Protein AF-A0A814Y6C8-F1 (afdb_monomer_lite)

Organism: NCBI:txid392033

Secondary structure (DSSP, 8-state):
---EEEEEEE-SSSEEEEEEE--TTSHHHHHHHHHHHHHTT--GGGGG-HHHHHHHHHHTTBPPTT---SSB--TT-TTT---S-----BHHHHHHHHHHTTTPPPSS---SHHHHHHHHHHHHHHTT--EEEEEEEEEESS--S-SEEEEEEETTS-B-TTT----EEEEEEEEEEEEE-TTSGGG-EEEEEEE-S--S-BTTBS-EEEEEHHHHHHT-TTSTTTHHHHHHHHS-EEEEEEE-TTS-EEEEEEETT-TT-EEEEE-SS-SSSEEE-HHHH-------SS-TTTTTTS---EEEEEEE-S--BTTSPEEEEEEEEE-SSS-EEEEEEEEEEEEETTS--EEEEEEPPPEEEEE-TT-EEEEEEEE-GGGTGGG--GGGEEEEEEEEEEETTTTEEEEEEEEE-PBPP--EEEE-S-SEEETTSPEEEEEEEE--SSS-B-SEEEEEEETTEEEEEEE-S-B-TT-EEEEEEEE---S-EEEEEEEEEE-SS-S-EEEEEEEEEEPPP----------------------------------------------------PPPPP--------------------PPPP---------------------------------------------------------------------

InterPro domains:
  IPR002931 Transglutaminase-like [PF01841] (103-195)
  IPR002931 Transglutaminase-like [SM00460] (105-198)
  IPR013783 Immunoglobulin-like fold [G3DSA:2.60.40.10] (301-416)
  IPR013783 Immunoglobulin-like fold [G3DSA:2.60.40.10] (423-512)
  IPR036238 Transglutaminase, C-terminal domain superfamily [SSF49309] (300-414)
  IPR036238 Transglutaminase, C-terminal domain superfamily [SSF49309] (429-506)
  IPR036985 Transglutaminase-like superfamily [G3DSA:3.90.260.10] (1-299)
  IPR038765 Papain-like cysteine peptidase superfamily [SSF54001] (1-286)
  IPR050779 Protein-glutamine gamma-glutamyltransferases [PTHR11590] (1-511)

Sequence (667 aa):
MNEHGQIYLGTPNKPLSIPWYFGQFEQSTLLTALALLDQAQLPTQNRIDPSIIIRIISSKICSNPGTNNGIFPSSHDKKIYSSENHGYTSSTSIFKQYILSNCQSLQGGCGNNWQHAAILCSLSRSLGIPCRIVTIYNTACQTDGTQNNDIHWDTKQRPLQKLNSDIICSSHVWNECWMRRHDLPNDEQDWQIVDSTPVQMCDGIRRTGPCSISSLRNGELSFRWDSLFIHSTINGNKLHWIVYPDGYMELLDVQENIIGTKIITRSLNNEFEPEDITKTYKNLKKLSDRNDNLAERTKNDVDIELKISDDIEFGDNIILELNANNKSNEIRTITTALTIFIISSNNQKLIFSHEQPIHILNLEAGKNDNIQLKITPQQYIYYGKQDNIIVKYYIHSLIKETDQTFTRDDNIVFNKNDIIKPILDEDVIETGKPILLGIQIANTLSRQINNGRIYIDGLGINQIVPVNRSFAPKESTILHIKLYPTRIGVSRLYITFISDDVYSSTQIIPLEILHEPIKEQNEPLLKTNTETLSKTDEKVDKQTKENEPISSSNISDQEDKTLKNEEQQPPLKILSTKISDEYPDDRTSNISPTKFDLSSADDDDDVDDIEELNLKKNQDESSPNQNTDSSLPQDLTLSLDKDKISVDSLDGSHDRRHETDNKQQLK

Structure (mmCIF, N/CA/C/O backbone):
data_AF-A0A814Y6C8-F1
#
_entry.id   AF-A0A814Y6C8-F1
#
loop_
_atom_site.group_PDB
_atom_site.id
_atom_site.type_symbol
_atom_site.label_atom_id
_atom_site.label_alt_id
_atom_site.label_comp_id
_atom_site.label_asym_id
_atom_site.label_entity_id
_atom_site.label_seq_id
_atom_site.pdbx_PDB_ins_code
_atom_site.Cartn_x
_atom_site.Cartn_y
_atom_site.Cartn_z
_atom_site.occupancy
_atom_site.B_iso_or_equiv
_atom_site.auth_seq_id
_atom_site.auth_comp_id
_atom_site.auth_asym_id
_atom_site.auth_atom_id
_atom_site.pdbx_PDB_model_num
ATOM 1 N N . MET A 1 1 ? -16.732 -10.004 13.101 1.00 85.00 1 MET A N 1
ATOM 2 C CA . MET A 1 1 ? -16.473 -10.026 14.558 1.00 85.00 1 MET A CA 1
ATOM 3 C C . MET A 1 1 ? -15.054 -9.608 14.938 1.00 85.00 1 MET A C 1
ATOM 5 O O . MET A 1 1 ? -14.924 -8.915 15.930 1.00 85.00 1 MET A O 1
ATOM 9 N N . ASN A 1 2 ? -13.999 -9.963 14.192 1.00 88.19 2 ASN A N 1
ATOM 10 C CA . ASN A 1 2 ? -12.632 -9.520 14.511 1.00 88.19 2 ASN A CA 1
ATOM 11 C C . ASN A 1 2 ? -12.470 -7.982 14.404 1.00 88.19 2 ASN A C 1
ATOM 13 O O . ASN A 1 2 ? -12.813 -7.407 13.372 1.00 88.19 2 ASN A O 1
ATOM 17 N N . GLU A 1 3 ? -11.978 -7.319 15.453 1.00 89.00 3 GLU A N 1
ATOM 18 C CA . GLU A 1 3 ? -11.700 -5.864 15.507 1.00 89.00 3 GLU A CA 1
ATOM 19 C C . GLU A 1 3 ? -10.257 -5.504 15.134 1.00 89.00 3 GLU A C 1
ATOM 21 O O . GLU A 1 3 ? -9.915 -4.328 15.002 1.00 89.00 3 GLU A O 1
ATOM 26 N N . HIS A 1 4 ? -9.421 -6.520 14.937 1.00 85.81 4 HIS A N 1
ATOM 27 C CA . HIS A 1 4 ? -8.011 -6.383 14.622 1.00 85.81 4 HIS A CA 1
ATOM 28 C C . HIS A 1 4 ? -7.783 -6.524 13.119 1.00 85.81 4 HIS A C 1
ATOM 30 O O . HIS A 1 4 ? -8.139 -7.534 12.501 1.00 85.81 4 HIS A O 1
ATOM 36 N N . GLY A 1 5 ? -7.183 -5.493 12.532 1.00 86.25 5 GLY A N 1
ATOM 37 C CA . GLY A 1 5 ? -6.776 -5.443 11.138 1.00 86.25 5 GLY A CA 1
ATOM 38 C C . GLY A 1 5 ? -5.267 -5.547 10.972 1.00 86.25 5 GLY A C 1
ATOM 39 O O . GLY A 1 5 ? -4.497 -5.049 11.793 1.00 86.25 5 GLY A O 1
ATOM 40 N N . GLN A 1 6 ? -4.867 -6.169 9.869 1.00 89.62 6 GLN A N 1
ATOM 41 C CA . GLN A 1 6 ? -3.553 -6.006 9.262 1.00 89.62 6 GLN A CA 1
ATOM 42 C C . GLN A 1 6 ? -3.795 -5.544 7.831 1.00 89.62 6 GLN A C 1
ATOM 44 O O . GLN A 1 6 ? -4.605 -6.141 7.117 1.00 89.62 6 GLN A O 1
ATOM 49 N N . ILE A 1 7 ? -3.143 -4.456 7.455 1.00 91.19 7 ILE A N 1
ATOM 50 C CA . ILE A 1 7 ? -3.235 -3.844 6.136 1.00 91.19 7 ILE A CA 1
ATOM 51 C C . ILE A 1 7 ? -1.848 -3.915 5.526 1.00 91.19 7 ILE A C 1
ATOM 53 O O . ILE A 1 7 ? -0.879 -3.550 6.184 1.00 91.19 7 ILE A O 1
ATOM 57 N N . TYR A 1 8 ? -1.729 -4.389 4.295 1.00 90.75 8 TYR A N 1
ATOM 58 C CA . TYR A 1 8 ? -0.426 -4.543 3.663 1.00 90.75 8 TYR A CA 1
ATOM 59 C C . TYR A 1 8 ? -0.160 -3.372 2.716 1.00 90.75 8 TYR A C 1
ATOM 61 O O . TYR A 1 8 ? -1.064 -2.925 2.019 1.00 90.75 8 TYR A O 1
ATOM 69 N N . LEU A 1 9 ? 1.075 -2.882 2.693 1.00 85.62 9 LEU A N 1
ATOM 70 C CA . LEU A 1 9 ? 1.608 -1.923 1.720 1.00 85.62 9 LEU A CA 1
ATOM 71 C C . LEU A 1 9 ? 2.933 -2.471 1.160 1.00 85.62 9 LEU A C 1
ATOM 73 O O . LEU A 1 9 ? 3.248 -3.649 1.345 1.00 85.62 9 LEU A O 1
ATOM 77 N N . GLY A 1 10 ? 3.729 -1.634 0.497 1.00 82.69 10 GLY A N 1
ATOM 78 C CA . GLY A 1 10 ? 5.065 -1.985 0.013 1.00 82.69 10 GLY A CA 1
ATOM 79 C C . GLY A 1 10 ? 5.052 -2.487 -1.430 1.00 82.69 10 GLY A C 1
ATOM 80 O O . GLY A 1 10 ? 4.363 -1.913 -2.271 1.00 82.69 10 GLY A O 1
ATOM 81 N N . THR A 1 11 ? 5.813 -3.545 -1.708 1.00 82.81 11 THR A N 1
ATOM 82 C CA . THR A 1 11 ? 5.925 -4.181 -3.036 1.00 82.81 11 THR A CA 1
ATOM 83 C C . THR A 1 11 ? 5.416 -5.627 -2.980 1.00 82.81 11 THR A C 1
ATOM 85 O O . THR A 1 11 ? 5.300 -6.191 -1.885 1.00 82.81 11 THR A O 1
ATOM 88 N N . PRO A 1 12 ? 5.138 -6.286 -4.123 1.00 85.50 12 PRO A N 1
ATOM 89 C CA . PRO A 1 12 ? 4.643 -7.666 -4.110 1.00 85.50 12 PRO A CA 1
ATOM 90 C C . PRO A 1 12 ? 5.636 -8.664 -3.483 1.00 85.50 12 PRO A C 1
ATOM 92 O O . PRO A 1 12 ? 5.211 -9.666 -2.889 1.00 85.50 12 PRO A O 1
ATOM 95 N N . ASN A 1 13 ? 6.938 -8.375 -3.578 1.00 84.00 13 ASN A N 1
ATOM 96 C CA . ASN A 1 13 ? 8.017 -9.188 -3.007 1.00 84.00 13 ASN A CA 1
ATOM 97 C C . ASN A 1 13 ? 8.235 -8.902 -1.516 1.00 84.00 13 ASN A C 1
ATOM 99 O O . ASN A 1 13 ? 8.607 -9.803 -0.768 1.00 84.00 13 ASN A O 1
ATOM 103 N N . LYS A 1 14 ? 7.943 -7.674 -1.071 1.00 82.88 14 LYS A N 1
ATOM 104 C CA . LYS A 1 14 ? 8.146 -7.216 0.306 1.00 82.88 14 LYS A CA 1
ATOM 105 C C . LYS A 1 14 ? 6.877 -6.544 0.850 1.00 82.88 14 LYS A C 1
ATOM 107 O O . LYS A 1 14 ? 6.821 -5.313 0.963 1.00 82.88 14 LYS A O 1
ATOM 112 N N . PRO A 1 15 ? 5.838 -7.336 1.176 1.00 86.81 15 PRO A N 1
ATOM 113 C CA . PRO A 1 15 ? 4.615 -6.810 1.760 1.00 86.81 15 PRO A CA 1
ATOM 114 C C . PRO A 1 15 ? 4.883 -6.306 3.183 1.00 86.81 15 PRO A C 1
ATOM 116 O O . PRO A 1 15 ? 5.251 -7.069 4.075 1.00 86.81 15 PRO A O 1
ATOM 119 N N . LEU A 1 16 ? 4.673 -5.011 3.415 1.00 85.50 16 LEU A N 1
ATOM 120 C CA . LEU A 1 16 ? 4.817 -4.392 4.731 1.00 85.50 16 LEU A CA 1
ATOM 121 C C . LEU A 1 16 ? 3.468 -4.354 5.444 1.00 85.50 16 LEU A C 1
ATOM 123 O O . LEU A 1 16 ? 2.539 -3.707 4.968 1.00 85.50 16 LEU A O 1
ATOM 127 N N . SER A 1 17 ? 3.370 -4.983 6.612 1.00 86.69 17 SER A N 1
ATOM 128 C CA . SER A 1 17 ? 2.152 -4.938 7.426 1.00 86.69 17 SER A CA 1
ATOM 129 C C . SER A 1 17 ? 2.030 -3.612 8.187 1.00 86.69 17 SER A C 1
ATOM 131 O O . SER A 1 17 ? 3.008 -3.058 8.705 1.00 86.69 17 SER A O 1
ATOM 133 N N . ILE A 1 18 ? 0.813 -3.083 8.236 1.00 86.00 18 ILE A N 1
ATOM 134 C CA . ILE A 1 18 ? 0.363 -1.983 9.080 1.00 86.00 18 ILE A CA 1
ATOM 135 C C . ILE A 1 18 ? -0.772 -2.529 9.939 1.00 86.00 18 ILE A C 1
ATOM 137 O O . ILE A 1 18 ? -1.846 -2.854 9.420 1.00 86.00 18 ILE A O 1
ATOM 141 N N . PRO A 1 19 ? -0.563 -2.644 11.252 1.00 87.94 19 PRO A N 1
ATOM 142 C CA . PRO A 1 19 ? -1.642 -3.010 12.144 1.00 87.94 19 PRO A CA 1
ATOM 143 C C . PRO A 1 19 ? -2.650 -1.867 12.279 1.00 87.94 19 PRO A C 1
ATOM 145 O O . PRO A 1 19 ? -2.276 -0.697 12.321 1.00 87.94 19 PRO A O 1
ATOM 148 N N . TRP A 1 20 ? -3.932 -2.216 12.373 1.00 89.81 20 TRP A N 1
ATOM 149 C CA . TRP A 1 20 ? -5.008 -1.243 12.539 1.00 89.81 20 TRP A CA 1
ATOM 150 C C . TRP A 1 20 ? -6.082 -1.741 13.503 1.00 89.81 20 TRP A C 1
ATOM 152 O O . TRP A 1 20 ? -6.488 -2.906 13.438 1.00 89.81 20 TRP A O 1
ATOM 162 N N . TYR A 1 21 ? -6.570 -0.860 14.376 1.00 90.62 21 TYR A N 1
ATOM 163 C CA . TYR A 1 21 ? -7.732 -1.136 15.222 1.00 90.62 21 TYR A CA 1
ATOM 164 C C . TYR A 1 21 ? -9.012 -0.618 14.553 1.00 90.62 21 TYR A C 1
ATOM 166 O O . TYR A 1 21 ? -9.210 0.594 14.416 1.00 90.62 21 TYR A O 1
ATOM 174 N N . PHE A 1 22 ? -9.887 -1.535 14.123 1.00 92.38 22 PHE A N 1
ATOM 175 C CA . PHE A 1 22 ? -11.171 -1.179 13.507 1.00 92.38 22 PHE A CA 1
ATOM 176 C C . PHE A 1 22 ? -12.187 -0.692 14.544 1.00 92.38 22 PHE A C 1
ATOM 178 O O . PHE A 1 22 ? -12.895 0.285 14.310 1.00 92.38 22 PHE A O 1
ATOM 185 N N . GLY A 1 23 ? -12.253 -1.379 15.691 1.00 90.31 23 GLY A N 1
ATOM 186 C CA . GLY A 1 23 ? -13.152 -1.049 16.799 1.00 90.31 23 GLY A CA 1
ATOM 187 C C . GLY A 1 23 ? -14.618 -0.912 16.386 1.00 90.31 23 GLY A C 1
ATOM 188 O O . GLY A 1 23 ? -15.291 0.046 16.771 1.00 90.31 23 GLY A O 1
ATOM 189 N N . GLN A 1 24 ? -15.134 -1.843 15.574 1.00 93.19 24 GLN A N 1
ATOM 190 C CA . GLN A 1 24 ? -16.528 -1.788 15.121 1.00 93.19 24 GLN A CA 1
ATOM 191 C C . GLN A 1 24 ? -17.568 -1.910 16.249 1.00 93.19 24 GLN A C 1
ATOM 193 O O . GLN A 1 24 ? -18.722 -1.555 16.022 1.00 93.19 24 GLN A O 1
ATOM 198 N N . PHE A 1 25 ? -17.184 -2.394 17.440 1.00 90.75 25 PHE A N 1
ATOM 199 C CA . PHE A 1 25 ? -18.069 -2.453 18.612 1.00 90.75 25 PHE A CA 1
ATOM 200 C C . PHE A 1 25 ? -17.941 -1.236 19.532 1.00 90.75 25 PHE A C 1
ATOM 202 O O . PHE A 1 25 ? -18.700 -1.118 20.492 1.00 90.75 25 PHE A O 1
ATOM 209 N N . GLU A 1 26 ? -17.020 -0.313 19.248 1.00 88.12 26 GLU A N 1
ATOM 210 C CA . GLU A 1 26 ? -17.001 0.973 19.935 1.00 88.12 26 GLU A CA 1
ATOM 211 C C . GLU A 1 26 ? -18.249 1.775 19.552 1.00 88.12 26 GLU A C 1
ATOM 213 O O . GLU A 1 26 ? -18.610 1.880 18.374 1.00 88.12 26 GLU A O 1
ATOM 218 N N . GLN A 1 27 ? -18.880 2.401 20.547 1.00 90.12 27 GLN A N 1
ATOM 219 C CA . GLN A 1 27 ? -20.115 3.166 20.364 1.00 90.12 27 GLN A CA 1
ATOM 220 C C . GLN A 1 27 ? -19.984 4.232 19.262 1.00 90.12 27 GLN A C 1
ATOM 222 O O . GLN A 1 27 ? -20.904 4.429 18.469 1.00 90.12 27 GLN A O 1
ATOM 227 N N . SER A 1 28 ? -18.820 4.884 19.167 1.00 92.44 28 SER A N 1
ATOM 228 C CA . SER A 1 28 ? -18.540 5.900 18.148 1.00 92.44 28 SER A CA 1
ATOM 229 C C . SER A 1 28 ? -18.661 5.371 16.717 1.00 92.44 28 SER A C 1
ATOM 231 O O . SER A 1 28 ? -19.055 6.115 15.822 1.00 92.44 28 SER A O 1
ATOM 233 N N . THR A 1 29 ? -18.339 4.099 16.480 1.00 95.00 29 THR A N 1
ATOM 234 C CA . THR A 1 29 ? -18.298 3.531 15.128 1.00 95.00 29 THR A CA 1
ATOM 235 C C . THR A 1 29 ? -19.701 3.322 14.568 1.00 95.00 29 THR A C 1
ATOM 237 O O . THR A 1 29 ? -19.991 3.761 13.454 1.00 95.00 29 THR A O 1
ATOM 240 N N . LEU A 1 30 ? -20.599 2.705 15.344 1.00 95.38 30 LEU A N 1
ATOM 241 C CA . LEU A 1 30 ? -21.991 2.515 14.926 1.00 95.38 30 LEU A CA 1
ATOM 242 C C . LEU A 1 30 ? -22.731 3.854 14.812 1.00 95.38 30 LEU A C 1
ATOM 244 O O . LEU A 1 30 ? -23.423 4.081 13.822 1.00 95.38 30 LEU A O 1
ATOM 248 N N . LEU A 1 31 ? -22.545 4.762 15.778 1.00 95.50 31 LEU A N 1
ATOM 249 C CA . LEU A 1 31 ? -23.161 6.092 15.724 1.00 95.50 31 LEU A CA 1
ATOM 250 C C . LEU A 1 31 ? -22.723 6.875 14.483 1.00 95.50 31 LEU A C 1
ATOM 252 O O . LEU A 1 31 ? -23.560 7.502 13.838 1.00 95.50 31 LEU A O 1
ATOM 256 N N . THR A 1 32 ? -21.444 6.792 14.107 1.00 96.44 32 THR A N 1
ATOM 257 C CA . THR A 1 32 ? -20.954 7.425 12.875 1.00 96.44 32 THR A CA 1
ATOM 258 C C . THR A 1 32 ? -21.607 6.811 11.640 1.00 96.44 32 THR A C 1
ATOM 260 O O . THR A 1 32 ? -22.082 7.548 10.782 1.00 96.44 32 THR A O 1
ATOM 263 N N . ALA A 1 33 ? -21.690 5.479 11.551 1.00 95.31 33 ALA A N 1
ATOM 264 C CA . ALA A 1 33 ? -22.326 4.812 10.413 1.00 95.31 33 ALA A CA 1
ATOM 265 C C . ALA A 1 33 ? -23.788 5.257 10.225 1.00 95.31 33 ALA A C 1
ATOM 267 O O . ALA A 1 33 ? -24.194 5.591 9.112 1.00 95.31 33 ALA A O 1
ATOM 268 N N . LEU A 1 34 ? -24.559 5.327 11.316 1.00 93.00 34 LEU A N 1
ATOM 269 C CA . LEU A 1 34 ? -25.947 5.796 11.289 1.00 93.00 34 LEU A CA 1
ATOM 270 C C . LEU A 1 34 ? -26.045 7.279 10.903 1.00 93.00 34 LEU A C 1
ATOM 272 O O . LEU A 1 34 ? -26.845 7.624 10.035 1.00 93.00 34 LEU A O 1
ATOM 276 N N . ALA A 1 35 ? -25.187 8.135 11.465 1.00 92.88 35 ALA A N 1
ATOM 277 C CA . ALA A 1 35 ? -25.156 9.559 11.136 1.00 92.88 35 ALA A CA 1
ATOM 278 C C . ALA A 1 35 ? -24.881 9.806 9.642 1.00 92.88 35 ALA A C 1
ATOM 280 O O . ALA A 1 35 ? -25.554 10.629 9.023 1.00 92.88 35 ALA A O 1
ATOM 281 N N . LEU A 1 36 ? -23.947 9.065 9.034 1.00 92.81 36 LEU A N 1
ATOM 282 C CA . LEU A 1 36 ? -23.649 9.185 7.601 1.00 92.81 36 LEU A CA 1
ATOM 283 C C . LEU A 1 36 ? -24.828 8.744 6.718 1.00 92.81 36 LEU A C 1
ATOM 285 O O . LEU A 1 36 ? -25.090 9.371 5.688 1.00 92.81 36 LEU A O 1
ATOM 289 N N . LEU A 1 37 ? -25.553 7.693 7.116 1.00 91.44 37 LEU A N 1
ATOM 290 C CA . LEU A 1 37 ? -26.756 7.233 6.410 1.00 91.44 37 LEU A CA 1
ATOM 291 C C . LEU A 1 37 ? -27.909 8.238 6.522 1.00 91.44 37 LEU A C 1
ATOM 293 O O . LEU A 1 37 ? -28.615 8.475 5.539 1.00 91.44 37 LEU A O 1
ATOM 297 N N . ASP A 1 38 ? -28.077 8.864 7.686 1.00 89.81 38 ASP A N 1
ATOM 298 C CA . ASP A 1 38 ? -29.089 9.901 7.897 1.00 89.81 38 ASP A CA 1
ATOM 299 C C . ASP A 1 38 ? -28.749 11.185 7.123 1.00 89.81 38 ASP A C 1
ATOM 301 O O . ASP A 1 38 ? -29.619 11.761 6.470 1.00 89.81 38 ASP A O 1
ATOM 305 N N . GLN A 1 39 ? -27.472 11.581 7.077 1.00 88.81 39 GLN A N 1
ATOM 306 C CA . GLN A 1 39 ? -26.991 12.686 6.236 1.00 88.81 39 GLN A CA 1
ATOM 307 C C . GLN A 1 39 ? -27.157 12.423 4.735 1.00 88.81 39 GLN A C 1
ATOM 309 O O . GLN A 1 39 ? -27.280 13.365 3.952 1.00 88.81 39 GLN A O 1
ATOM 314 N N . ALA A 1 40 ? -27.121 11.159 4.309 1.00 86.94 40 ALA A N 1
ATOM 315 C CA . ALA A 1 40 ? -27.401 10.778 2.928 1.00 86.94 40 ALA A CA 1
ATOM 316 C C . ALA A 1 40 ? -28.902 10.815 2.587 1.00 86.94 40 ALA A C 1
ATOM 318 O O . ALA A 1 40 ? -29.249 10.622 1.426 1.00 86.94 40 ALA A O 1
ATOM 319 N N . GLN A 1 41 ? -29.778 11.049 3.576 1.00 86.56 41 GLN A N 1
ATOM 320 C CA . GLN A 1 41 ? -31.238 11.063 3.432 1.00 86.56 41 GLN A CA 1
ATOM 321 C C . GLN A 1 41 ? -31.783 9.797 2.752 1.00 86.56 41 GLN A C 1
ATOM 323 O O . GLN A 1 41 ? -32.780 9.838 2.035 1.00 86.56 41 GLN A O 1
ATOM 328 N N . LEU A 1 42 ? -31.127 8.650 2.973 1.00 81.00 42 LEU A N 1
ATOM 329 C CA . LEU A 1 42 ? -31.510 7.395 2.336 1.00 81.00 42 LEU A CA 1
ATOM 330 C C . LEU A 1 42 ? -32.887 6.945 2.857 1.00 81.00 42 LEU A C 1
ATOM 332 O O . LEU A 1 42 ? -33.002 6.685 4.067 1.00 81.00 42 LEU A O 1
ATOM 336 N N . PRO A 1 43 ? -33.908 6.800 1.984 1.00 82.38 43 PRO A N 1
ATOM 337 C CA . PRO A 1 43 ? -35.223 6.327 2.394 1.00 82.38 43 PRO A CA 1
ATOM 338 C C . PRO A 1 43 ? -35.127 4.964 3.076 1.00 82.38 43 PRO A C 1
ATOM 340 O O . PRO A 1 43 ? -34.369 4.100 2.635 1.00 82.38 43 PRO A O 1
ATOM 343 N N . THR A 1 44 ? -35.926 4.740 4.120 1.00 81.31 44 THR A N 1
ATOM 344 C CA . THR A 1 44 ? -35.879 3.510 4.930 1.00 81.31 44 THR A CA 1
ATOM 345 C C . THR A 1 44 ? -36.007 2.239 4.088 1.00 81.31 44 THR A C 1
ATOM 347 O O . THR A 1 44 ? -35.320 1.261 4.355 1.00 81.31 44 THR A O 1
ATOM 350 N N . GLN A 1 45 ? -36.816 2.269 3.026 1.00 82.88 45 GLN A N 1
ATOM 351 C CA . GLN A 1 45 ? -36.983 1.150 2.092 1.00 82.88 45 GLN A CA 1
ATOM 352 C C . GLN A 1 45 ? -35.687 0.751 1.367 1.00 82.88 45 GLN A C 1
ATOM 354 O O . GLN A 1 45 ? -35.478 -0.427 1.107 1.00 82.88 45 GLN A O 1
ATOM 359 N N . ASN A 1 46 ? -34.782 1.700 1.111 1.00 83.06 46 ASN A N 1
ATOM 360 C CA . ASN A 1 46 ? -33.498 1.432 0.460 1.00 83.06 46 ASN A CA 1
ATOM 361 C C . ASN A 1 46 ? -32.422 0.991 1.463 1.00 83.06 46 ASN A C 1
ATOM 363 O O . ASN A 1 46 ? -31.356 0.538 1.058 1.00 83.06 46 ASN A O 1
ATOM 367 N N . ARG A 1 47 ? -32.694 1.080 2.775 1.00 87.44 47 ARG A N 1
ATOM 368 C CA . ARG A 1 47 ? -31.801 0.583 3.836 1.00 87.44 47 ARG A CA 1
ATOM 369 C C . ARG A 1 47 ? -31.850 -0.947 3.985 1.00 87.44 47 ARG A C 1
ATOM 371 O O . ARG A 1 47 ? -31.167 -1.487 4.846 1.00 87.44 47 ARG A O 1
ATOM 378 N N . ILE A 1 48 ? -32.650 -1.650 3.179 1.00 90.00 48 ILE A N 1
ATOM 379 C CA . ILE A 1 48 ? -32.654 -3.121 3.132 1.00 90.00 48 ILE A CA 1
ATOM 380 C C . ILE A 1 48 ? -31.567 -3.682 2.203 1.00 90.00 48 ILE A C 1
ATOM 382 O O . ILE A 1 48 ? -31.198 -4.847 2.333 1.00 90.00 48 ILE A O 1
ATOM 386 N N . ASP A 1 49 ? -31.053 -2.867 1.277 1.00 91.50 49 ASP A N 1
ATOM 387 C CA . ASP A 1 49 ? -30.100 -3.307 0.263 1.00 91.50 49 ASP A CA 1
ATOM 388 C C . ASP A 1 49 ? -28.652 -2.977 0.684 1.00 91.50 49 ASP A C 1
ATOM 390 O O . ASP A 1 49 ? -28.262 -1.799 0.706 1.00 91.50 49 ASP A O 1
ATOM 394 N N . PRO A 1 50 ? -27.819 -3.989 1.005 1.00 94.00 50 PRO A N 1
ATOM 395 C CA . PRO A 1 50 ? -26.431 -3.766 1.400 1.00 94.00 50 PRO A CA 1
ATOM 396 C C . PRO A 1 50 ? -25.590 -3.133 0.284 1.00 94.00 50 PRO A C 1
ATOM 398 O O . PRO A 1 50 ? -24.623 -2.433 0.594 1.00 94.00 50 PRO A O 1
ATOM 401 N N . SER A 1 51 ? -25.953 -3.326 -0.991 1.00 93.00 51 SER A N 1
ATOM 402 C CA . SER A 1 51 ? -25.230 -2.750 -2.130 1.00 93.00 51 SER A CA 1
ATOM 403 C C . SER A 1 51 ? -25.396 -1.230 -2.196 1.00 93.00 51 SER A C 1
ATOM 405 O O . SER A 1 51 ? -24.428 -0.497 -2.416 1.00 93.00 51 SER A O 1
ATOM 407 N N . ILE A 1 52 ? -26.600 -0.738 -1.893 1.00 92.00 52 ILE A N 1
ATOM 408 C CA . ILE A 1 52 ? -26.901 0.694 -1.816 1.00 92.00 52 ILE A CA 1
ATOM 409 C C . ILE A 1 52 ? -26.247 1.302 -0.573 1.00 92.00 52 ILE A C 1
ATOM 411 O O . ILE A 1 52 ? -25.598 2.347 -0.672 1.00 92.00 52 ILE A O 1
ATOM 415 N N . ILE A 1 53 ? -26.367 0.635 0.583 1.00 94.00 53 ILE A N 1
ATOM 416 C CA . ILE A 1 53 ? -25.747 1.082 1.841 1.00 94.00 53 ILE A CA 1
ATOM 417 C C . ILE A 1 53 ? -24.241 1.261 1.661 1.00 94.00 53 ILE A C 1
ATOM 419 O O . ILE A 1 53 ? -23.711 2.331 1.969 1.00 94.00 53 ILE A O 1
ATOM 423 N N . ILE A 1 54 ? -23.546 0.245 1.140 1.00 94.50 54 ILE A N 1
ATOM 424 C CA . ILE A 1 54 ? -22.088 0.298 1.046 1.00 94.50 54 ILE A CA 1
ATOM 425 C C . ILE A 1 54 ? -21.618 1.360 0.049 1.00 94.50 54 ILE A C 1
ATOM 427 O O . ILE A 1 54 ? -20.658 2.077 0.333 1.00 94.50 54 ILE A O 1
ATOM 431 N N . ARG A 1 55 ? -22.331 1.520 -1.078 1.00 91.69 55 ARG A N 1
ATOM 432 C CA . ARG A 1 55 ? -22.033 2.532 -2.106 1.00 91.69 55 ARG A CA 1
ATOM 433 C C . ARG A 1 55 ? -22.223 3.957 -1.581 1.00 91.69 55 ARG A C 1
ATOM 435 O O . ARG A 1 55 ? -21.546 4.878 -2.034 1.00 91.69 55 ARG A O 1
ATOM 442 N N . ILE A 1 56 ? -23.139 4.163 -0.634 1.00 91.12 56 ILE A N 1
ATOM 443 C CA . ILE A 1 56 ? -23.324 5.457 0.034 1.00 91.12 56 ILE A CA 1
ATOM 444 C C . ILE A 1 56 ? -22.225 5.688 1.063 1.00 91.12 56 ILE A C 1
ATOM 446 O O . ILE A 1 56 ? -21.600 6.746 1.046 1.00 91.12 56 ILE A O 1
ATOM 450 N N . ILE A 1 57 ? -21.952 4.710 1.925 1.00 92.88 57 ILE A N 1
ATOM 451 C CA . ILE A 1 57 ? -20.933 4.857 2.970 1.00 92.88 57 ILE A CA 1
ATOM 452 C C . ILE A 1 57 ? -19.554 5.108 2.360 1.00 92.88 57 ILE A C 1
ATOM 454 O O . ILE A 1 57 ? -18.843 5.988 2.844 1.00 92.88 57 ILE A O 1
ATOM 458 N N . SER A 1 58 ? -19.194 4.417 1.273 1.00 92.19 58 SER A N 1
ATOM 459 C CA . SER A 1 58 ? -17.921 4.656 0.582 1.00 92.19 58 SER A CA 1
ATOM 460 C C . SER A 1 58 ? -17.792 6.108 0.107 1.00 92.19 58 SER A C 1
ATOM 462 O O . SER A 1 58 ? -16.758 6.731 0.339 1.00 92.19 58 SER A O 1
ATOM 464 N N . SER A 1 59 ? -18.871 6.687 -0.433 1.00 89.00 59 SER A N 1
ATOM 465 C CA . SER A 1 59 ? -18.920 8.092 -0.871 1.00 89.00 59 SER A CA 1
ATOM 466 C C . SER A 1 59 ? -18.913 9.121 0.267 1.00 89.00 59 SER A C 1
ATOM 468 O O . SER A 1 59 ? -18.751 10.313 0.025 1.00 89.00 59 SER A O 1
ATOM 470 N N . LYS A 1 60 ? -19.126 8.683 1.512 1.00 90.94 60 LYS A N 1
ATOM 471 C CA . LYS A 1 60 ? -19.235 9.542 2.700 1.00 90.94 60 LYS A CA 1
ATOM 472 C C . LYS A 1 60 ? -17.956 9.597 3.534 1.00 90.94 60 LYS A C 1
ATOM 474 O O . LYS A 1 60 ? -17.894 10.334 4.516 1.00 90.94 60 LYS A O 1
ATOM 479 N N . ILE A 1 61 ? -16.917 8.860 3.149 1.00 90.56 61 ILE A N 1
ATOM 480 C CA . ILE A 1 61 ? -15.618 8.919 3.830 1.00 90.56 61 ILE A CA 1
ATOM 481 C C . ILE A 1 61 ? -14.895 10.225 3.487 1.00 90.56 61 ILE A C 1
ATOM 483 O O . ILE A 1 61 ? -14.467 10.940 4.391 1.00 90.56 61 ILE A O 1
ATOM 487 N N . CYS A 1 62 ? -14.832 10.582 2.204 1.00 86.06 62 CYS A N 1
ATOM 488 C CA . CYS A 1 62 ? -14.285 11.850 1.726 1.00 86.06 62 CYS A CA 1
ATOM 489 C C . CYS A 1 62 ? -15.379 12.634 1.000 1.00 86.06 62 CYS A C 1
ATOM 491 O O . CYS A 1 62 ? -16.074 12.086 0.147 1.00 86.06 62 CYS A O 1
ATOM 493 N N . SER A 1 63 ? -15.545 13.907 1.354 1.00 83.69 63 SER A N 1
ATOM 494 C CA . SER A 1 63 ? -16.576 14.762 0.762 1.00 83.69 63 SER A CA 1
ATOM 495 C C . SER A 1 63 ? -16.343 14.969 -0.739 1.00 83.69 63 SER A C 1
ATOM 497 O O . SER A 1 63 ? -15.207 15.074 -1.206 1.00 83.69 63 SER A O 1
ATOM 499 N N . ASN A 1 64 ? -17.420 15.111 -1.512 1.00 78.56 64 ASN A N 1
ATOM 500 C CA . ASN A 1 64 ? -17.311 15.563 -2.901 1.00 78.56 64 ASN A CA 1
ATOM 501 C C . ASN A 1 64 ? -16.880 17.044 -2.954 1.00 78.56 64 ASN A C 1
ATOM 503 O O . ASN A 1 64 ? -17.137 17.789 -2.000 1.00 78.56 64 ASN A O 1
ATOM 507 N N . PRO A 1 65 ? -16.253 17.512 -4.051 1.00 74.88 65 PRO A N 1
ATOM 508 C CA . PRO A 1 65 ? -15.938 18.929 -4.239 1.00 74.88 65 PRO A CA 1
ATOM 509 C C . PRO A 1 65 ? -17.152 19.829 -3.991 1.00 74.88 65 PRO A C 1
ATOM 511 O O . PRO A 1 65 ? -18.251 19.527 -4.447 1.00 74.88 65 PRO A O 1
ATOM 514 N N . GLY A 1 66 ? -16.954 20.919 -3.247 1.00 73.44 66 GLY A N 1
ATOM 515 C CA . GLY A 1 66 ? -18.025 21.864 -2.911 1.00 73.44 66 GLY A CA 1
ATOM 516 C C . GLY A 1 66 ? -19.041 21.355 -1.880 1.00 73.44 66 GLY A C 1
ATOM 517 O O . GLY A 1 66 ? -19.993 22.066 -1.571 1.00 73.44 66 GLY A O 1
ATOM 518 N N . THR A 1 67 ? -18.846 20.156 -1.322 1.00 77.00 67 THR A N 1
ATOM 519 C CA . THR A 1 67 ? -19.681 19.603 -0.246 1.00 77.00 67 THR A CA 1
ATOM 520 C C . THR A 1 67 ? -18.883 19.462 1.052 1.00 77.00 67 THR A C 1
ATOM 522 O O . THR A 1 67 ? -17.659 19.358 1.026 1.00 77.00 67 THR A O 1
ATOM 525 N N . ASN A 1 68 ? -19.582 19.444 2.189 1.00 77.50 68 ASN A N 1
ATOM 526 C CA . ASN A 1 68 ? -18.994 19.261 3.521 1.00 77.50 68 ASN A CA 1
ATOM 527 C C . ASN A 1 68 ? -19.775 18.198 4.311 1.00 77.50 68 ASN A C 1
ATOM 529 O O . ASN A 1 68 ? -20.296 18.458 5.394 1.00 77.50 68 ASN A O 1
ATOM 533 N N . ASN A 1 69 ? -20.003 17.047 3.676 1.00 82.88 69 ASN A N 1
ATOM 534 C CA . ASN A 1 69 ? -20.984 16.053 4.119 1.00 82.88 69 ASN A CA 1
ATOM 535 C C . ASN A 1 69 ? -20.409 14.635 4.262 1.00 82.88 69 ASN A C 1
ATOM 537 O O . ASN A 1 69 ? -21.185 13.677 4.256 1.00 82.88 69 ASN A O 1
ATOM 541 N N . GLY A 1 70 ? -19.082 14.516 4.340 1.00 89.25 70 GLY A N 1
ATOM 542 C CA . GLY A 1 70 ? -18.358 13.295 4.684 1.00 89.25 70 GLY A CA 1
ATOM 543 C C . GLY A 1 70 ? -17.509 13.454 5.949 1.00 89.25 70 GLY A C 1
ATOM 544 O O . GLY A 1 70 ? -17.499 14.516 6.575 1.00 89.25 70 GLY A O 1
ATOM 545 N N . ILE A 1 71 ? -16.775 12.404 6.327 1.00 91.81 71 ILE A N 1
ATOM 546 C CA . ILE A 1 71 ? -15.873 12.432 7.496 1.00 91.81 71 ILE A CA 1
ATOM 547 C C . ILE A 1 71 ? -14.720 13.414 7.265 1.00 91.81 71 ILE A C 1
ATOM 549 O O . ILE A 1 71 ? -14.388 14.208 8.145 1.00 91.81 71 ILE A O 1
ATOM 553 N N . PHE A 1 72 ? -14.142 13.380 6.067 1.00 88.62 72 PHE A N 1
ATOM 554 C CA . PHE A 1 72 ? -13.050 14.251 5.645 1.00 88.62 72 PHE A CA 1
ATOM 555 C C . PHE A 1 72 ? -13.506 15.235 4.556 1.00 88.62 72 PHE A C 1
ATOM 557 O O . PHE A 1 72 ? -14.462 14.948 3.819 1.00 88.62 72 PHE A O 1
ATOM 564 N N . PRO A 1 73 ? -12.836 16.393 4.424 1.00 84.38 73 PRO A N 1
ATOM 565 C CA . PRO A 1 73 ? -13.091 17.346 3.356 1.00 84.38 73 PRO A CA 1
ATOM 566 C C . PRO A 1 73 ? -12.703 16.733 2.008 1.00 84.38 73 PRO A C 1
ATOM 568 O O . PRO A 1 73 ? -12.050 15.688 1.936 1.00 84.38 73 PRO A O 1
ATOM 571 N N . SER A 1 74 ? -13.113 17.387 0.924 1.00 78.81 74 SER A N 1
ATOM 572 C CA . SER A 1 74 ? -12.751 16.947 -0.422 1.00 78.81 74 SER A CA 1
ATOM 573 C C . SER A 1 74 ? -11.243 16.983 -0.618 1.00 78.81 74 SER A C 1
ATOM 575 O O . SER A 1 74 ? -10.617 18.015 -0.387 1.00 78.81 74 SER A O 1
ATOM 577 N N . SER A 1 75 ? -10.677 15.898 -1.151 1.00 70.06 75 SER A N 1
ATOM 578 C CA . SER A 1 75 ? -9.259 15.816 -1.537 1.00 70.06 75 SER A CA 1
ATOM 579 C C . SER A 1 75 ? -8.826 16.882 -2.550 1.00 70.06 75 SER A C 1
ATOM 581 O O . SER A 1 75 ? -7.636 17.106 -2.753 1.00 70.06 75 SER A O 1
ATOM 583 N N . HIS A 1 76 ? -9.788 17.539 -3.201 1.00 68.81 76 HIS A N 1
ATOM 584 C CA . HIS A 1 76 ? -9.541 18.590 -4.186 1.00 68.81 76 HIS A CA 1
ATOM 585 C C . HIS A 1 76 ? -9.567 19.992 -3.578 1.00 68.81 76 HIS A C 1
ATOM 587 O O . HIS A 1 76 ? -9.080 20.934 -4.203 1.00 68.81 76 HIS A O 1
ATOM 593 N N . ASP A 1 77 ? -10.088 20.141 -2.360 1.00 66.12 77 ASP A N 1
ATOM 594 C CA . ASP A 1 77 ? -9.980 21.391 -1.622 1.00 66.12 77 ASP A CA 1
ATOM 595 C C . ASP A 1 77 ? -8.621 21.455 -0.918 1.00 66.12 77 ASP A C 1
ATOM 597 O O . ASP A 1 77 ? -8.489 21.198 0.279 1.00 66.12 77 ASP A O 1
ATOM 601 N N . LYS A 1 78 ? -7.585 21.807 -1.690 1.00 66.75 78 LYS A N 1
ATOM 602 C CA . LYS A 1 78 ? -6.191 21.897 -1.219 1.00 66.75 78 LYS A CA 1
ATOM 603 C C . LYS A 1 78 ? -5.985 22.905 -0.077 1.00 66.75 78 LYS A C 1
ATOM 605 O O . LYS A 1 78 ? -4.908 22.919 0.508 1.00 66.75 78 LYS A O 1
ATOM 610 N N . LYS A 1 79 ? -6.967 23.767 0.227 1.00 63.97 79 LYS A N 1
ATOM 611 C CA . LYS A 1 79 ? -6.881 24.719 1.348 1.00 63.97 79 LYS A CA 1
ATOM 612 C C . LYS A 1 79 ? -7.161 24.054 2.694 1.00 63.97 79 LYS A C 1
ATOM 614 O O . LYS A 1 79 ? -6.635 24.510 3.704 1.00 63.97 79 LYS A O 1
ATOM 619 N N . ILE A 1 80 ? -8.010 23.027 2.708 1.00 61.84 80 ILE A N 1
ATOM 620 C CA . ILE A 1 80 ? -8.523 22.396 3.936 1.00 61.84 80 ILE A CA 1
ATOM 621 C C . ILE A 1 80 ? -8.067 20.935 4.035 1.00 61.84 80 ILE A C 1
ATOM 623 O O . ILE A 1 80 ? -7.870 20.412 5.133 1.00 61.84 80 ILE A O 1
ATOM 627 N N . TYR A 1 81 ? -7.868 20.272 2.895 1.00 60.47 81 TYR A N 1
ATOM 628 C CA . TYR A 1 81 ? -7.348 18.917 2.835 1.00 60.47 81 TYR A CA 1
ATOM 629 C C . TYR A 1 81 ? -5.825 18.911 2.974 1.00 60.47 81 TYR A C 1
ATOM 631 O O . TYR A 1 81 ? -5.103 19.465 2.146 1.00 60.47 81 TYR A O 1
ATOM 639 N N . SER A 1 82 ? -5.343 18.216 4.001 1.00 60.94 82 SER A N 1
ATOM 640 C CA . SER A 1 82 ? -3.936 17.865 4.171 1.00 60.94 82 SER A CA 1
ATOM 641 C C . SER A 1 82 ? -3.792 16.351 4.068 1.00 60.94 82 SER A C 1
ATOM 643 O O . SER A 1 82 ? -4.584 15.619 4.658 1.00 60.94 82 SER A O 1
ATOM 645 N N . SER A 1 83 ? -2.787 15.873 3.332 1.00 57.84 83 SER A N 1
ATOM 646 C CA . SER A 1 83 ? -2.413 14.452 3.312 1.00 57.84 83 SER A CA 1
ATOM 647 C C . SER A 1 83 ? -1.486 14.074 4.473 1.00 57.84 83 SER A C 1
ATOM 649 O O . SER A 1 83 ? -0.953 12.963 4.498 1.00 57.84 83 SER A O 1
ATOM 651 N N . GLU A 1 84 ? -1.223 15.001 5.397 1.00 57.34 84 GLU A N 1
ATOM 652 C CA . GLU A 1 84 ? -0.382 14.742 6.558 1.00 57.34 84 GLU A CA 1
ATOM 653 C C . GLU A 1 84 ? -1.014 13.697 7.476 1.00 57.34 84 GLU A C 1
ATOM 655 O O . GLU A 1 84 ? -2.221 13.657 7.715 1.00 57.34 84 GLU A O 1
ATOM 660 N N . ASN A 1 85 ? -0.167 12.821 8.010 1.00 59.16 85 ASN A N 1
ATOM 661 C CA . ASN A 1 85 ? -0.607 11.826 8.965 1.00 59.16 85 ASN A CA 1
ATOM 662 C C . ASN A 1 85 ? -0.889 12.509 10.309 1.00 59.16 85 ASN A C 1
ATOM 664 O O . ASN A 1 85 ? 0.033 12.781 11.075 1.00 59.16 85 ASN A O 1
ATOM 668 N N . HIS A 1 86 ? -2.167 12.726 10.621 1.00 61.09 86 HIS A N 1
ATOM 669 C CA . HIS A 1 86 ? -2.630 13.240 11.918 1.00 61.09 86 HIS A CA 1
ATOM 670 C C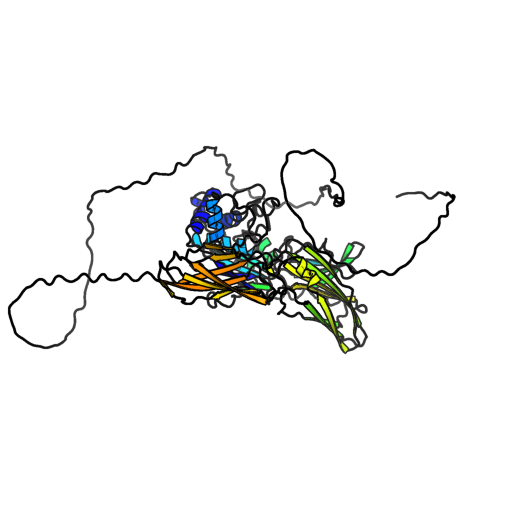 . HIS A 1 86 ? -2.453 12.247 13.084 1.00 61.09 86 HIS A C 1
ATOM 672 O O . HIS A 1 86 ? -2.983 12.453 14.173 1.00 61.09 86 HIS A O 1
ATOM 678 N N . GLY A 1 87 ? -1.716 11.158 12.866 1.00 63.69 87 GLY A N 1
ATOM 679 C CA . GLY A 1 87 ? -1.489 10.115 13.851 1.00 63.69 87 GLY A CA 1
ATOM 680 C C . GLY A 1 87 ? -2.700 9.244 14.110 1.00 63.69 87 GLY A C 1
ATOM 681 O O . GLY A 1 87 ? -2.850 8.703 15.200 1.00 63.69 87 GLY A O 1
ATOM 682 N N . TYR A 1 88 ? -3.555 9.083 13.101 1.00 74.94 88 TYR A N 1
ATOM 683 C CA . TYR A 1 88 ? -4.642 8.123 13.173 1.00 74.94 88 TYR A CA 1
ATOM 684 C C . TYR A 1 88 ? -4.089 6.706 13.094 1.00 74.94 88 TYR A C 1
ATOM 686 O O . TYR A 1 88 ? -3.502 6.298 12.093 1.00 74.94 88 TYR A O 1
ATOM 694 N N . THR A 1 89 ? -4.304 5.971 14.175 1.00 73.44 89 THR A N 1
ATOM 695 C CA . THR A 1 89 ? -3.831 4.595 14.397 1.00 73.44 89 THR A CA 1
ATOM 696 C C . THR A 1 89 ? -4.986 3.605 14.514 1.00 73.44 89 THR A C 1
ATOM 698 O O . THR A 1 89 ? -4.798 2.391 14.598 1.00 73.44 89 THR A O 1
ATOM 701 N N . SER A 1 90 ? -6.205 4.138 14.518 1.00 87.06 90 SER A N 1
ATOM 702 C CA . SER A 1 90 ? -7.459 3.422 14.677 1.00 87.06 90 SER A CA 1
ATOM 703 C C . SER A 1 90 ? -8.579 4.180 13.976 1.00 87.06 90 SER A C 1
ATOM 705 O O . SER A 1 90 ? -8.556 5.409 13.885 1.00 87.06 90 SER A O 1
ATOM 707 N N . SER A 1 91 ? -9.614 3.470 13.528 1.00 91.69 91 SER A N 1
ATOM 708 C CA . SER A 1 91 ? -10.817 4.137 13.007 1.00 91.69 91 SER A CA 1
ATOM 709 C C . SER A 1 91 ? -11.600 4.830 14.126 1.00 91.69 91 SER A C 1
ATOM 711 O O . SER A 1 91 ? -12.264 5.837 13.907 1.00 91.69 91 SER A O 1
ATOM 713 N N . THR A 1 92 ? -11.492 4.320 15.350 1.00 89.00 92 THR A N 1
ATOM 714 C CA . THR A 1 92 ? -12.239 4.795 16.518 1.00 89.00 92 THR A CA 1
ATOM 715 C C . THR A 1 92 ? -11.847 6.207 16.927 1.00 89.00 92 THR A C 1
ATOM 717 O O . THR A 1 92 ? -12.718 6.998 17.282 1.00 89.00 92 THR A O 1
ATOM 720 N N . SER A 1 93 ? -10.556 6.543 16.848 1.00 85.62 93 SER A N 1
ATOM 721 C CA . SER A 1 93 ? -10.067 7.902 17.112 1.00 85.62 93 SER A CA 1
ATOM 722 C C . SER A 1 93 ? -10.677 8.921 16.140 1.00 85.62 93 SER A C 1
ATOM 724 O O . SER A 1 93 ? -11.164 9.966 16.573 1.00 85.62 93 SER A O 1
ATOM 726 N N . ILE A 1 94 ? -10.756 8.567 14.853 1.00 90.62 94 ILE A N 1
ATOM 727 C CA . ILE A 1 94 ? -11.380 9.376 13.796 1.00 90.62 94 ILE A CA 1
ATOM 728 C C . ILE A 1 94 ? -12.870 9.580 14.087 1.00 90.62 94 ILE A C 1
ATOM 730 O O . ILE A 1 94 ? -13.354 10.709 14.107 1.00 90.62 94 ILE A O 1
ATOM 734 N N . PHE A 1 95 ? -13.603 8.500 14.365 1.00 93.25 95 PHE A N 1
ATOM 735 C CA . PHE A 1 95 ? -15.046 8.569 14.616 1.00 93.25 95 PHE A CA 1
ATOM 736 C C . PHE A 1 95 ? -15.396 9.379 15.863 1.00 93.25 95 PHE A C 1
ATOM 738 O O . PHE A 1 95 ? -16.348 10.155 15.844 1.00 93.25 95 PHE A O 1
ATOM 745 N N . LYS A 1 96 ? -14.613 9.251 16.940 1.00 90.31 96 LYS A N 1
ATOM 746 C CA . LYS A 1 96 ? -14.790 10.074 18.145 1.00 90.31 96 LYS A CA 1
ATOM 747 C C . LYS A 1 96 ? -14.619 11.556 17.825 1.00 90.31 96 LYS A C 1
ATOM 749 O O . LYS A 1 96 ? -15.469 12.351 18.212 1.00 90.31 96 LYS A O 1
ATOM 754 N N . GLN A 1 97 ? -13.569 11.921 17.088 1.00 89.69 97 GLN A N 1
ATOM 755 C CA . GLN A 1 97 ? -13.358 13.309 16.669 1.00 89.69 97 GLN A CA 1
ATOM 756 C C . GLN A 1 97 ? -14.500 13.815 15.782 1.00 89.69 97 GLN A C 1
ATOM 758 O O . GLN A 1 97 ? -14.986 14.918 16.007 1.00 89.69 97 GLN A O 1
ATOM 763 N N . TYR A 1 98 ? -14.966 13.003 14.831 1.00 92.19 98 TYR A N 1
ATOM 764 C CA . TYR A 1 98 ? -16.054 13.368 13.921 1.00 92.19 98 TYR A CA 1
ATOM 765 C C . TYR A 1 98 ? -17.396 13.566 14.643 1.00 92.19 98 TYR A C 1
ATOM 767 O O . TYR A 1 98 ? -18.155 14.484 14.347 1.00 92.19 98 TYR A O 1
ATOM 775 N N . ILE A 1 99 ? -17.697 12.738 15.643 1.00 92.50 99 ILE A N 1
ATOM 776 C CA . ILE A 1 99 ? -18.893 12.932 16.472 1.00 92.50 99 ILE A CA 1
ATOM 777 C C . ILE A 1 99 ? -18.752 14.201 17.323 1.00 92.50 99 ILE A C 1
ATOM 779 O O . ILE A 1 99 ? -19.696 14.986 17.405 1.00 92.50 99 ILE A O 1
ATOM 783 N N . LEU A 1 100 ? -17.577 14.436 17.920 1.00 92.12 100 LEU A N 1
ATOM 784 C CA . LEU A 1 100 ? -17.300 15.637 18.718 1.00 92.12 100 LEU A CA 1
ATOM 785 C C . LEU A 1 100 ? -17.337 16.928 17.887 1.00 92.12 100 LEU A C 1
ATOM 787 O O . LEU A 1 100 ? -17.684 17.979 18.424 1.00 92.12 100 LEU A O 1
ATOM 791 N N . SER A 1 101 ? -17.049 16.861 16.585 1.00 90.94 101 SER A N 1
ATOM 792 C CA . SER A 1 101 ? -17.231 17.971 15.641 1.00 90.94 101 SER A CA 1
ATOM 793 C C . SER A 1 101 ? -18.685 18.141 15.178 1.00 90.94 101 SER A C 1
ATOM 795 O O . SER A 1 101 ? -18.937 18.821 14.186 1.00 90.94 101 SER A O 1
ATOM 797 N N . ASN A 1 102 ? -19.663 17.542 15.870 1.00 90.88 102 ASN A N 1
ATOM 798 C CA . ASN A 1 102 ? -21.077 17.528 15.480 1.00 90.88 102 ASN A CA 1
ATOM 799 C C . ASN A 1 102 ? -21.305 16.964 14.066 1.00 90.88 102 ASN A C 1
ATOM 801 O O . ASN A 1 102 ? -22.135 17.474 13.313 1.00 90.88 102 ASN A O 1
ATOM 805 N N . CYS A 1 103 ? -20.564 15.914 13.698 1.00 91.00 103 CYS A N 1
ATOM 806 C CA . CYS A 1 103 ? -20.613 15.284 12.374 1.00 91.00 103 CYS A CA 1
ATOM 807 C C . CYS A 1 103 ? -20.276 16.249 11.221 1.00 91.00 103 CYS A C 1
ATOM 809 O O . CYS A 1 103 ? -20.743 16.070 10.091 1.00 91.00 103 CYS A O 1
ATOM 811 N N . GLN A 1 104 ? -19.476 17.281 11.498 1.00 88.75 104 GLN A N 1
ATOM 812 C CA . GLN A 1 104 ? -18.851 18.113 10.474 1.00 88.75 104 GLN A CA 1
ATOM 813 C C . GLN A 1 104 ? -17.522 17.497 10.052 1.00 88.75 104 GLN A C 1
ATOM 815 O O . GLN A 1 104 ? -16.825 16.906 10.886 1.00 88.75 104 GLN A O 1
ATOM 820 N N . SER A 1 105 ? -17.164 17.648 8.773 1.00 88.81 105 SER A N 1
ATOM 821 C CA . SER A 1 105 ? -15.894 17.130 8.272 1.00 88.81 105 SER A CA 1
ATOM 822 C C . SER A 1 105 ? -14.726 17.652 9.106 1.00 88.81 105 SER A C 1
ATOM 824 O O . SER A 1 105 ? -14.676 18.828 9.477 1.00 88.81 105 SER A O 1
ATOM 826 N N . LEU A 1 106 ? -13.806 16.750 9.426 1.00 87.12 106 LEU A N 1
ATOM 827 C CA . LEU A 1 106 ? -12.620 17.063 10.213 1.00 87.12 106 LEU A CA 1
ATOM 828 C C . LEU A 1 106 ? -11.698 18.015 9.440 1.00 87.12 106 LEU A C 1
ATOM 830 O O . LEU A 1 106 ? -11.711 18.047 8.215 1.00 87.12 106 LEU A O 1
ATOM 834 N N . GLN A 1 107 ? -10.900 18.815 10.148 1.00 76.69 107 GLN A N 1
ATOM 835 C CA . GLN A 1 107 ? -9.843 19.589 9.491 1.00 76.69 107 GLN A CA 1
ATOM 836 C C . GLN A 1 107 ? -8.689 18.652 9.121 1.00 76.69 107 GLN A C 1
ATOM 838 O O . GLN A 1 107 ? -8.285 17.831 9.943 1.00 76.69 107 GLN A O 1
ATOM 843 N N . GLY A 1 108 ? -8.158 18.788 7.903 1.00 67.25 108 GLY A N 1
ATOM 844 C CA . GLY A 1 108 ? -7.217 17.820 7.340 1.00 67.25 108 GLY A CA 1
ATOM 845 C C . GLY A 1 108 ? -7.915 16.605 6.722 1.00 67.25 108 GLY A C 1
ATOM 846 O O . GLY A 1 108 ? -9.113 16.398 6.894 1.00 67.25 108 GLY A O 1
ATOM 847 N N . GLY A 1 109 ? -7.184 15.823 5.931 1.00 61.56 109 GLY A N 1
ATOM 848 C CA . GLY A 1 109 ? -7.682 14.604 5.291 1.00 61.56 109 GLY A CA 1
ATOM 849 C C . GLY A 1 109 ? -7.100 13.341 5.927 1.00 61.56 109 GLY A C 1
ATOM 850 O O . GLY A 1 109 ? -6.111 13.401 6.654 1.00 61.56 109 GLY A O 1
ATOM 851 N N . CYS A 1 110 ? -7.665 12.172 5.609 1.00 64.31 110 CYS A N 1
ATOM 852 C CA . CYS A 1 110 ? -6.895 10.930 5.684 1.00 64.31 110 CYS A CA 1
ATOM 853 C C . CYS A 1 110 ? -6.233 10.716 4.316 1.00 64.31 110 CYS A C 1
ATOM 855 O O . CYS A 1 110 ? -6.890 10.451 3.319 1.00 64.31 110 CYS A O 1
ATOM 857 N N . GLY A 1 111 ? -4.923 10.958 4.241 1.00 57.56 111 GLY A N 1
ATOM 858 C CA . GLY A 1 111 ? -4.211 11.175 2.977 1.00 57.56 111 GLY A CA 1
ATOM 859 C C . GLY A 1 111 ? -4.083 9.965 2.046 1.00 57.56 111 GLY A C 1
ATOM 860 O O . GLY A 1 111 ? -3.675 10.151 0.899 1.00 57.56 111 GLY A O 1
ATOM 861 N N . ASN A 1 112 ? -4.397 8.753 2.519 1.00 75.06 112 ASN A N 1
ATOM 862 C CA . ASN A 1 112 ? -4.011 7.504 1.860 1.00 75.06 112 ASN A CA 1
ATOM 863 C C . ASN A 1 112 ? -5.187 6.523 1.678 1.00 75.06 112 ASN A C 1
ATOM 865 O O . ASN A 1 112 ? -6.015 6.351 2.577 1.00 75.06 112 ASN A O 1
ATOM 869 N N . ASN A 1 113 ? -5.192 5.799 0.551 1.00 81.00 113 ASN A N 1
ATOM 870 C CA . ASN A 1 113 ? -6.187 4.766 0.201 1.00 81.00 113 ASN A CA 1
ATOM 871 C C . ASN A 1 113 ? -6.410 3.718 1.311 1.00 81.00 113 ASN A C 1
ATOM 873 O O . ASN A 1 113 ? -7.534 3.328 1.614 1.00 81.00 113 ASN A O 1
ATOM 877 N N . TRP A 1 114 ? -5.353 3.316 2.009 1.00 86.75 114 TRP A N 1
ATOM 878 C CA . TRP A 1 114 ? -5.420 2.294 3.043 1.00 86.75 114 TRP A CA 1
ATOM 879 C C . TRP A 1 114 ? -6.153 2.766 4.303 1.00 86.75 114 TRP A C 1
ATOM 881 O O . TRP A 1 114 ? -6.808 1.959 4.961 1.00 86.75 114 TRP A O 1
ATOM 891 N N . GLN A 1 115 ? -6.105 4.066 4.621 1.00 87.38 115 GLN A N 1
ATOM 892 C CA . GLN A 1 115 ? -6.885 4.646 5.721 1.00 87.38 115 GLN A CA 1
ATOM 893 C C . GLN A 1 115 ? -8.367 4.698 5.349 1.00 87.38 115 GLN A C 1
ATOM 895 O O . GLN A 1 115 ? -9.213 4.317 6.159 1.00 87.38 115 GLN A O 1
ATOM 900 N N . HIS A 1 116 ? -8.675 5.092 4.109 1.00 89.56 116 HIS A N 1
ATOM 901 C CA . HIS A 1 116 ? -10.033 5.051 3.560 1.00 89.56 116 HIS A CA 1
ATOM 902 C C . HIS A 1 116 ? -10.614 3.635 3.645 1.00 89.56 116 HIS A C 1
ATOM 904 O O . HIS A 1 116 ? -11.728 3.449 4.147 1.00 89.56 116 HIS A O 1
ATOM 910 N N . ALA A 1 117 ? -9.830 2.630 3.249 1.00 93.38 117 ALA A N 1
ATOM 911 C CA . ALA A 1 117 ? -10.240 1.237 3.323 1.00 93.38 117 ALA A CA 1
ATOM 912 C C . ALA A 1 117 ? -10.436 0.751 4.770 1.00 93.38 117 ALA A C 1
ATOM 914 O O . ALA A 1 117 ? -11.368 -0.002 5.072 1.00 93.38 117 ALA A O 1
ATOM 915 N N . ALA A 1 118 ? -9.590 1.210 5.695 1.00 94.19 118 ALA A N 1
ATOM 916 C CA . ALA A 1 118 ? -9.708 0.894 7.113 1.00 94.19 118 ALA A CA 1
ATOM 917 C C . ALA A 1 118 ? -10.988 1.461 7.740 1.00 94.19 118 ALA A C 1
ATOM 919 O O . ALA A 1 118 ? -11.700 0.753 8.454 1.00 94.19 118 ALA A O 1
ATOM 920 N N . ILE A 1 119 ? -11.314 2.717 7.430 1.00 94.69 119 ILE A N 1
ATOM 921 C CA . ILE A 1 119 ? -12.547 3.382 7.863 1.00 94.69 119 ILE A CA 1
ATOM 922 C C . ILE A 1 119 ? -13.774 2.667 7.297 1.00 94.69 119 ILE A C 1
ATOM 924 O O . ILE A 1 119 ? -14.693 2.346 8.055 1.00 94.69 119 ILE A O 1
ATOM 928 N N . LEU A 1 120 ? -13.778 2.373 5.991 1.00 95.88 120 LEU A N 1
ATOM 929 C CA . LEU A 1 120 ? -14.892 1.678 5.346 1.00 95.88 120 LEU A CA 1
ATOM 930 C C . LEU A 1 120 ? -15.109 0.294 5.961 1.00 95.88 120 LEU A C 1
ATOM 932 O O . LEU A 1 120 ? -16.249 -0.073 6.243 1.00 95.88 120 LEU A O 1
ATOM 936 N N . CYS A 1 121 ? -14.034 -0.449 6.240 1.00 97.19 121 CYS A N 1
ATOM 937 C CA . CYS A 1 121 ? -14.102 -1.753 6.899 1.00 97.19 121 CYS A CA 1
ATOM 938 C C . CYS A 1 121 ? -14.799 -1.665 8.266 1.00 97.19 121 CYS A C 1
ATOM 940 O O . CYS A 1 121 ? -15.710 -2.448 8.546 1.00 97.19 121 CYS A O 1
ATOM 942 N N . SER A 1 122 ? -14.419 -0.685 9.090 1.00 96.75 122 SER A N 1
ATOM 943 C CA . SER A 1 122 ? -14.998 -0.466 10.421 1.00 96.75 122 SER A CA 1
ATOM 944 C C . SER A 1 122 ? -16.493 -0.146 10.364 1.00 96.75 122 SER A C 1
ATOM 946 O O . SER A 1 122 ? -17.273 -0.755 11.097 1.00 96.75 122 SER A O 1
ATOM 948 N N . LEU A 1 123 ? -16.903 0.753 9.459 1.00 97.31 123 LEU A N 1
ATOM 949 C CA . LEU A 1 123 ? -18.311 1.126 9.260 1.00 97.31 123 LEU A CA 1
ATOM 950 C C . LEU A 1 123 ? -19.137 -0.034 8.684 1.00 97.31 123 LEU A C 1
ATOM 952 O O . LEU A 1 123 ? -20.256 -0.283 9.117 1.00 97.31 123 LEU A O 1
ATOM 956 N N . SER A 1 124 ? -18.578 -0.787 7.736 1.00 97.19 124 SER A N 1
ATOM 957 C CA . SER A 1 124 ? -19.259 -1.943 7.135 1.00 97.19 124 SER A CA 1
ATOM 958 C C . SER A 1 124 ? -19.522 -3.027 8.177 1.00 97.19 124 SER A C 1
ATOM 960 O O . SER A 1 124 ? -20.638 -3.531 8.300 1.00 97.19 124 SER A O 1
ATOM 962 N N . ARG A 1 125 ? -18.495 -3.355 8.974 1.00 97.19 125 ARG A N 1
ATOM 963 C CA . ARG A 1 125 ? -18.584 -4.386 10.013 1.00 97.19 125 ARG A CA 1
ATOM 964 C C . ARG A 1 125 ? -19.517 -3.986 11.153 1.00 97.19 125 ARG A C 1
ATOM 966 O O . ARG A 1 125 ? -20.161 -4.878 11.700 1.00 97.19 125 ARG A O 1
ATOM 973 N N . SER A 1 126 ? -19.612 -2.701 11.509 1.00 97.00 126 SER A N 1
ATOM 974 C CA . SER A 1 126 ? -20.550 -2.242 12.550 1.00 97.00 126 SER A CA 1
ATOM 975 C C . SER A 1 126 ? -22.011 -2.340 12.106 1.00 97.00 126 SER A C 1
ATOM 977 O O . SER A 1 126 ? -22.878 -2.600 12.934 1.00 97.00 126 SER A O 1
ATOM 979 N N . LEU A 1 127 ? -22.276 -2.224 10.801 1.00 95.81 127 LEU A N 1
ATOM 980 C CA . LEU A 1 127 ? -23.595 -2.450 10.200 1.00 95.81 127 LEU A CA 1
ATOM 981 C C . LEU A 1 127 ? -23.907 -3.930 9.928 1.00 95.81 127 LEU A C 1
ATOM 983 O O . LEU A 1 127 ? -24.979 -4.249 9.420 1.00 95.81 127 LEU A O 1
ATOM 987 N N . GLY A 1 128 ? -22.986 -4.842 10.247 1.00 96.00 128 GLY A N 1
ATOM 988 C CA . GLY A 1 128 ? -23.168 -6.278 10.037 1.00 96.00 128 GLY A CA 1
ATOM 989 C C . GLY A 1 128 ? -22.853 -6.767 8.621 1.00 96.00 128 GLY A C 1
ATOM 990 O O . GLY A 1 128 ? -23.095 -7.936 8.327 1.00 96.00 128 GLY A O 1
ATOM 991 N N . ILE A 1 129 ? -22.275 -5.927 7.756 1.00 96.94 129 ILE A N 1
ATOM 992 C CA . ILE A 1 129 ? -21.816 -6.332 6.421 1.00 96.94 129 ILE A CA 1
ATOM 993 C C . ILE A 1 129 ? -20.420 -6.962 6.565 1.00 96.94 129 ILE A C 1
ATOM 995 O O . ILE A 1 129 ? -19.483 -6.278 7.003 1.00 96.94 129 ILE A O 1
ATOM 999 N N . PRO A 1 130 ? -20.222 -8.251 6.218 1.00 97.19 130 PRO A N 1
ATOM 1000 C CA . PRO A 1 130 ? -18.898 -8.852 6.265 1.00 97.19 130 PRO A CA 1
ATOM 1001 C C . PRO A 1 130 ? -17.978 -8.136 5.278 1.00 97.19 130 PRO A C 1
ATOM 1003 O O . PRO A 1 130 ? -18.269 -8.057 4.089 1.00 97.19 130 PRO A O 1
ATOM 1006 N N . CYS A 1 131 ? -16.870 -7.603 5.781 1.00 97.38 131 CYS A N 1
ATOM 1007 C CA . CYS A 1 131 ? -15.945 -6.795 4.999 1.00 97.38 131 CYS A CA 1
ATOM 1008 C C . CYS A 1 131 ? -14.499 -7.178 5.320 1.00 97.38 131 CYS A C 1
ATOM 1010 O O . CYS A 1 131 ? -14.163 -7.404 6.491 1.00 97.38 131 CYS A O 1
ATOM 1012 N N . ARG A 1 132 ? -13.640 -7.244 4.302 1.00 96.50 132 ARG A N 1
ATOM 1013 C CA . ARG A 1 132 ? -12.184 -7.400 4.439 1.00 96.50 132 ARG A CA 1
ATOM 1014 C C . ARG A 1 132 ? -11.449 -6.340 3.626 1.00 96.50 132 ARG A C 1
ATOM 1016 O O . ARG A 1 132 ? -12.014 -5.740 2.720 1.00 96.50 132 ARG A O 1
ATOM 1023 N N . ILE A 1 133 ? -10.197 -6.097 3.997 1.00 96.88 133 ILE A N 1
ATOM 1024 C CA . ILE A 1 133 ? -9.308 -5.164 3.300 1.00 96.88 133 ILE A CA 1
ATOM 1025 C C . ILE A 1 133 ? -8.409 -5.964 2.375 1.00 96.88 133 ILE A C 1
ATOM 1027 O O . ILE A 1 133 ? -7.931 -7.036 2.755 1.00 96.88 133 ILE A O 1
ATOM 1031 N N . VAL A 1 134 ? -8.189 -5.437 1.179 1.00 97.06 134 VAL A N 1
ATOM 1032 C CA . VAL A 1 134 ? -7.382 -6.074 0.146 1.00 97.06 134 VAL A CA 1
ATOM 1033 C C . VAL A 1 134 ? -6.350 -5.087 -0.359 1.00 97.06 134 VAL A C 1
ATOM 1035 O O . VAL A 1 134 ? -6.678 -3.940 -0.651 1.00 97.06 134 VAL A O 1
ATOM 1038 N N . THR A 1 135 ? -5.114 -5.559 -0.461 1.00 94.94 135 THR A N 1
ATOM 1039 C CA . THR A 1 135 ? -3.993 -4.826 -1.041 1.00 94.94 135 THR A CA 1
ATOM 1040 C C . THR A 1 135 ? -3.691 -5.400 -2.412 1.00 94.94 135 THR A C 1
ATOM 1042 O O . THR A 1 135 ? -3.491 -6.606 -2.554 1.00 94.94 135 THR A O 1
ATOM 1045 N N . ILE A 1 136 ? -3.613 -4.526 -3.405 1.00 93.50 136 ILE A N 1
ATOM 1046 C CA . ILE A 1 136 ? -3.256 -4.839 -4.782 1.00 93.50 136 ILE A CA 1
ATOM 1047 C C . ILE A 1 136 ? -1.926 -4.169 -5.070 1.00 93.50 136 ILE A C 1
ATOM 1049 O O . ILE A 1 136 ? -1.786 -2.962 -4.881 1.00 93.50 136 ILE A O 1
ATOM 1053 N N . TYR A 1 137 ? -0.956 -4.945 -5.532 1.00 90.69 137 TYR A N 1
ATOM 1054 C CA . TYR A 1 137 ? 0.346 -4.428 -5.926 1.00 90.69 137 TYR A CA 1
ATOM 1055 C C . TYR A 1 137 ? 0.390 -4.103 -7.416 1.00 90.69 137 TYR A C 1
ATOM 1057 O O . TYR A 1 137 ? -0.179 -4.834 -8.230 1.00 90.69 137 TYR A O 1
ATOM 1065 N N . ASN A 1 138 ? 1.107 -3.033 -7.762 1.00 87.12 138 ASN A N 1
ATOM 1066 C CA . ASN A 1 138 ? 1.245 -2.513 -9.124 1.00 87.12 138 ASN A CA 1
ATOM 1067 C C . ASN A 1 138 ? -0.109 -2.167 -9.762 1.00 87.12 138 ASN A C 1
ATOM 1069 O O . ASN A 1 138 ? -0.472 -2.734 -10.788 1.00 87.12 138 ASN A O 1
ATOM 1073 N N . THR A 1 139 ? -0.889 -1.275 -9.155 1.00 84.88 139 THR A N 1
ATOM 1074 C CA . THR A 1 139 ? -2.165 -0.831 -9.744 1.00 84.88 139 THR A CA 1
ATOM 1075 C C . THR A 1 139 ? -1.972 0.338 -10.687 1.00 84.88 139 THR A C 1
ATOM 1077 O O . THR A 1 139 ? -1.238 1.276 -10.372 1.00 84.88 139 THR A O 1
ATOM 1080 N N . ALA A 1 140 ? -2.698 0.334 -11.797 1.00 80.25 140 ALA A N 1
ATOM 1081 C CA . ALA A 1 140 ? -2.761 1.484 -12.682 1.00 80.25 140 ALA A CA 1
ATOM 1082 C C . ALA A 1 140 ? -3.725 2.530 -12.087 1.00 80.25 140 ALA A C 1
ATOM 1084 O O . ALA A 1 140 ? -4.937 2.321 -12.052 1.00 80.25 140 ALA A O 1
ATOM 1085 N N . CYS A 1 141 ? -3.182 3.621 -11.535 1.00 64.31 141 CYS A N 1
ATOM 1086 C CA . CYS A 1 141 ? -3.949 4.595 -10.745 1.00 64.31 141 CYS A CA 1
ATOM 1087 C C . CYS A 1 141 ? -4.629 5.692 -11.581 1.00 64.31 141 CYS A C 1
ATOM 1089 O O . CYS A 1 141 ? -5.466 6.425 -11.054 1.00 64.31 141 CYS A O 1
ATOM 1091 N N . GLN A 1 142 ? -4.282 5.809 -12.865 1.00 61.88 142 GLN A N 1
ATOM 1092 C CA . GLN A 1 142 ? -4.821 6.787 -13.811 1.00 61.88 142 GLN A CA 1
ATOM 1093 C C . GLN A 1 142 ? -4.891 6.155 -15.203 1.00 61.88 142 GLN A C 1
ATOM 1095 O O . GLN A 1 142 ? -4.102 6.480 -16.073 1.00 61.88 142 GLN A O 1
ATOM 1100 N N . THR A 1 143 ? -5.795 5.196 -15.401 1.00 56.91 143 THR A N 1
ATOM 1101 C CA . THR A 1 143 ? -6.020 4.642 -16.742 1.00 56.91 143 THR A CA 1
ATOM 1102 C C . THR A 1 143 ? -7.060 5.479 -17.470 1.00 56.91 143 THR A C 1
ATOM 1104 O O . THR A 1 143 ? -8.136 5.725 -16.921 1.00 56.91 143 THR A O 1
ATOM 1107 N N . ASP A 1 144 ? -6.817 5.780 -18.738 1.00 62.47 144 ASP A N 1
ATOM 1108 C CA . ASP A 1 144 ? -7.823 6.229 -19.713 1.00 62.47 144 ASP A CA 1
ATOM 1109 C C . ASP A 1 144 ? -8.876 5.142 -20.049 1.00 62.47 144 ASP A C 1
ATOM 1111 O O . ASP A 1 144 ? -9.732 5.317 -20.916 1.00 62.47 144 ASP A O 1
ATOM 1115 N N . GLY A 1 145 ? -8.834 4.007 -19.341 1.00 60.25 145 GLY A N 1
ATOM 1116 C CA . GLY A 1 145 ? -9.665 2.830 -19.566 1.00 60.25 145 GLY A CA 1
ATOM 1117 C C . GLY A 1 145 ? -9.021 1.815 -20.511 1.00 60.25 145 GLY A C 1
ATOM 1118 O O . GLY A 1 145 ? -9.590 0.738 -20.715 1.00 60.25 145 GLY A O 1
ATOM 1119 N N . THR A 1 146 ? -7.837 2.108 -21.058 1.00 66.75 146 THR A N 1
ATOM 1120 C CA . THR A 1 146 ? -7.044 1.125 -21.794 1.00 66.75 146 THR A CA 1
ATOM 1121 C C . THR A 1 146 ? -6.323 0.173 -20.834 1.00 66.75 146 THR A C 1
ATOM 1123 O O . THR A 1 146 ? -6.125 0.446 -19.650 1.00 66.75 146 THR A O 1
ATOM 1126 N N . GLN A 1 147 ? -5.969 -1.011 -21.338 1.00 71.62 147 GLN A N 1
ATOM 1127 C CA . GLN A 1 147 ? -5.207 -2.022 -20.591 1.00 71.62 147 GLN A CA 1
ATOM 1128 C C . GLN A 1 147 ? -3.689 -1.822 -20.737 1.00 71.62 147 GLN A C 1
ATOM 1130 O O . GLN A 1 147 ? -2.915 -2.722 -20.419 1.00 71.62 147 GLN A O 1
ATOM 1135 N N . ASN A 1 148 ? -3.246 -0.680 -21.253 1.00 80.25 148 ASN A N 1
ATOM 1136 C CA . ASN A 1 148 ? -1.848 -0.399 -21.542 1.00 80.25 148 ASN A CA 1
ATOM 1137 C C . ASN A 1 148 ? -1.420 0.822 -20.728 1.00 80.25 148 ASN A C 1
ATOM 1139 O O . ASN A 1 148 ? -2.179 1.768 -20.595 1.00 80.25 148 ASN A O 1
ATOM 1143 N N . ASN A 1 149 ? -0.230 0.759 -20.137 1.00 80.19 149 ASN A N 1
ATOM 1144 C CA . ASN A 1 149 ? 0.383 1.875 -19.422 1.00 80.19 149 ASN A CA 1
ATOM 1145 C C . ASN A 1 149 ? 1.660 2.240 -20.169 1.00 80.19 149 ASN A C 1
ATOM 1147 O O . ASN A 1 149 ? 2.570 1.410 -20.264 1.00 80.19 149 ASN A O 1
ATOM 1151 N N . ASP A 1 150 ? 1.724 3.454 -20.694 1.00 85.75 150 ASP A N 1
ATOM 1152 C CA . ASP A 1 150 ? 2.790 3.859 -21.601 1.00 85.75 150 ASP A CA 1
ATOM 1153 C C . ASP A 1 150 ? 3.892 4.635 -20.862 1.00 85.75 150 ASP A C 1
ATOM 1155 O O . ASP A 1 150 ? 3.643 5.598 -20.137 1.00 85.75 150 ASP A O 1
ATOM 1159 N N . ILE A 1 151 ? 5.144 4.211 -21.048 1.00 88.88 151 ILE A N 1
ATOM 1160 C CA . ILE A 1 151 ? 6.342 4.880 -20.533 1.00 88.88 151 ILE A CA 1
ATOM 1161 C C . ILE A 1 151 ? 7.162 5.391 -21.710 1.00 88.88 151 ILE A C 1
ATOM 1163 O O . ILE A 1 151 ? 7.807 4.631 -22.427 1.00 88.88 151 ILE A O 1
ATOM 1167 N N . HIS A 1 152 ? 7.187 6.701 -21.862 1.00 92.19 152 HIS A N 1
ATOM 1168 C CA . HIS A 1 152 ? 7.856 7.423 -22.926 1.00 92.19 152 HIS A CA 1
ATOM 1169 C C . HIS A 1 152 ? 9.274 7.822 -22.513 1.00 92.19 152 HIS A C 1
ATOM 1171 O O . HIS A 1 152 ? 9.503 8.386 -21.435 1.00 92.19 152 HIS A O 1
ATOM 1177 N N . TRP A 1 153 ? 10.221 7.568 -23.404 1.00 93.00 153 TRP A N 1
ATOM 1178 C CA . TRP A 1 153 ? 11.635 7.897 -23.291 1.00 93.00 153 TRP A CA 1
ATOM 1179 C C . TRP A 1 153 ? 12.024 8.837 -24.423 1.00 93.00 153 TRP A C 1
ATOM 1181 O O . TRP A 1 153 ? 11.525 8.708 -25.536 1.00 93.00 153 TRP A O 1
ATOM 1191 N N . ASP A 1 154 ? 12.944 9.758 -24.171 1.00 93.12 154 ASP A N 1
ATOM 1192 C CA . ASP A 1 154 ? 13.576 10.516 -25.244 1.00 93.12 154 ASP A CA 1
ATOM 1193 C C . ASP A 1 154 ? 14.751 9.743 -25.867 1.00 93.12 154 ASP A C 1
ATOM 1195 O O . ASP A 1 154 ? 15.249 8.745 -25.334 1.00 93.12 154 ASP A O 1
ATOM 1199 N N . THR A 1 155 ? 15.261 10.251 -26.987 1.00 91.38 155 THR A N 1
ATOM 1200 C CA . THR A 1 155 ? 16.438 9.686 -27.668 1.00 91.38 155 THR A CA 1
ATOM 1201 C C . THR A 1 155 ? 17.748 9.831 -26.882 1.00 91.38 155 THR A C 1
ATOM 1203 O O . THR A 1 155 ? 18.798 9.397 -27.351 1.00 91.38 155 THR A O 1
ATOM 1206 N N . LYS A 1 156 ? 17.720 10.452 -25.696 1.00 90.62 156 LYS A N 1
ATOM 1207 C CA . LYS A 1 156 ? 18.845 10.568 -24.756 1.00 90.62 156 LYS A CA 1
ATOM 1208 C C . LYS A 1 156 ? 18.683 9.632 -23.553 1.00 90.62 156 LYS A C 1
ATOM 1210 O O . LYS A 1 156 ? 19.398 9.796 -22.569 1.00 90.62 156 LYS A O 1
ATOM 1215 N N . GLN A 1 157 ? 17.789 8.645 -23.649 1.00 92.25 157 GLN A N 1
ATOM 1216 C CA . GLN A 1 157 ? 17.524 7.633 -22.626 1.00 92.25 157 GLN A CA 1
ATOM 1217 C C . GLN A 1 157 ? 16.868 8.178 -21.343 1.00 92.25 157 GLN A C 1
ATOM 1219 O O . GLN A 1 157 ? 16.949 7.543 -20.292 1.00 92.25 157 GLN A O 1
ATOM 1224 N N . ARG A 1 158 ? 16.196 9.335 -21.409 1.00 91.44 158 ARG A N 1
ATOM 1225 C CA . ARG A 1 158 ? 15.547 9.975 -20.253 1.00 91.44 158 ARG A CA 1
ATOM 1226 C C . ARG A 1 158 ? 14.031 9.791 -20.299 1.00 91.44 158 ARG A C 1
ATOM 1228 O O . ARG A 1 158 ? 13.452 9.899 -21.380 1.00 91.44 158 ARG A O 1
ATOM 1235 N N . PRO A 1 159 ? 13.363 9.549 -19.160 1.00 91.69 159 PRO A N 1
ATOM 1236 C CA . PRO A 1 159 ? 11.910 9.459 -19.125 1.00 91.69 159 PRO A CA 1
ATOM 1237 C C . PRO A 1 159 ? 11.273 10.834 -19.382 1.00 91.69 159 PRO A C 1
ATOM 1239 O O . PRO A 1 159 ? 11.621 11.832 -18.747 1.00 91.69 159 PRO A O 1
ATOM 1242 N N . LEU A 1 160 ? 10.298 10.891 -20.288 1.00 89.81 160 LEU A N 1
ATOM 1243 C CA . LEU A 1 160 ? 9.568 12.111 -20.626 1.00 89.81 160 LEU A CA 1
ATOM 1244 C C . LEU A 1 160 ? 8.442 12.358 -19.623 1.00 89.81 160 LEU A C 1
ATOM 1246 O O . LEU A 1 160 ? 7.302 11.953 -19.826 1.00 89.81 160 LEU A O 1
ATOM 1250 N N . GLN A 1 161 ? 8.759 13.069 -18.539 1.00 82.69 161 GLN A N 1
ATOM 1251 C CA . GLN A 1 161 ? 7.832 13.313 -17.427 1.00 82.69 161 GLN A CA 1
ATOM 1252 C C . GLN A 1 161 ? 6.453 13.843 -17.864 1.00 82.69 161 GLN A C 1
ATOM 1254 O O . GLN A 1 161 ? 5.448 13.433 -17.299 1.00 82.69 161 GLN A O 1
ATOM 1259 N N . LYS A 1 162 ? 6.394 14.734 -18.865 1.00 83.38 162 LYS A N 1
ATOM 1260 C CA . LYS A 1 162 ? 5.127 15.313 -19.348 1.00 83.38 162 LYS A CA 1
ATOM 1261 C C . LYS A 1 162 ? 4.200 14.289 -20.015 1.00 83.38 162 LYS A C 1
ATOM 1263 O O . LYS A 1 162 ? 2.995 14.475 -19.962 1.00 83.38 162 LYS A O 1
ATOM 1268 N N . LEU A 1 163 ? 4.763 13.255 -20.643 1.00 84.31 163 LEU A N 1
ATOM 1269 C CA . LEU A 1 163 ? 4.006 12.176 -21.289 1.00 84.31 163 LEU A CA 1
ATOM 1270 C C . LEU A 1 163 ? 3.779 10.989 -20.346 1.00 84.31 163 LEU A C 1
ATOM 1272 O O . LEU A 1 163 ? 2.882 10.188 -20.563 1.00 84.31 163 LEU A O 1
ATOM 1276 N N . ASN A 1 164 ? 4.579 10.880 -19.284 1.00 80.69 164 ASN A N 1
ATOM 1277 C CA . ASN A 1 164 ? 4.498 9.804 -18.298 1.00 80.69 164 ASN A CA 1
ATOM 1278 C C . ASN A 1 164 ? 3.623 10.220 -17.113 1.00 80.69 164 ASN A C 1
ATOM 1280 O O . ASN A 1 164 ? 4.077 10.227 -15.964 1.00 80.69 164 ASN A O 1
ATOM 1284 N N . SER A 1 165 ? 2.380 10.606 -17.409 1.00 65.06 165 SER A N 1
ATOM 1285 C CA . SER A 1 165 ? 1.354 10.892 -16.401 1.00 65.06 165 SER A CA 1
ATOM 1286 C C . SER A 1 165 ? 0.807 9.628 -15.746 1.00 65.06 165 SER A C 1
ATOM 1288 O O . SER A 1 165 ? 0.340 9.692 -14.612 1.00 65.06 165 SER A O 1
ATOM 1290 N N . ASP A 1 166 ? 0.898 8.483 -16.424 1.00 60.19 166 ASP A N 1
ATOM 1291 C CA . ASP A 1 166 ? 0.322 7.229 -15.953 1.00 60.19 166 ASP A CA 1
ATOM 1292 C C . ASP A 1 166 ? 1.179 6.638 -14.832 1.00 60.19 166 ASP A C 1
ATOM 1294 O O . ASP A 1 166 ? 2.254 6.060 -15.029 1.00 60.19 166 ASP A O 1
ATOM 1298 N N . ILE A 1 167 ? 0.708 6.815 -13.599 1.00 65.19 167 ILE A N 1
ATOM 1299 C CA . ILE A 1 167 ? 1.409 6.334 -12.414 1.00 65.19 167 ILE A CA 1
ATOM 1300 C C . ILE A 1 167 ? 0.903 4.935 -12.071 1.00 65.19 167 ILE A C 1
ATOM 1302 O O . ILE A 1 167 ? -0.218 4.745 -11.590 1.00 65.19 167 ILE A O 1
ATOM 1306 N N . ILE A 1 168 ? 1.775 3.945 -12.253 1.00 74.56 168 ILE A N 1
ATOM 1307 C CA . ILE A 1 168 ? 1.608 2.641 -11.612 1.00 74.56 168 ILE A CA 1
ATOM 1308 C C . ILE A 1 168 ? 1.972 2.804 -10.140 1.00 74.56 168 ILE A C 1
ATOM 1310 O O . ILE A 1 168 ? 3.132 3.031 -9.782 1.00 74.56 168 ILE A O 1
ATOM 1314 N N . CYS A 1 169 ? 0.966 2.689 -9.284 1.00 76.06 169 CYS A N 1
ATOM 1315 C CA . CYS A 1 169 ? 1.143 2.731 -7.846 1.00 76.06 169 CYS A CA 1
ATOM 1316 C C . CYS A 1 169 ? 1.757 1.423 -7.346 1.00 76.06 169 CYS A C 1
ATOM 1318 O O . CYS A 1 169 ? 1.310 0.338 -7.716 1.00 76.06 169 CYS A O 1
ATOM 1320 N N . SER A 1 170 ? 2.732 1.527 -6.440 1.00 78.81 170 SER A N 1
ATOM 1321 C CA . SER A 1 170 ? 3.342 0.373 -5.759 1.00 78.81 170 SER A CA 1
ATOM 1322 C C . SER A 1 170 ? 2.297 -0.536 -5.112 1.00 78.81 170 SER A C 1
ATOM 1324 O O . SER A 1 170 ? 2.314 -1.749 -5.305 1.00 78.81 170 SER A O 1
ATOM 1326 N N . SER A 1 171 ? 1.355 0.066 -4.387 1.00 83.50 171 SER A N 1
ATOM 1327 C CA . SER A 1 171 ? 0.213 -0.622 -3.803 1.00 83.50 171 SER A CA 1
ATOM 1328 C C . SER A 1 171 ? -1.011 0.287 -3.747 1.00 83.50 171 SER A C 1
ATOM 1330 O O . SER A 1 171 ? -0.899 1.495 -3.523 1.00 83.50 171 SER A O 1
ATOM 1332 N N . HIS A 1 172 ? -2.180 -0.316 -3.918 1.00 88.19 172 HIS A N 1
ATOM 1333 C CA . HIS A 1 172 ? -3.480 0.287 -3.661 1.00 88.19 172 HIS A CA 1
ATOM 1334 C C . HIS A 1 172 ? -4.285 -0.611 -2.738 1.00 88.19 172 HIS A C 1
ATOM 1336 O O . HIS A 1 172 ? -4.085 -1.826 -2.712 1.00 88.19 172 HIS A O 1
ATOM 1342 N N . VAL A 1 173 ? -5.162 -0.013 -1.942 1.00 91.81 173 VAL A N 1
ATOM 1343 C CA . VAL A 1 173 ? -5.906 -0.729 -0.910 1.00 91.81 173 VAL A CA 1
ATOM 1344 C C . VAL A 1 173 ? -7.378 -0.369 -1.012 1.00 91.81 173 VAL A C 1
ATOM 1346 O O . VAL A 1 173 ? -7.727 0.807 -0.958 1.00 91.81 173 VAL A O 1
ATOM 1349 N N . TRP A 1 174 ? -8.231 -1.385 -1.114 1.00 94.38 174 TRP A N 1
ATOM 1350 C CA . TRP A 1 174 ? -9.687 -1.242 -1.132 1.00 94.38 174 TRP A CA 1
ATOM 1351 C C . TRP A 1 174 ? -10.361 -2.253 -0.203 1.00 94.38 174 TRP A C 1
ATOM 1353 O O . TRP A 1 174 ? -9.705 -2.987 0.548 1.00 94.38 174 TRP A O 1
ATOM 1363 N N . ASN A 1 175 ? -11.688 -2.326 -0.269 1.00 97.38 175 ASN A N 1
ATOM 1364 C CA . ASN A 1 175 ? -12.490 -3.268 0.491 1.00 97.38 175 ASN A CA 1
ATOM 1365 C C . ASN A 1 175 ? -13.155 -4.308 -0.401 1.00 97.38 175 ASN A C 1
ATOM 1367 O O . ASN A 1 175 ? -13.566 -4.030 -1.523 1.00 97.38 175 ASN A O 1
ATOM 1371 N N . GLU A 1 176 ? -13.350 -5.492 0.163 1.00 97.62 176 GLU A N 1
ATOM 1372 C CA . GLU A 1 176 ? -14.321 -6.451 -0.336 1.00 97.62 176 GLU A CA 1
ATOM 1373 C C . GLU A 1 176 ? -15.439 -6.609 0.685 1.00 97.62 176 GLU A C 1
ATOM 1375 O O . GLU A 1 176 ? -15.171 -6.850 1.865 1.00 97.62 176 GLU A O 1
ATOM 1380 N N . CYS A 1 177 ? -16.686 -6.501 0.237 1.00 97.69 177 CYS A N 1
ATOM 1381 C CA . CYS A 1 177 ? -17.875 -6.687 1.060 1.00 97.69 177 CYS A CA 1
ATOM 1382 C C . CYS A 1 177 ? -18.675 -7.894 0.563 1.00 97.69 177 CYS A C 1
ATOM 1384 O O . CYS A 1 177 ? -19.014 -7.971 -0.614 1.00 97.69 177 CYS A O 1
ATOM 1386 N N . TRP A 1 178 ? -18.978 -8.838 1.451 1.00 97.19 178 TRP A N 1
ATOM 1387 C CA . TRP A 1 178 ? -19.756 -10.028 1.114 1.00 97.19 178 TRP A CA 1
ATOM 1388 C C . TRP A 1 178 ? -21.242 -9.691 1.102 1.00 97.19 178 TRP A C 1
ATOM 1390 O O . TRP A 1 178 ? -21.816 -9.351 2.141 1.00 97.19 178 TRP A O 1
ATOM 1400 N N . MET A 1 179 ? -21.878 -9.801 -0.060 1.00 95.50 179 MET A N 1
ATOM 1401 C CA . MET A 1 179 ? -23.314 -9.574 -0.194 1.00 95.50 179 MET A CA 1
ATOM 1402 C C . MET A 1 179 ? -23.884 -10.299 -1.408 1.00 95.50 179 MET A C 1
ATOM 1404 O O . MET A 1 179 ? -23.160 -10.714 -2.309 1.00 95.50 179 MET A O 1
ATOM 1408 N N . ARG A 1 180 ? -25.208 -10.439 -1.416 1.00 93.25 180 ARG A N 1
ATOM 1409 C CA . ARG A 1 180 ? -25.961 -10.886 -2.585 1.00 93.25 180 ARG A CA 1
ATOM 1410 C C . ARG A 1 180 ? -26.301 -9.686 -3.465 1.00 93.25 180 ARG A C 1
ATOM 1412 O O . ARG A 1 180 ? -26.677 -8.639 -2.942 1.00 93.25 180 ARG A O 1
ATOM 1419 N N . ARG A 1 181 ? -26.175 -9.845 -4.780 1.00 91.81 181 ARG A N 1
ATOM 1420 C CA . ARG A 1 181 ? -26.455 -8.824 -5.793 1.00 91.81 181 ARG A CA 1
ATOM 1421 C C . ARG A 1 181 ? -27.675 -9.224 -6.613 1.00 91.81 181 ARG A C 1
ATOM 1423 O O . ARG A 1 181 ? -27.559 -9.912 -7.620 1.00 91.81 181 ARG A O 1
ATOM 1430 N N . HIS A 1 182 ? -28.851 -8.794 -6.160 1.00 90.00 182 HIS A N 1
ATOM 1431 C CA . HIS A 1 182 ? -30.134 -9.066 -6.828 1.00 90.00 182 HIS A CA 1
ATOM 1432 C C . HIS A 1 182 ? -30.281 -8.386 -8.196 1.00 90.00 182 HIS A C 1
ATOM 1434 O O . HIS A 1 182 ? -31.189 -8.688 -8.963 1.00 90.00 182 HIS A O 1
ATOM 1440 N N . ASP A 1 183 ? -29.404 -7.432 -8.491 1.00 89.00 183 ASP A N 1
ATOM 1441 C CA . ASP A 1 183 ? -29.336 -6.727 -9.762 1.00 89.00 183 ASP A CA 1
ATOM 1442 C C . ASP A 1 183 ? -28.450 -7.434 -10.804 1.00 89.00 183 ASP A C 1
ATOM 1444 O O . ASP A 1 183 ? -28.477 -7.055 -11.976 1.00 89.00 183 ASP A O 1
ATOM 1448 N N . LEU A 1 184 ? -27.684 -8.456 -10.403 1.00 90.00 184 LEU A N 1
ATOM 1449 C CA . LEU A 1 184 ? -26.870 -9.279 -11.299 1.00 90.00 184 LEU A CA 1
ATOM 1450 C C . LEU A 1 184 ? -27.619 -10.553 -11.731 1.00 90.00 184 LEU A C 1
ATOM 1452 O O . LEU A 1 184 ? -28.521 -11.016 -11.026 1.00 90.00 184 LEU A O 1
ATOM 1456 N N . PRO A 1 185 ? -27.252 -11.162 -12.878 1.00 86.12 185 PRO A N 1
ATOM 1457 C CA . PRO A 1 185 ? -27.812 -12.447 -13.282 1.00 86.12 185 PRO A CA 1
ATOM 1458 C C . PRO A 1 185 ? -27.660 -13.498 -12.176 1.00 86.12 185 PRO A C 1
ATOM 1460 O O . PRO A 1 185 ? -26.645 -13.542 -11.493 1.00 86.12 185 PRO A O 1
ATOM 1463 N N . ASN A 1 186 ? -28.660 -14.366 -12.009 1.00 84.56 186 ASN A N 1
ATOM 1464 C CA . ASN A 1 186 ? -28.674 -15.450 -11.012 1.00 84.56 186 ASN A CA 1
ATOM 1465 C C . ASN A 1 186 ? -28.611 -15.017 -9.534 1.00 84.56 186 ASN A C 1
ATOM 1467 O O . ASN A 1 186 ? -28.402 -15.872 -8.674 1.00 84.56 186 ASN A O 1
ATOM 1471 N N . ASP A 1 187 ? -28.818 -13.732 -9.230 1.00 83.44 187 ASP A N 1
ATOM 1472 C CA . ASP A 1 187 ? -28.687 -13.175 -7.882 1.00 83.44 187 ASP A CA 1
ATOM 1473 C C . ASP A 1 187 ? -27.377 -13.591 -7.181 1.00 83.44 187 ASP A C 1
ATOM 1475 O O . ASP A 1 187 ? -27.401 -14.109 -6.054 1.00 83.44 187 ASP A O 1
ATOM 1479 N N . GLU A 1 188 ? -26.243 -13.421 -7.860 1.00 84.19 188 GLU A N 1
ATOM 1480 C CA . GLU A 1 188 ? -24.935 -13.861 -7.371 1.00 84.19 188 GLU A CA 1
ATOM 1481 C C . GLU A 1 188 ? -24.642 -13.380 -5.943 1.00 84.19 188 GLU A C 1
ATOM 1483 O O . GLU A 1 188 ? -24.858 -12.220 -5.579 1.00 84.19 188 GLU A O 1
ATOM 1488 N N . GLN A 1 189 ? -24.126 -14.291 -5.118 1.00 91.00 189 GLN A N 1
ATOM 1489 C CA . GLN A 1 189 ? -23.645 -13.995 -3.775 1.00 91.00 189 GLN A CA 1
ATOM 1490 C C . GLN A 1 189 ? -22.139 -14.221 -3.728 1.00 91.00 189 GLN A C 1
ATOM 1492 O O . GLN A 1 189 ? -21.678 -15.361 -3.741 1.00 91.00 189 GLN A O 1
ATOM 1497 N N . ASP A 1 190 ? -21.391 -13.125 -3.671 1.00 93.12 190 ASP A N 1
ATOM 1498 C CA . ASP A 1 190 ? -19.930 -13.136 -3.711 1.00 93.12 190 ASP A CA 1
ATOM 1499 C C . ASP A 1 190 ? -19.359 -11.890 -3.013 1.00 93.12 190 ASP A C 1
ATOM 1501 O O . ASP A 1 190 ? -20.082 -10.952 -2.648 1.00 93.12 190 ASP A O 1
ATOM 1505 N N . TRP A 1 191 ? -18.042 -11.857 -2.852 1.00 96.88 191 TRP A N 1
ATOM 1506 C CA . TRP A 1 191 ? -17.287 -10.665 -2.506 1.00 96.88 191 TRP A CA 1
ATOM 1507 C C . TRP A 1 191 ? -17.444 -9.582 -3.577 1.00 96.88 191 TRP A C 1
ATOM 1509 O O . TRP A 1 191 ? -17.277 -9.817 -4.774 1.00 96.88 191 TRP A O 1
ATOM 1519 N N . GLN A 1 192 ? -17.753 -8.372 -3.118 1.00 96.44 192 GLN A N 1
ATOM 1520 C CA . GLN A 1 192 ? -17.919 -7.192 -3.952 1.00 96.44 192 GLN A CA 1
ATOM 1521 C C . GLN A 1 192 ? -16.821 -6.176 -3.655 1.00 96.44 192 GLN A C 1
ATOM 1523 O O . GLN A 1 192 ? -16.669 -5.759 -2.506 1.00 96.44 192 GLN A O 1
ATOM 1528 N N . ILE A 1 193 ? -16.097 -5.741 -4.680 1.00 96.19 193 ILE A N 1
ATOM 1529 C CA . ILE A 1 193 ? -15.062 -4.709 -4.581 1.00 96.19 193 ILE A CA 1
ATOM 1530 C C . ILE A 1 193 ? -15.734 -3.364 -4.340 1.00 96.19 193 ILE A C 1
ATOM 1532 O O . ILE A 1 193 ? -16.609 -2.967 -5.111 1.00 96.19 193 ILE A O 1
ATOM 1536 N N . VAL A 1 194 ? -15.314 -2.663 -3.293 1.00 95.12 194 VAL A N 1
ATOM 1537 C CA . VAL A 1 194 ? -15.733 -1.297 -2.983 1.00 95.12 194 VAL A CA 1
ATOM 1538 C C . VAL A 1 194 ? -14.496 -0.484 -2.644 1.00 95.12 194 VAL A C 1
ATOM 1540 O O . VAL A 1 194 ? -13.720 -0.865 -1.768 1.00 95.12 194 VAL A O 1
ATOM 1543 N N . ASP A 1 195 ? -14.337 0.657 -3.303 1.00 91.56 195 ASP A N 1
ATOM 1544 C CA . ASP A 1 195 ? -13.234 1.575 -3.051 1.00 91.56 195 ASP A CA 1
ATOM 1545 C C . ASP A 1 195 ? -13.780 2.970 -2.718 1.00 91.56 195 ASP A C 1
ATOM 1547 O O . ASP A 1 195 ? -14.582 3.558 -3.450 1.00 91.56 195 ASP A O 1
ATOM 1551 N N . SER A 1 196 ? -13.387 3.460 -1.543 1.00 88.44 196 SER A N 1
ATOM 1552 C CA . SER A 1 196 ? -13.733 4.778 -1.006 1.00 88.44 196 SER A CA 1
ATOM 1553 C C . SER A 1 196 ? -12.651 5.826 -1.268 1.00 88.44 196 SER A C 1
ATOM 1555 O O . SER A 1 196 ? -12.771 6.970 -0.820 1.00 88.44 196 SER A O 1
ATOM 1557 N N . THR A 1 197 ? -11.577 5.464 -1.969 1.00 81.12 197 THR A N 1
ATOM 1558 C CA . THR A 1 197 ? -10.543 6.403 -2.397 1.00 81.12 197 THR A CA 1
ATOM 1559 C C . THR A 1 197 ? -11.108 7.295 -3.509 1.00 81.12 197 THR A C 1
ATOM 1561 O O . THR A 1 197 ? -11.622 6.785 -4.504 1.00 81.12 197 THR A O 1
ATOM 1564 N N . PRO A 1 198 ? -11.027 8.632 -3.388 1.00 66.50 198 PRO A N 1
ATOM 1565 C CA . PRO A 1 198 ? -11.652 9.563 -4.323 1.00 66.50 198 PRO A CA 1
ATOM 1566 C C . PRO A 1 198 ? -10.801 9.732 -5.594 1.00 66.50 198 PRO A C 1
ATOM 1568 O O . PRO A 1 198 ? -10.341 10.837 -5.882 1.00 66.50 198 PRO A O 1
ATOM 1571 N N . VAL A 1 199 ? -10.550 8.638 -6.320 1.00 61.75 199 VAL A N 1
ATOM 1572 C CA . VAL A 1 199 ? -9.677 8.616 -7.509 1.00 61.75 199 VAL A CA 1
ATOM 1573 C C . VAL A 1 199 ? -10.436 9.043 -8.765 1.00 61.75 199 VAL A C 1
ATOM 1575 O O . VAL A 1 199 ? -9.946 9.890 -9.505 1.00 61.75 199 VAL A O 1
ATOM 1578 N N . GLN A 1 200 ? -11.654 8.533 -8.979 1.00 57.44 200 GLN A N 1
ATOM 1579 C CA . GLN A 1 200 ? -12.465 8.844 -10.161 1.00 57.44 200 GLN A CA 1
ATOM 1580 C C . GLN A 1 200 ? -13.883 9.295 -9.783 1.00 57.44 200 GLN A C 1
ATOM 1582 O O . GLN A 1 200 ? -14.416 8.948 -8.727 1.00 57.44 200 GLN A O 1
ATOM 1587 N N . MET A 1 201 ? -14.484 10.114 -10.648 1.00 51.38 201 MET A N 1
ATOM 1588 C CA . MET A 1 201 ? -15.903 10.468 -10.592 1.00 51.38 201 MET A CA 1
ATOM 1589 C C . MET A 1 201 ? -16.724 9.381 -11.298 1.00 51.38 201 MET A C 1
ATOM 1591 O O . MET A 1 201 ? -16.560 9.185 -12.498 1.00 51.38 201 MET A O 1
ATOM 1595 N N . CYS A 1 202 ? -17.645 8.741 -10.580 1.00 49.75 202 CYS A N 1
ATOM 1596 C CA . CYS A 1 202 ? -18.618 7.790 -11.120 1.00 49.75 202 CYS A CA 1
ATOM 1597 C C . CYS A 1 202 ? -20.032 8.324 -10.843 1.00 49.75 202 CYS A C 1
ATOM 1599 O O . CYS A 1 202 ? -20.394 8.586 -9.695 1.00 49.75 202 CYS A O 1
ATOM 1601 N N . ASP A 1 203 ? -20.842 8.531 -11.885 1.00 51.38 203 ASP A N 1
ATOM 1602 C CA . ASP A 1 203 ? -22.161 9.188 -11.791 1.00 51.38 203 ASP A CA 1
ATOM 1603 C C . ASP A 1 203 ? -22.111 10.600 -11.157 1.00 51.38 203 ASP A C 1
ATOM 1605 O O . ASP A 1 203 ? -23.022 11.005 -10.436 1.00 51.38 203 ASP A O 1
ATOM 1609 N N . GLY A 1 204 ? -21.015 11.344 -11.350 1.00 54.22 204 GLY A N 1
ATOM 1610 C CA . GLY A 1 204 ? -20.833 12.666 -10.732 1.00 54.22 204 GLY A CA 1
ATOM 1611 C C . GLY A 1 204 ? -20.483 12.638 -9.233 1.00 54.22 204 GLY A C 1
ATOM 1612 O O . GLY A 1 204 ? -20.412 13.694 -8.607 1.00 54.22 204 GLY A O 1
ATOM 1613 N N . ILE A 1 205 ? -20.242 11.457 -8.652 1.00 62.19 205 ILE A N 1
ATOM 1614 C CA . ILE A 1 205 ? -19.862 11.256 -7.245 1.00 62.19 205 ILE A CA 1
ATOM 1615 C C . ILE A 1 205 ? -18.565 10.447 -7.187 1.00 62.19 205 ILE A C 1
ATOM 1617 O O . ILE A 1 205 ? -18.380 9.499 -7.944 1.00 62.19 205 ILE A O 1
ATOM 1621 N N . ARG A 1 206 ? -17.658 10.764 -6.260 1.00 73.44 206 ARG A N 1
ATOM 1622 C CA . ARG A 1 206 ? -16.438 9.962 -6.083 1.00 73.44 206 ARG A CA 1
ATOM 1623 C C . ARG A 1 206 ? -16.700 8.733 -5.234 1.00 73.44 206 ARG A C 1
ATOM 1625 O O . ARG A 1 206 ? -16.754 8.812 -4.009 1.00 73.44 206 ARG A O 1
ATOM 1632 N N . ARG A 1 207 ? -16.902 7.607 -5.907 1.00 79.19 207 ARG A N 1
ATOM 1633 C CA . ARG A 1 207 ? -17.118 6.289 -5.309 1.00 79.19 207 ARG A CA 1
ATOM 1634 C C . ARG A 1 207 ? -16.878 5.216 -6.358 1.00 79.19 207 ARG A C 1
ATOM 1636 O O . ARG A 1 207 ? -17.151 5.450 -7.531 1.00 79.19 207 ARG A O 1
ATOM 1643 N N . THR A 1 208 ? -16.487 4.034 -5.906 1.00 88.75 208 THR A N 1
ATOM 1644 C CA . THR A 1 208 ? -16.262 2.889 -6.786 1.00 88.75 208 THR A CA 1
ATOM 1645 C C . THR A 1 208 ? -16.889 1.634 -6.183 1.00 88.75 208 THR A C 1
ATOM 1647 O O . THR A 1 208 ? -16.710 1.345 -4.997 1.00 88.75 208 THR A O 1
ATOM 1650 N N . GLY A 1 209 ? -17.625 0.882 -7.001 1.00 90.94 209 GLY A N 1
ATOM 1651 C CA . GLY A 1 209 ? -18.295 -0.363 -6.627 1.00 90.94 209 GLY A CA 1
ATOM 1652 C C . GLY A 1 209 ? -19.665 -0.173 -5.951 1.00 90.94 209 GLY A C 1
ATOM 1653 O O . GLY A 1 209 ? -20.137 0.955 -5.776 1.00 90.94 209 GLY A O 1
ATOM 1654 N N . PRO A 1 210 ? -20.347 -1.260 -5.552 1.00 94.31 210 PRO A N 1
ATOM 1655 C CA . PRO A 1 210 ? -19.845 -2.632 -5.495 1.00 94.31 210 PRO A CA 1
ATOM 1656 C C . PRO A 1 210 ? -19.685 -3.311 -6.867 1.00 94.31 210 PRO A C 1
ATOM 1658 O O . PRO A 1 210 ? -20.582 -3.268 -7.708 1.00 94.31 210 PRO A O 1
ATOM 1661 N N . CYS A 1 211 ? -18.557 -3.983 -7.087 1.00 93.94 211 CYS A N 1
ATOM 1662 C CA . CYS A 1 211 ? -18.281 -4.762 -8.301 1.00 93.94 211 CYS A CA 1
ATOM 1663 C C . CYS A 1 211 ? -18.052 -6.239 -7.964 1.00 93.94 211 CYS A C 1
ATOM 1665 O O . CYS A 1 211 ? -17.252 -6.540 -7.079 1.00 93.94 211 CYS A O 1
ATOM 1667 N N . SER A 1 212 ? -18.732 -7.152 -8.663 1.00 94.62 212 SER A N 1
ATOM 1668 C CA . SER A 1 212 ? -18.596 -8.598 -8.441 1.00 94.62 212 SER A CA 1
ATOM 1669 C C . SER A 1 212 ? -17.219 -9.089 -8.885 1.00 94.62 212 SER A C 1
ATOM 1671 O O . SER A 1 212 ? -16.827 -8.896 -10.038 1.00 94.62 212 SER A O 1
ATOM 1673 N N . ILE A 1 213 ? -16.488 -9.744 -7.977 1.00 94.31 213 ILE A N 1
ATOM 1674 C CA . ILE A 1 213 ? -15.171 -10.326 -8.276 1.00 94.31 213 ILE A CA 1
ATOM 1675 C C . ILE A 1 213 ? -15.299 -11.442 -9.312 1.00 94.31 213 ILE A C 1
ATOM 1677 O O . ILE A 1 213 ? -14.495 -11.508 -10.242 1.00 94.31 213 ILE A O 1
ATOM 1681 N N . SER A 1 214 ? -16.321 -12.292 -9.189 1.00 91.44 214 SER A N 1
ATOM 1682 C CA . SER A 1 214 ? -16.589 -13.353 -10.162 1.00 91.44 214 SER A CA 1
ATOM 1683 C C . SER A 1 214 ? -16.845 -12.798 -11.564 1.00 91.44 214 SER A C 1
ATOM 1685 O O . SER A 1 214 ? -16.206 -13.246 -12.519 1.00 91.44 214 SER A O 1
ATOM 1687 N N . SER A 1 215 ? -17.691 -11.770 -11.690 1.00 89.75 215 SER A N 1
ATOM 1688 C CA . SER A 1 215 ? -17.947 -11.113 -12.979 1.00 89.75 215 SER A CA 1
ATOM 1689 C C . SER A 1 215 ? -16.681 -10.469 -13.549 1.00 89.75 215 SER A C 1
ATOM 1691 O O . SER A 1 215 ? -16.371 -10.632 -14.730 1.00 89.75 215 SER A O 1
ATOM 1693 N N . LEU A 1 216 ? -15.895 -9.801 -12.696 1.00 90.75 216 LEU A N 1
ATOM 1694 C CA . LEU A 1 216 ? -14.622 -9.192 -13.080 1.00 90.75 216 LEU A CA 1
ATOM 1695 C C . LEU A 1 216 ? -13.638 -10.234 -13.628 1.00 90.75 216 LEU A C 1
ATOM 1697 O O . LEU A 1 216 ? -13.058 -10.040 -14.696 1.00 90.75 216 LEU A O 1
ATOM 1701 N N . ARG A 1 217 ? -13.498 -11.368 -12.934 1.00 90.94 217 ARG A N 1
ATOM 1702 C CA . ARG A 1 217 ? -12.632 -12.484 -13.335 1.00 90.94 217 ARG A CA 1
ATOM 1703 C C . ARG A 1 217 ? -13.067 -13.122 -14.654 1.00 90.94 217 ARG A C 1
ATOM 1705 O O . ARG A 1 217 ? -12.215 -13.583 -15.420 1.00 90.94 217 ARG A O 1
ATOM 1712 N N . ASN A 1 218 ? -14.373 -13.180 -14.902 1.00 88.75 218 ASN A N 1
ATOM 1713 C CA . ASN A 1 218 ? -14.951 -13.742 -16.121 1.00 88.75 218 ASN A CA 1
ATOM 1714 C C . ASN A 1 218 ? -14.928 -12.762 -17.307 1.00 88.75 218 ASN A C 1
ATOM 1716 O O . ASN A 1 218 ? -15.219 -13.171 -18.430 1.00 88.75 218 ASN A O 1
ATOM 1720 N N . GLY A 1 219 ? -14.541 -11.499 -17.089 1.00 86.62 219 GLY A N 1
ATOM 1721 C CA . GLY A 1 219 ? -14.513 -10.464 -18.125 1.00 86.62 219 GLY A CA 1
ATOM 1722 C C . GLY A 1 219 ? -15.888 -9.859 -18.432 1.00 86.62 219 GLY A C 1
ATOM 1723 O O . GLY A 1 219 ? -16.081 -9.268 -19.492 1.00 86.62 219 GLY A O 1
ATOM 1724 N N . GLU A 1 220 ? -16.852 -9.984 -17.520 1.00 89.69 220 GLU A N 1
ATOM 1725 C CA . GLU A 1 220 ? -18.218 -9.469 -17.665 1.00 89.69 220 GLU A CA 1
ATOM 1726 C C . GLU A 1 220 ? -18.289 -7.990 -17.243 1.00 89.69 220 GLU A C 1
ATOM 1728 O O . GLU A 1 220 ? -18.894 -7.614 -16.240 1.00 89.69 220 GLU A O 1
ATOM 1733 N N . LEU A 1 221 ? -17.621 -7.124 -18.011 1.00 88.44 221 LEU A N 1
ATOM 1734 C CA . LEU A 1 221 ? -17.361 -5.726 -17.629 1.00 88.44 221 LEU A CA 1
ATOM 1735 C C . LEU A 1 221 ? -18.546 -4.770 -17.824 1.00 88.44 221 LEU A C 1
ATOM 1737 O O . LEU A 1 221 ? -18.462 -3.604 -17.444 1.00 88.44 221 LEU A O 1
ATOM 1741 N N . SER A 1 222 ? -19.639 -5.240 -18.428 1.00 88.25 222 SER A N 1
ATOM 1742 C CA . SER A 1 222 ? -20.850 -4.443 -18.656 1.00 88.25 222 SER A CA 1
ATOM 1743 C C . SER A 1 222 ? -21.747 -4.330 -17.424 1.00 88.25 222 SER A C 1
ATOM 1745 O O . SER A 1 222 ? -22.695 -3.542 -17.432 1.00 88.25 222 SER A O 1
ATOM 1747 N N . PHE A 1 223 ? -21.512 -5.144 -16.394 1.00 88.75 223 PHE A N 1
ATOM 1748 C CA . PHE A 1 223 ? -22.323 -5.111 -15.186 1.00 88.75 223 PHE A CA 1
ATOM 1749 C C . PHE A 1 223 ? -22.012 -3.891 -14.328 1.00 88.75 223 PHE A C 1
ATOM 1751 O O . PHE A 1 223 ? -20.900 -3.366 -14.299 1.00 88.75 223 PHE A O 1
ATOM 1758 N N . ARG A 1 224 ? -23.040 -3.416 -13.624 1.00 84.75 224 ARG A N 1
ATOM 1759 C CA . ARG A 1 224 ? -22.858 -2.373 -12.622 1.00 84.75 224 ARG A CA 1
ATOM 1760 C C . ARG A 1 224 ? -22.206 -2.980 -11.368 1.00 84.75 224 ARG A C 1
ATOM 1762 O O . ARG A 1 224 ? -22.453 -4.136 -11.041 1.00 84.75 224 ARG A O 1
ATOM 1769 N N . TRP A 1 225 ? -21.401 -2.252 -10.607 1.00 85.75 225 TRP A N 1
ATOM 1770 C CA . TRP A 1 225 ? -20.938 -0.882 -10.826 1.00 85.75 225 TRP A CA 1
ATOM 1771 C C . TRP A 1 225 ? -19.439 -0.862 -11.126 1.00 85.75 225 TRP A C 1
ATOM 1773 O O . TRP A 1 225 ? -18.682 -1.635 -10.548 1.00 85.75 225 TRP A O 1
ATOM 1783 N N . ASP A 1 226 ? -19.021 0.065 -11.988 1.00 87.75 226 ASP A N 1
ATOM 1784 C CA . ASP A 1 226 ? -17.620 0.467 -12.175 1.00 87.75 226 ASP A CA 1
ATOM 1785 C C . ASP A 1 226 ? -16.659 -0.669 -12.616 1.00 87.75 226 ASP A C 1
ATOM 1787 O O . ASP A 1 226 ? -15.441 -0.558 -12.471 1.00 87.75 226 ASP A O 1
ATOM 1791 N N . SER A 1 227 ? -17.184 -1.763 -13.189 1.00 88.88 227 SER A N 1
ATOM 1792 C CA . SER A 1 227 ? -16.410 -2.965 -13.532 1.00 88.88 227 SER A CA 1
ATOM 1793 C C . SER A 1 227 ? -15.286 -2.716 -14.536 1.00 88.88 227 SER A C 1
ATOM 1795 O O . SER A 1 227 ? -14.202 -3.263 -14.361 1.00 88.88 227 SER A O 1
ATOM 1797 N N . LEU A 1 228 ? -15.507 -1.881 -15.558 1.00 85.62 228 LEU A N 1
ATOM 1798 C CA . LEU A 1 228 ? -14.478 -1.557 -16.553 1.00 85.62 228 LEU A CA 1
ATOM 1799 C C . LEU A 1 228 ? -13.281 -0.831 -15.926 1.00 85.62 228 LEU A C 1
ATOM 1801 O O . LEU A 1 228 ? -12.144 -1.227 -16.165 1.00 85.62 228 LEU A O 1
ATOM 1805 N N . PHE A 1 229 ? -13.546 0.183 -15.097 1.00 84.56 229 PHE A N 1
ATOM 1806 C CA . PHE A 1 229 ? -12.504 0.927 -14.390 1.00 84.56 229 PHE A CA 1
ATOM 1807 C C . PHE A 1 229 ? -11.711 0.008 -13.462 1.00 84.56 229 PHE A C 1
ATOM 1809 O O . PHE A 1 229 ? -10.489 -0.068 -13.536 1.00 84.56 229 PHE A O 1
ATOM 1816 N N . ILE A 1 230 ? -12.406 -0.767 -12.625 1.00 88.56 230 ILE A N 1
ATOM 1817 C CA . ILE A 1 230 ? -11.736 -1.703 -11.718 1.00 88.56 230 ILE A CA 1
ATOM 1818 C C . ILE A 1 230 ? -10.900 -2.707 -12.521 1.00 88.56 230 ILE A C 1
ATOM 1820 O O . ILE A 1 230 ? -9.761 -2.984 -12.151 1.00 88.56 230 ILE A O 1
ATOM 1824 N N . HIS A 1 231 ? -11.412 -3.204 -13.649 1.00 88.25 231 HIS A N 1
ATOM 1825 C CA . HIS A 1 231 ? -10.674 -4.123 -14.508 1.00 88.25 231 HIS A CA 1
ATOM 1826 C C . HIS A 1 231 ? -9.393 -3.504 -15.076 1.00 88.25 231 HIS A C 1
ATOM 1828 O O . HIS A 1 231 ? -8.357 -4.167 -15.033 1.00 88.25 231 HIS A O 1
ATOM 1834 N N . SER A 1 232 ? -9.429 -2.268 -15.588 1.00 83.38 232 SER A N 1
ATOM 1835 C CA . SER A 1 232 ? -8.230 -1.595 -16.117 1.00 83.38 232 SER A CA 1
ATOM 1836 C C . SER A 1 232 ? -7.204 -1.288 -15.023 1.00 83.38 232 SER A C 1
ATOM 1838 O O . SER A 1 232 ? -6.005 -1.350 -15.275 1.00 83.38 232 SER A O 1
ATOM 1840 N N . THR A 1 233 ? -7.642 -1.051 -13.779 1.00 84.94 233 THR A N 1
ATOM 1841 C CA . THR A 1 233 ? -6.710 -0.784 -12.665 1.00 84.94 233 THR A CA 1
ATOM 1842 C C . THR A 1 233 ? -5.882 -1.999 -12.227 1.00 84.94 233 THR A C 1
ATOM 1844 O O . THR A 1 233 ? -4.803 -1.820 -11.655 1.00 84.94 233 THR A O 1
ATOM 1847 N N . ILE A 1 234 ? -6.357 -3.228 -12.486 1.00 88.50 234 ILE A N 1
ATOM 1848 C CA . ILE A 1 234 ? -5.706 -4.477 -12.031 1.00 88.50 234 ILE A CA 1
ATOM 1849 C C . ILE A 1 234 ? -5.259 -5.419 -13.150 1.00 88.50 234 ILE A C 1
ATOM 1851 O O . ILE A 1 234 ? -4.587 -6.417 -12.874 1.00 88.50 234 ILE A O 1
ATOM 1855 N N . ASN A 1 235 ? -5.624 -5.120 -14.395 1.00 86.12 235 ASN A N 1
ATOM 1856 C CA . ASN A 1 235 ? -5.192 -5.859 -15.570 1.00 86.12 235 ASN A CA 1
ATOM 1857 C C . ASN A 1 235 ? -4.605 -4.890 -16.586 1.00 86.12 235 ASN A C 1
ATOM 1859 O O . ASN A 1 235 ? -5.270 -3.955 -17.025 1.00 86.12 235 ASN A O 1
ATOM 1863 N N . GLY A 1 236 ? -3.374 -5.166 -16.999 1.00 83.50 236 GLY A N 1
ATOM 1864 C CA . GLY A 1 236 ? -2.732 -4.394 -18.039 1.00 83.50 236 GLY A CA 1
ATOM 1865 C C . GLY A 1 236 ? -1.263 -4.722 -18.236 1.00 83.50 236 GLY A C 1
ATOM 1866 O O . GLY A 1 236 ? -0.639 -5.443 -17.447 1.00 83.50 236 GLY A O 1
ATOM 1867 N N . ASN A 1 237 ? -0.738 -4.164 -19.318 1.00 84.94 237 ASN A N 1
ATOM 1868 C CA . ASN A 1 237 ? 0.653 -4.237 -19.729 1.00 84.94 237 ASN A CA 1
ATOM 1869 C C . ASN A 1 237 ? 1.325 -2.881 -19.499 1.00 84.94 237 ASN A C 1
ATOM 1871 O O . ASN A 1 237 ? 0.649 -1.851 -19.440 1.00 84.94 237 ASN A O 1
ATOM 1875 N N . LYS A 1 238 ? 2.654 -2.879 -19.411 1.00 86.62 238 LYS A N 1
ATOM 1876 C CA . LYS A 1 238 ? 3.463 -1.660 -19.504 1.00 86.62 238 LYS A CA 1
ATOM 1877 C C . LYS A 1 238 ? 4.233 -1.673 -20.813 1.00 86.62 238 LYS A C 1
ATOM 1879 O O . LYS A 1 238 ? 4.933 -2.642 -21.098 1.00 86.62 238 LYS A O 1
ATOM 1884 N N . LEU A 1 239 ? 4.082 -0.621 -21.601 1.00 87.62 239 LEU A N 1
ATOM 1885 C CA . LEU A 1 239 ? 4.733 -0.463 -22.893 1.00 87.62 239 LEU A CA 1
ATOM 1886 C C . LEU A 1 239 ? 5.759 0.656 -22.766 1.00 87.62 239 LEU A C 1
ATOM 1888 O O . LEU A 1 239 ? 5.451 1.730 -22.258 1.00 87.62 239 LEU A O 1
ATOM 1892 N N . HIS A 1 240 ? 6.986 0.409 -23.200 1.00 88.88 240 HIS A N 1
ATOM 1893 C CA . HIS A 1 240 ? 8.028 1.426 -23.238 1.00 88.88 240 HIS A CA 1
ATOM 1894 C C . HIS A 1 240 ? 8.156 1.944 -24.665 1.00 88.88 240 HIS A C 1
ATOM 1896 O O . HIS A 1 240 ? 8.349 1.154 -25.583 1.00 88.88 240 HIS A O 1
ATOM 1902 N N . TRP A 1 241 ? 8.090 3.258 -24.846 1.00 91.94 241 TRP A N 1
ATOM 1903 C CA . TRP A 1 241 ? 8.147 3.928 -26.142 1.00 91.94 241 TRP A CA 1
ATOM 1904 C C . TRP A 1 241 ? 9.326 4.886 -26.197 1.00 91.94 241 TRP A C 1
ATOM 1906 O O . TRP A 1 241 ? 9.558 5.628 -25.247 1.00 91.94 241 TRP A O 1
ATOM 1916 N N . ILE A 1 242 ? 10.043 4.930 -27.312 1.00 92.62 242 ILE A N 1
ATOM 1917 C CA . ILE A 1 242 ? 10.956 6.031 -27.616 1.00 92.62 242 ILE A CA 1
ATOM 1918 C C . ILE A 1 242 ? 10.210 7.091 -28.420 1.00 92.62 242 ILE A C 1
ATOM 1920 O O . ILE A 1 242 ? 9.461 6.768 -29.340 1.00 92.62 242 ILE A O 1
ATOM 1924 N N . VAL A 1 243 ? 10.416 8.355 -28.066 1.00 94.50 243 VAL A N 1
ATOM 1925 C CA . VAL A 1 243 ? 9.838 9.516 -28.742 1.00 94.50 243 VAL A CA 1
ATOM 1926 C C . VAL A 1 243 ? 10.962 10.291 -29.414 1.00 94.50 243 VAL A C 1
ATOM 1928 O O . VAL A 1 243 ? 11.898 10.769 -28.762 1.00 94.50 243 VAL A O 1
ATOM 1931 N N . TYR A 1 244 ? 10.867 10.408 -30.732 1.00 93.81 244 TYR A N 1
ATOM 1932 C CA . TYR A 1 244 ? 11.817 11.140 -31.554 1.00 93.81 244 TYR A CA 1
ATOM 1933 C C . TYR A 1 244 ? 11.483 12.641 -31.589 1.00 93.81 244 TYR A C 1
ATOM 1935 O O . TYR A 1 244 ? 10.344 13.034 -31.327 1.00 93.81 244 TYR A O 1
ATOM 1943 N N . PRO A 1 245 ? 12.457 13.517 -31.911 1.00 93.25 245 PRO A N 1
ATOM 1944 C CA . PRO A 1 245 ? 12.236 14.967 -31.938 1.00 93.25 245 PRO A CA 1
ATOM 1945 C C . PRO A 1 245 ? 11.151 15.447 -32.914 1.00 93.25 245 PRO A C 1
ATOM 1947 O O . PRO A 1 245 ? 10.632 16.545 -32.746 1.00 93.25 245 PRO A O 1
ATOM 1950 N N . ASP A 1 246 ? 10.829 14.651 -33.934 1.00 93.81 246 ASP A N 1
ATOM 1951 C CA . ASP A 1 246 ? 9.763 14.905 -34.910 1.00 93.81 246 ASP A CA 1
ATOM 1952 C C . ASP A 1 246 ? 8.376 14.429 -34.436 1.00 93.81 246 ASP A C 1
ATOM 1954 O O . ASP A 1 246 ? 7.393 14.580 -35.159 1.00 93.81 246 ASP A O 1
ATOM 1958 N N . GLY A 1 247 ? 8.287 13.871 -33.224 1.00 91.44 247 GLY A N 1
ATOM 1959 C CA . GLY A 1 247 ? 7.062 13.331 -32.638 1.00 91.44 247 GLY A CA 1
ATOM 1960 C C . GLY A 1 247 ? 6.754 11.890 -33.047 1.00 91.44 247 GLY A C 1
ATOM 1961 O O . GLY A 1 247 ? 5.765 11.334 -32.570 1.00 91.44 247 GLY A O 1
ATOM 1962 N N . TYR A 1 248 ? 7.579 11.261 -33.893 1.00 93.69 248 TYR A N 1
ATOM 1963 C CA . TYR A 1 248 ? 7.442 9.836 -34.178 1.00 93.69 248 TYR A CA 1
ATOM 1964 C C . TYR A 1 248 ? 7.699 9.019 -32.904 1.00 93.69 248 TYR A C 1
ATOM 1966 O O . TYR A 1 248 ? 8.591 9.340 -32.115 1.00 93.69 248 TYR A O 1
ATOM 1974 N N . MET A 1 249 ? 6.907 7.966 -32.695 1.00 93.00 249 MET A N 1
ATOM 1975 C CA . MET A 1 249 ? 7.031 7.072 -31.545 1.00 93.00 249 MET A CA 1
ATOM 1976 C C . MET A 1 249 ? 7.279 5.641 -32.001 1.00 93.00 249 MET A C 1
ATOM 1978 O O . MET A 1 249 ? 6.622 5.150 -32.920 1.00 93.00 249 MET A O 1
ATOM 1982 N N . GLU A 1 250 ? 8.196 4.959 -31.322 1.00 90.31 250 GLU A N 1
ATOM 1983 C CA . GLU A 1 250 ? 8.517 3.557 -31.580 1.00 90.31 250 GLU A CA 1
ATOM 1984 C C . GLU A 1 250 ? 8.487 2.734 -30.290 1.00 90.31 250 GLU A C 1
ATOM 1986 O O . GLU A 1 250 ? 8.943 3.176 -29.237 1.00 90.31 250 GLU A O 1
ATOM 1991 N N . LEU A 1 251 ? 7.910 1.534 -30.371 1.00 88.62 251 LEU A N 1
ATOM 1992 C CA . LEU A 1 251 ? 7.790 0.614 -29.244 1.00 88.62 251 LEU A CA 1
ATOM 1993 C C . LEU A 1 251 ? 9.140 -0.059 -28.969 1.00 88.62 251 LEU A C 1
ATOM 1995 O O . LEU A 1 251 ? 9.670 -0.747 -29.840 1.00 88.62 251 LEU A O 1
ATOM 1999 N N . LEU A 1 252 ? 9.662 0.112 -27.755 1.00 85.31 252 LEU A N 1
ATOM 2000 C CA . LEU A 1 252 ? 10.920 -0.472 -27.282 1.00 85.31 252 LEU A CA 1
ATOM 2001 C C . LEU A 1 252 ? 10.722 -1.823 -26.586 1.00 85.31 252 LEU A C 1
ATOM 2003 O O . LEU A 1 252 ? 11.413 -2.787 -26.899 1.00 85.31 252 LEU A O 1
ATOM 2007 N N . ASP A 1 253 ? 9.808 -1.883 -25.616 1.00 84.06 253 ASP A N 1
ATOM 2008 C CA . ASP A 1 253 ? 9.614 -3.047 -24.740 1.00 84.06 253 ASP A CA 1
ATOM 2009 C C . ASP A 1 253 ? 8.137 -3.194 -24.366 1.00 84.06 253 ASP A C 1
ATOM 2011 O O . ASP A 1 253 ? 7.416 -2.202 -24.220 1.00 84.06 253 ASP A O 1
ATOM 2015 N N . VAL A 1 254 ? 7.697 -4.436 -24.174 1.00 85.06 254 VAL A N 1
ATOM 2016 C CA . VAL A 1 254 ? 6.358 -4.768 -23.678 1.00 85.06 254 VAL A CA 1
ATOM 2017 C C . VAL A 1 254 ? 6.501 -5.683 -22.474 1.00 85.06 254 VAL A C 1
ATOM 2019 O O . VAL A 1 254 ? 6.924 -6.833 -22.572 1.00 85.06 254 VAL A O 1
ATOM 2022 N N . GLN A 1 255 ? 6.080 -5.178 -21.323 1.00 85.00 255 GLN A N 1
ATOM 2023 C CA . GLN A 1 255 ? 6.020 -5.927 -20.080 1.00 85.00 255 GLN A CA 1
ATOM 2024 C C . GLN A 1 255 ? 4.577 -6.353 -19.822 1.00 85.00 255 GLN A C 1
ATOM 2026 O O . GLN A 1 255 ? 3.740 -5.585 -19.337 1.00 85.00 255 GLN A O 1
ATOM 2031 N N . GLU A 1 256 ? 4.280 -7.599 -20.172 1.00 84.75 256 GLU A N 1
ATOM 2032 C CA . GLU A 1 256 ? 2.944 -8.165 -20.023 1.00 84.75 256 GLU A CA 1
ATOM 2033 C C . GLU A 1 256 ? 2.604 -8.505 -18.567 1.00 84.75 256 GLU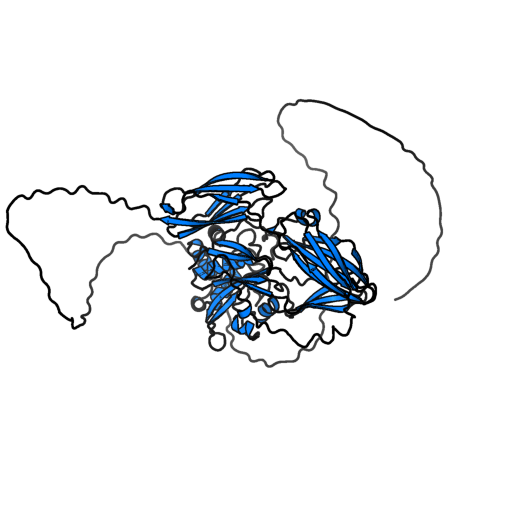 A C 1
ATOM 2035 O O . GLU A 1 256 ? 3.447 -8.991 -17.810 1.00 84.75 256 GLU A O 1
ATOM 2040 N N . ASN A 1 257 ? 1.329 -8.349 -18.196 1.00 80.81 257 ASN A N 1
ATOM 2041 C CA . ASN A 1 257 ? 0.773 -8.796 -16.908 1.00 80.81 257 ASN A CA 1
ATOM 2042 C C . ASN A 1 257 ? 1.471 -8.223 -15.656 1.00 80.81 257 ASN A C 1
ATOM 2044 O O . ASN A 1 257 ? 1.436 -8.835 -14.584 1.00 80.81 257 ASN A O 1
ATOM 2048 N N . ILE A 1 258 ? 2.088 -7.047 -15.776 1.00 84.06 258 ILE A N 1
ATOM 2049 C CA . ILE A 1 258 ? 2.790 -6.372 -14.674 1.00 84.06 258 ILE A CA 1
ATOM 2050 C C . ILE A 1 258 ? 1.868 -5.554 -13.763 1.00 84.06 258 ILE A C 1
ATOM 2052 O O . ILE A 1 258 ? 2.306 -5.113 -12.697 1.00 84.06 258 ILE A O 1
ATOM 2056 N N . ILE A 1 259 ? 0.603 -5.376 -14.156 1.00 87.69 259 ILE A N 1
ATOM 2057 C CA . ILE A 1 259 ? -0.429 -4.720 -13.349 1.00 87.69 259 ILE A CA 1
ATOM 2058 C C . ILE A 1 259 ? -1.167 -5.748 -12.481 1.00 87.69 259 ILE A C 1
ATOM 2060 O O . ILE A 1 259 ? -1.458 -6.874 -12.907 1.00 87.69 259 ILE A O 1
ATOM 2064 N N . GLY A 1 260 ? -1.447 -5.374 -11.230 1.00 88.50 260 GLY A N 1
ATOM 2065 C CA . GLY A 1 260 ? -2.140 -6.217 -10.256 1.00 88.50 260 GLY A CA 1
ATOM 2066 C C . GLY A 1 260 ? -1.393 -7.519 -9.958 1.00 88.50 260 GLY A C 1
ATOM 2067 O O . GLY A 1 260 ? -2.029 -8.560 -9.801 1.00 88.50 260 GLY A O 1
ATOM 2068 N N . THR A 1 261 ? -0.056 -7.525 -9.996 1.00 89.69 261 THR A N 1
ATOM 2069 C CA . THR A 1 261 ? 0.791 -8.744 -9.981 1.00 89.69 261 THR A CA 1
ATOM 2070 C C . THR A 1 261 ? 0.529 -9.657 -8.797 1.00 89.69 261 THR A C 1
ATOM 2072 O O . THR A 1 261 ? 0.672 -10.874 -8.917 1.00 89.69 261 THR A O 1
ATOM 2075 N N . LYS A 1 262 ? 0.122 -9.074 -7.672 1.00 93.31 262 LYS A N 1
ATOM 2076 C CA . L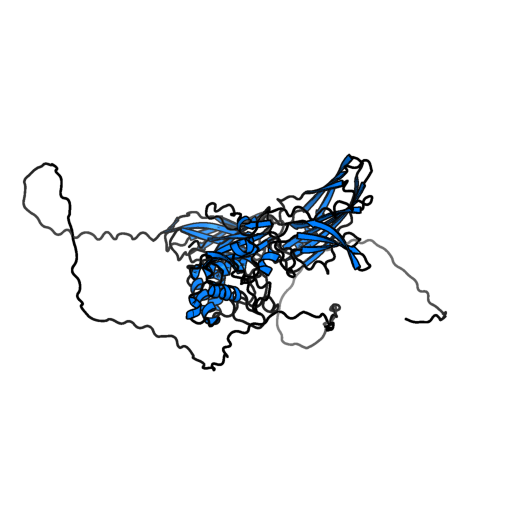YS A 1 262 ? -0.214 -9.789 -6.453 1.00 93.31 262 LYS A CA 1
ATOM 2077 C C . LYS A 1 262 ? -1.334 -9.056 -5.726 1.00 93.31 262 LYS A C 1
ATOM 2079 O O . LYS A 1 262 ? -1.279 -7.838 -5.564 1.00 93.31 262 LYS A O 1
ATOM 2084 N N . ILE A 1 263 ? -2.340 -9.804 -5.292 1.00 95.75 263 ILE A N 1
ATOM 2085 C CA . ILE A 1 263 ? -3.490 -9.310 -4.538 1.00 95.75 263 ILE A CA 1
ATOM 2086 C C . ILE A 1 263 ? -3.577 -10.118 -3.254 1.00 95.75 263 ILE A C 1
ATOM 2088 O O . ILE A 1 263 ? -3.714 -11.342 -3.299 1.00 95.75 263 ILE A O 1
ATOM 2092 N N . ILE A 1 264 ? -3.486 -9.442 -2.112 1.00 96.38 264 ILE A N 1
ATOM 2093 C CA . ILE A 1 264 ? -3.431 -10.095 -0.805 1.00 96.38 264 ILE A CA 1
ATOM 2094 C C . ILE A 1 264 ? -4.437 -9.529 0.188 1.00 96.38 264 ILE A C 1
ATOM 2096 O O . ILE A 1 264 ? -4.823 -8.362 0.132 1.00 96.38 264 ILE A O 1
ATOM 2100 N N . THR A 1 265 ? -4.817 -10.360 1.151 1.00 96.12 265 THR A N 1
ATOM 2101 C CA . THR A 1 265 ? -5.622 -9.972 2.312 1.00 96.12 265 THR A CA 1
ATOM 2102 C C . THR A 1 265 ? -5.086 -10.640 3.577 1.00 96.12 265 THR A C 1
ATOM 2104 O O . THR A 1 265 ? -4.195 -11.486 3.521 1.00 96.12 265 THR A O 1
ATOM 2107 N N . ARG A 1 266 ? -5.604 -10.257 4.747 1.00 94.06 266 ARG A N 1
ATOM 2108 C CA . ARG A 1 266 ? -5.232 -10.909 6.008 1.00 94.06 266 ARG A CA 1
ATOM 2109 C C . ARG A 1 266 ? -5.757 -12.345 6.011 1.00 94.06 266 ARG A C 1
ATOM 2111 O O . ARG A 1 266 ? -6.962 -12.546 5.863 1.00 94.06 266 ARG A O 1
ATOM 2118 N N . SER A 1 267 ? -4.882 -13.313 6.272 1.00 90.06 267 SER A N 1
ATOM 2119 C CA . SER A 1 267 ? -5.282 -14.713 6.397 1.00 90.06 267 SER A CA 1
ATOM 2120 C C . SER A 1 267 ? -6.140 -14.956 7.646 1.00 90.06 267 SER A C 1
ATOM 2122 O O . SER A 1 267 ? -5.980 -14.327 8.701 1.00 90.06 267 SER A O 1
ATOM 2124 N N . LEU A 1 268 ? -7.095 -15.879 7.519 1.00 86.88 268 LEU A N 1
ATOM 2125 C CA . LEU A 1 268 ? -7.870 -16.403 8.648 1.00 86.88 268 LEU A CA 1
ATOM 2126 C C . LEU A 1 268 ? -7.109 -17.493 9.414 1.00 86.88 268 LEU A C 1
ATOM 2128 O O . LEU A 1 268 ? -7.356 -17.672 10.603 1.00 86.88 268 LEU A O 1
ATOM 2132 N N . ASN A 1 269 ? -6.189 -18.190 8.740 1.00 81.44 269 ASN A N 1
ATOM 2133 C CA . ASN A 1 269 ? -5.501 -19.374 9.261 1.00 81.44 269 ASN A CA 1
ATOM 2134 C C . ASN A 1 269 ? -4.095 -19.067 9.796 1.00 81.44 269 ASN A C 1
ATOM 2136 O O . ASN A 1 269 ? -3.564 -19.841 10.586 1.00 81.44 269 ASN A O 1
ATOM 2140 N N . ASN A 1 270 ? -3.485 -17.962 9.358 1.00 82.25 270 ASN A N 1
ATOM 2141 C CA . ASN A 1 270 ? -2.151 -17.544 9.775 1.00 82.25 270 ASN A CA 1
ATOM 2142 C C . ASN A 1 270 ? -2.152 -16.038 10.070 1.00 82.25 270 ASN A C 1
ATOM 2144 O O . ASN A 1 270 ? -2.385 -15.231 9.181 1.00 82.25 270 ASN A O 1
ATOM 2148 N N . GLU A 1 271 ? -1.895 -15.636 11.313 1.00 75.75 271 GLU A N 1
ATOM 2149 C CA . GLU A 1 271 ? -1.851 -14.209 11.664 1.00 75.75 271 GLU A CA 1
ATOM 2150 C C . GLU A 1 271 ? -0.555 -13.506 11.229 1.00 75.75 271 GLU A C 1
ATOM 2152 O O . GLU A 1 271 ? -0.487 -12.278 11.290 1.00 75.75 271 GLU A O 1
ATOM 2157 N N . PHE A 1 272 ? 0.464 -14.259 10.807 1.00 77.19 272 PHE A N 1
ATOM 2158 C CA . PHE A 1 272 ? 1.775 -13.724 10.432 1.00 77.19 272 PHE A CA 1
ATOM 2159 C C . PHE A 1 272 ? 1.956 -13.566 8.924 1.00 77.19 272 PHE A C 1
ATOM 2161 O O . PHE A 1 272 ? 2.788 -12.770 8.497 1.00 77.19 272 PHE A O 1
ATOM 2168 N N . GLU A 1 273 ? 1.172 -14.283 8.117 1.00 86.69 273 GLU A N 1
ATOM 2169 C CA . GLU A 1 273 ? 1.308 -14.267 6.662 1.00 86.69 273 GLU A CA 1
ATOM 2170 C C . GLU A 1 273 ? 0.018 -13.814 5.970 1.00 86.69 273 GLU A C 1
ATOM 2172 O O . GLU A 1 273 ? -1.081 -14.228 6.357 1.00 86.69 273 GLU A O 1
ATOM 2177 N N . PRO A 1 274 ? 0.132 -12.981 4.922 1.00 93.31 274 PRO A N 1
ATOM 2178 C CA . PRO A 1 274 ? -1.006 -12.653 4.082 1.00 93.31 274 PRO A CA 1
ATOM 2179 C C . PRO A 1 274 ? -1.515 -13.875 3.306 1.00 93.31 274 PRO A C 1
ATOM 2181 O O . PRO A 1 274 ? -0.755 -14.763 2.927 1.00 93.31 274 PRO A O 1
ATOM 2184 N N . GLU A 1 275 ? -2.807 -13.874 2.998 1.00 95.12 275 GLU A N 1
ATOM 2185 C CA . GLU A 1 275 ? -3.422 -14.787 2.036 1.00 95.12 275 GLU A CA 1
ATOM 2186 C C . GLU A 1 275 ? -3.374 -14.166 0.634 1.00 95.12 275 GLU A C 1
ATOM 2188 O O . GLU A 1 275 ? -3.843 -13.044 0.436 1.00 95.12 275 GLU A O 1
ATOM 2193 N N . ASP A 1 276 ? -2.825 -14.896 -0.340 1.00 95.50 276 ASP A N 1
ATOM 2194 C CA . ASP A 1 276 ? -2.830 -14.501 -1.751 1.00 95.50 276 ASP A CA 1
ATOM 2195 C C . ASP A 1 276 ? -4.145 -14.915 -2.421 1.00 95.50 276 ASP A C 1
ATOM 2197 O O . ASP A 1 276 ? -4.436 -16.100 -2.604 1.00 95.50 276 ASP A O 1
ATOM 2201 N N . ILE A 1 277 ? -4.927 -13.910 -2.811 1.00 96.12 277 ILE A N 1
ATOM 2202 C CA . ILE A 1 277 ? -6.231 -14.061 -3.459 1.00 96.12 277 ILE A CA 1
ATOM 2203 C C . ILE A 1 277 ? -6.189 -13.639 -4.935 1.00 96.12 277 ILE A C 1
ATOM 2205 O O . ILE A 1 277 ? -7.225 -13.497 -5.570 1.00 96.12 277 ILE A O 1
ATOM 2209 N N . THR A 1 278 ? -5.011 -13.492 -5.546 1.00 94.88 278 THR A N 1
ATOM 2210 C CA . THR A 1 278 ? -4.864 -13.030 -6.945 1.00 94.88 278 THR A CA 1
ATOM 2211 C C . THR A 1 278 ? -5.700 -13.847 -7.934 1.00 94.88 278 THR A C 1
ATOM 2213 O O . THR A 1 278 ? -6.304 -13.307 -8.862 1.00 94.88 278 THR A O 1
ATOM 2216 N N . LYS A 1 279 ? -5.798 -15.162 -7.712 1.00 93.12 279 LYS A N 1
ATOM 2217 C CA . LYS A 1 279 ? -6.564 -16.083 -8.568 1.00 93.12 279 LYS A CA 1
ATOM 2218 C C . LYS A 1 279 ? -8.082 -15.884 -8.491 1.00 93.12 279 LYS A C 1
ATOM 2220 O O . LYS A 1 279 ? -8.784 -16.399 -9.361 1.00 93.12 279 LYS A O 1
ATOM 2225 N N . THR A 1 280 ? -8.598 -15.187 -7.475 1.00 94.38 280 THR A N 1
ATOM 2226 C CA . THR A 1 280 ? -10.028 -14.849 -7.402 1.00 94.38 280 THR A CA 1
ATOM 2227 C C . THR A 1 280 ? -10.365 -13.686 -8.326 1.00 94.38 280 THR A C 1
ATOM 2229 O O . THR A 1 280 ? -11.464 -13.659 -8.855 1.00 94.38 280 THR A O 1
ATOM 2232 N N . TYR A 1 281 ? -9.416 -12.782 -8.579 1.00 93.06 281 TYR A N 1
ATOM 2233 C CA . TYR A 1 281 ? -9.609 -11.595 -9.415 1.00 93.06 281 TYR A CA 1
ATOM 2234 C C . TYR A 1 281 ? -9.339 -11.827 -10.895 1.00 93.06 281 TYR A C 1
ATOM 2236 O O . TYR A 1 281 ? -10.014 -11.249 -11.741 1.00 93.06 281 TYR A O 1
ATOM 2244 N N . LYS A 1 282 ? -8.325 -12.635 -11.224 1.00 87.94 282 LYS A N 1
ATOM 2245 C CA . LYS A 1 282 ? -7.884 -12.801 -12.611 1.00 87.94 282 LYS A CA 1
ATOM 2246 C C . LYS A 1 282 ? -7.481 -14.224 -12.948 1.00 87.94 282 LYS A C 1
ATOM 2248 O O . LYS A 1 282 ? -6.922 -14.966 -12.138 1.00 87.94 282 LYS A O 1
ATOM 2253 N N . ASN A 1 283 ? -7.738 -14.592 -14.199 1.00 80.75 283 ASN A N 1
ATOM 2254 C CA . ASN A 1 283 ? -7.242 -15.830 -14.779 1.00 80.75 283 ASN A CA 1
ATOM 2255 C C . ASN A 1 283 ? -5.808 -15.597 -15.272 1.00 80.75 283 ASN A C 1
ATOM 2257 O O . ASN A 1 283 ? -5.594 -14.838 -16.208 1.00 80.75 283 ASN A O 1
ATOM 2261 N N . LEU A 1 284 ? -4.827 -16.268 -14.662 1.00 65.50 284 LEU A N 1
ATOM 2262 C CA . LEU A 1 284 ? -3.398 -16.152 -14.996 1.00 65.50 284 LEU A CA 1
ATOM 2263 C C . LEU A 1 284 ? -3.037 -16.863 -16.318 1.00 65.50 284 LEU A C 1
ATOM 2265 O O . LEU A 1 284 ? -2.110 -17.675 -16.365 1.00 65.50 284 LEU A O 1
ATOM 2269 N N . LYS A 1 285 ? -3.792 -16.628 -17.393 1.00 57.06 285 LYS A N 1
ATOM 2270 C CA . LYS A 1 285 ? -3.402 -17.106 -18.721 1.00 57.06 285 LYS A CA 1
ATOM 2271 C C . LYS A 1 285 ? -2.362 -16.143 -19.283 1.00 57.06 285 LYS A C 1
ATOM 2273 O O . LYS A 1 285 ? -2.626 -14.952 -19.390 1.00 57.06 285 LYS A O 1
ATOM 2278 N N . LYS A 1 286 ? -1.191 -16.671 -19.650 1.00 49.44 286 LYS A N 1
ATOM 2279 C CA . LYS A 1 286 ? -0.244 -15.939 -20.495 1.00 49.44 286 LYS A CA 1
ATOM 2280 C C . LYS A 1 286 ? -0.959 -15.613 -21.805 1.00 49.44 286 LYS A C 1
ATOM 2282 O O . LYS A 1 286 ? -1.543 -16.516 -22.405 1.00 49.44 286 LYS A O 1
ATOM 2287 N N . LEU A 1 287 ? -0.924 -14.354 -22.225 1.00 48.25 287 LEU A N 1
ATOM 2288 C CA . LEU A 1 287 ? -1.228 -13.992 -23.603 1.00 48.25 287 LEU A CA 1
ATOM 2289 C C . LEU A 1 287 ? -0.083 -14.550 -24.455 1.00 48.25 287 LEU A C 1
ATOM 2291 O O . LEU A 1 287 ? 0.923 -13.895 -24.678 1.00 48.25 287 LEU A O 1
ATOM 2295 N N . SER A 1 288 ? -0.188 -15.812 -24.867 1.00 47.66 288 SER A N 1
ATOM 2296 C CA . SER A 1 288 ? 0.598 -16.281 -26.000 1.00 47.66 288 SER A CA 1
ATOM 2297 C C . SER A 1 288 ? 0.015 -15.643 -27.263 1.00 47.66 288 SER A C 1
ATOM 2299 O O . SER A 1 288 ? -1.206 -15.569 -27.400 1.00 47.66 288 SER A O 1
ATOM 2301 N N . ASP A 1 289 ? 0.898 -15.208 -28.164 1.00 40.50 289 ASP A N 1
ATOM 2302 C CA . ASP A 1 289 ? 0.628 -14.932 -29.588 1.00 40.50 289 ASP A CA 1
ATOM 2303 C C . ASP A 1 289 ? 0.431 -13.460 -30.020 1.00 40.50 289 ASP A C 1
ATOM 2305 O O . ASP A 1 289 ? -0.294 -13.186 -30.977 1.00 40.50 289 ASP A O 1
ATOM 2309 N N . ARG A 1 290 ? 1.109 -12.482 -29.390 1.00 44.28 290 ARG A N 1
ATOM 2310 C CA . ARG A 1 290 ? 1.261 -11.121 -29.973 1.00 44.28 290 ARG A CA 1
ATOM 2311 C C . ARG A 1 290 ? 2.686 -10.546 -30.023 1.00 44.28 290 ARG A C 1
ATOM 2313 O O . ARG A 1 290 ? 2.847 -9.405 -30.444 1.00 44.28 290 ARG A O 1
ATOM 2320 N N . ASN A 1 291 ? 3.713 -11.327 -29.682 1.00 45.78 291 ASN A N 1
ATOM 2321 C CA . ASN A 1 291 ? 5.105 -10.846 -29.626 1.00 45.78 291 ASN A CA 1
ATOM 2322 C C . ASN A 1 291 ? 5.930 -11.083 -30.903 1.00 45.78 291 ASN A C 1
ATOM 2324 O O . ASN A 1 291 ? 7.097 -10.694 -30.954 1.00 45.78 291 ASN A O 1
ATOM 2328 N N . ASP A 1 292 ? 5.335 -11.656 -31.952 1.00 46.44 292 ASP A N 1
ATOM 2329 C CA . ASP A 1 292 ? 6.085 -12.061 -33.148 1.00 46.44 292 ASP A CA 1
ATOM 2330 C C . ASP A 1 292 ? 6.671 -10.868 -33.930 1.00 46.44 292 ASP A C 1
ATOM 2332 O O . ASP A 1 292 ? 7.725 -10.997 -34.541 1.00 46.44 292 ASP A O 1
ATOM 2336 N N . ASN A 1 293 ? 6.079 -9.670 -33.834 1.00 47.03 293 ASN A N 1
ATOM 2337 C CA . ASN A 1 293 ? 6.550 -8.498 -34.587 1.00 47.03 293 ASN A CA 1
ATOM 2338 C C . ASN A 1 293 ? 7.674 -7.689 -33.900 1.00 47.03 293 ASN A C 1
ATOM 2340 O O . ASN A 1 293 ? 8.330 -6.894 -34.575 1.00 47.03 293 ASN A O 1
ATOM 2344 N N . LEU A 1 294 ? 7.899 -7.843 -32.584 1.00 51.62 294 LEU A N 1
ATOM 2345 C CA . LEU A 1 294 ? 8.960 -7.115 -31.858 1.00 51.62 294 LEU A CA 1
ATOM 2346 C C . LEU A 1 294 ? 10.296 -7.878 -31.912 1.00 51.62 294 LEU A C 1
ATOM 2348 O O . LEU A 1 294 ? 11.354 -7.275 -32.076 1.00 51.62 294 LEU A O 1
ATOM 2352 N N . ALA A 1 295 ? 10.239 -9.214 -31.847 1.00 48.69 295 ALA A N 1
ATOM 2353 C CA . ALA A 1 295 ? 11.412 -10.091 -31.864 1.00 48.69 295 ALA A CA 1
ATOM 2354 C C . ALA A 1 295 ? 12.178 -10.096 -33.203 1.00 48.69 295 ALA A C 1
ATOM 2356 O O . ALA A 1 295 ? 13.344 -10.481 -33.237 1.00 48.69 295 ALA A O 1
ATOM 2357 N N . GLU A 1 296 ? 11.550 -9.659 -34.299 1.00 49.06 296 GLU A N 1
ATOM 2358 C CA . GLU A 1 296 ? 12.174 -9.613 -35.628 1.00 49.06 296 GLU A CA 1
ATOM 2359 C C . GLU A 1 296 ? 13.027 -8.353 -35.880 1.00 49.06 296 GLU A C 1
ATOM 2361 O O . GLU A 1 296 ? 13.750 -8.305 -36.876 1.00 49.06 296 GLU A O 1
ATOM 2366 N N . ARG A 1 297 ? 12.969 -7.329 -35.010 1.00 53.62 297 ARG A N 1
ATOM 2367 C CA . ARG A 1 297 ? 13.529 -5.992 -35.305 1.00 53.62 297 ARG A CA 1
ATOM 2368 C C . ARG A 1 297 ? 14.916 -5.703 -34.724 1.00 53.62 297 ARG A C 1
ATOM 2370 O O . ARG A 1 297 ? 15.632 -4.896 -35.307 1.00 53.62 297 ARG A O 1
ATOM 2377 N N . THR A 1 298 ? 15.332 -6.365 -33.642 1.00 58.44 298 THR A N 1
ATOM 2378 C CA . THR A 1 298 ? 16.634 -6.124 -32.992 1.00 58.44 298 THR A CA 1
ATOM 2379 C C . THR A 1 298 ? 17.395 -7.420 -32.737 1.00 58.44 298 THR A C 1
ATOM 2381 O O . THR A 1 298 ? 16.843 -8.453 -32.349 1.00 58.44 298 THR A O 1
ATOM 2384 N N . LYS A 1 299 ? 18.712 -7.385 -32.961 1.00 68.94 299 LYS A N 1
ATOM 2385 C CA . LYS A 1 299 ? 19.593 -8.507 -32.636 1.00 68.94 299 LYS A CA 1
ATOM 2386 C C . LYS A 1 299 ? 19.807 -8.524 -31.121 1.00 68.94 299 LYS A C 1
ATOM 2388 O O . LYS A 1 299 ? 20.662 -7.810 -30.609 1.00 68.94 299 LYS A O 1
ATOM 2393 N N . ASN A 1 300 ? 19.023 -9.339 -30.420 1.00 82.88 300 ASN A N 1
ATOM 2394 C CA . ASN A 1 300 ? 19.130 -9.530 -28.973 1.00 82.88 300 ASN A CA 1
ATOM 2395 C C . ASN A 1 300 ? 20.318 -10.441 -28.633 1.00 82.88 300 ASN A C 1
ATOM 2397 O O . ASN A 1 300 ? 20.151 -11.647 -28.433 1.00 82.88 300 ASN A O 1
ATOM 2401 N N . ASP A 1 301 ? 21.529 -9.880 -28.632 1.00 91.25 301 ASP A N 1
ATOM 2402 C CA . ASP A 1 301 ? 22.771 -10.617 -28.369 1.00 91.25 301 ASP A CA 1
ATOM 2403 C C . ASP A 1 301 ? 23.477 -10.245 -27.056 1.00 91.25 301 ASP A C 1
ATOM 2405 O O . ASP A 1 301 ? 24.489 -10.865 -26.718 1.00 91.25 301 ASP A O 1
ATOM 2409 N N . VAL A 1 302 ? 22.895 -9.342 -26.261 1.00 93.62 302 VAL A N 1
ATOM 2410 C CA . VAL A 1 302 ? 23.302 -9.075 -24.873 1.00 93.62 302 VAL A CA 1
ATOM 2411 C C . VAL A 1 302 ? 22.140 -9.351 -23.917 1.00 93.62 302 VAL A C 1
ATOM 2413 O O . VAL A 1 302 ? 21.091 -8.724 -24.015 1.00 93.62 302 VAL A O 1
ATOM 2416 N N . ASP A 1 303 ? 22.312 -10.248 -22.949 1.00 93.94 303 ASP A N 1
ATOM 2417 C CA . ASP A 1 303 ? 21.343 -10.402 -21.856 1.00 93.94 303 ASP A CA 1
ATOM 2418 C C . ASP A 1 303 ? 21.679 -9.420 -20.733 1.00 93.94 303 ASP A C 1
ATOM 2420 O O . ASP A 1 303 ? 22.829 -9.371 -20.298 1.00 93.94 303 ASP A O 1
ATOM 2424 N N . ILE A 1 304 ? 20.689 -8.683 -20.224 1.00 94.12 304 ILE A N 1
ATOM 2425 C CA . ILE A 1 304 ? 20.852 -7.787 -19.071 1.00 94.12 304 ILE A CA 1
ATOM 2426 C C . ILE A 1 304 ? 19.888 -8.213 -17.958 1.00 94.12 304 ILE A C 1
ATOM 2428 O O . ILE A 1 304 ? 18.677 -8.300 -18.166 1.00 94.12 304 ILE A O 1
ATOM 2432 N N . GLU A 1 305 ? 20.429 -8.459 -16.766 1.00 94.50 305 GLU A N 1
ATOM 2433 C CA . GLU A 1 305 ? 19.684 -8.793 -15.549 1.00 94.50 305 GLU A CA 1
ATOM 2434 C C . GLU A 1 305 ? 19.912 -7.712 -14.482 1.00 94.50 305 GLU A C 1
ATOM 2436 O O . GLU A 1 305 ? 21.049 -7.446 -14.092 1.00 94.50 305 GLU A O 1
ATOM 2441 N N . LEU A 1 306 ? 18.830 -7.113 -13.978 1.00 94.38 306 LEU A N 1
ATOM 2442 C CA . LEU A 1 306 ? 18.878 -6.140 -12.887 1.00 94.38 306 LEU A CA 1
ATOM 2443 C C . LEU A 1 306 ? 18.741 -6.844 -11.531 1.00 94.38 306 LEU A C 1
ATOM 2445 O O . LEU A 1 306 ? 17.776 -7.575 -11.311 1.00 94.38 306 LEU A O 1
ATOM 2449 N N . LYS A 1 307 ? 19.669 -6.570 -10.609 1.00 93.25 307 LYS A N 1
ATOM 2450 C CA . LYS A 1 307 ? 19.614 -7.008 -9.208 1.00 93.25 307 LYS A CA 1
ATOM 2451 C C . LYS A 1 307 ? 19.613 -5.813 -8.265 1.00 93.25 307 LYS A C 1
ATOM 2453 O O . LYS A 1 307 ? 20.354 -4.851 -8.454 1.00 93.25 307 LYS A O 1
ATOM 2458 N N . ILE A 1 308 ? 18.782 -5.902 -7.236 1.00 90.44 308 ILE A N 1
ATOM 2459 C CA . ILE A 1 308 ? 18.668 -4.932 -6.148 1.00 90.44 308 ILE A CA 1
ATOM 2460 C C . ILE A 1 308 ? 18.510 -5.703 -4.833 1.00 90.44 308 ILE A C 1
ATOM 2462 O O . ILE A 1 308 ? 17.908 -6.776 -4.819 1.00 90.44 308 ILE A O 1
ATOM 2466 N N . SER A 1 309 ? 19.076 -5.185 -3.740 1.00 86.44 309 SER A N 1
ATOM 2467 C CA . SER A 1 309 ? 18.838 -5.743 -2.404 1.00 86.44 309 SER A CA 1
ATOM 2468 C C . SER A 1 309 ? 17.384 -5.518 -1.990 1.00 86.44 309 SER A C 1
ATOM 2470 O O . SER A 1 309 ? 16.876 -4.404 -2.103 1.00 86.44 309 SER A O 1
ATOM 2472 N N . ASP A 1 310 ? 16.736 -6.544 -1.443 1.00 76.50 310 ASP A N 1
ATOM 2473 C CA . ASP A 1 310 ? 15.437 -6.383 -0.780 1.00 76.50 310 ASP A CA 1
ATOM 2474 C C . ASP A 1 310 ? 15.581 -5.796 0.634 1.00 76.50 310 ASP A C 1
ATOM 2476 O O . ASP A 1 310 ? 14.612 -5.296 1.207 1.00 76.50 310 ASP A O 1
ATOM 2480 N N . ASP A 1 311 ? 16.789 -5.826 1.198 1.00 84.56 311 ASP A N 1
ATOM 2481 C CA . ASP A 1 311 ? 17.119 -5.368 2.545 1.00 84.56 311 ASP A CA 1
ATOM 2482 C C . ASP A 1 311 ? 17.826 -4.008 2.448 1.00 84.56 311 ASP A C 1
ATOM 2484 O O . ASP A 1 311 ? 19.039 -3.931 2.251 1.00 84.56 311 ASP A O 1
ATOM 2488 N N . ILE A 1 312 ? 17.037 -2.930 2.453 1.00 87.38 312 ILE A N 1
ATOM 2489 C CA . ILE A 1 312 ? 17.511 -1.544 2.338 1.00 87.38 312 ILE A CA 1
ATOM 2490 C C . ILE A 1 312 ? 16.871 -0.744 3.468 1.00 87.38 312 ILE A C 1
ATOM 2492 O O . ILE A 1 312 ? 15.641 -0.617 3.514 1.00 87.38 312 ILE A O 1
ATOM 2496 N N . GLU A 1 313 ? 17.673 -0.185 4.372 1.00 85.19 313 GLU A N 1
ATOM 2497 C CA . GLU A 1 313 ? 17.178 0.735 5.392 1.00 85.19 313 GLU A CA 1
ATOM 2498 C C . GLU A 1 313 ? 17.109 2.164 4.851 1.00 85.19 313 GLU A C 1
ATOM 2500 O O . GLU A 1 313 ? 17.820 2.575 3.928 1.00 85.19 313 GLU A O 1
ATOM 2505 N N . PHE A 1 314 ? 16.210 2.960 5.426 1.00 85.19 314 PHE A N 1
ATOM 2506 C CA . PHE A 1 314 ? 16.145 4.367 5.073 1.00 85.19 314 PHE A CA 1
ATOM 2507 C C . PHE A 1 314 ? 17.409 5.093 5.528 1.00 85.19 314 PHE A C 1
ATOM 2509 O O . PHE A 1 314 ? 17.687 5.218 6.719 1.00 85.19 314 PHE A O 1
ATOM 2516 N N . GLY A 1 315 ? 18.125 5.641 4.555 1.00 82.88 315 GLY A N 1
ATOM 2517 C CA . GLY A 1 315 ? 19.398 6.314 4.747 1.00 82.88 315 GLY A CA 1
ATOM 2518 C C . GLY A 1 315 ? 20.618 5.487 4.359 1.00 82.88 315 GLY A C 1
ATOM 2519 O O . GLY A 1 315 ? 21.734 5.984 4.507 1.00 82.88 315 GLY A O 1
ATOM 2520 N N . ASP A 1 316 ? 20.414 4.299 3.793 1.00 87.12 316 ASP A N 1
ATOM 2521 C CA . ASP A 1 316 ? 21.458 3.514 3.145 1.00 87.12 316 ASP A CA 1
ATOM 2522 C C . ASP A 1 316 ? 21.733 3.958 1.704 1.00 87.12 316 ASP A C 1
ATOM 2524 O O . ASP A 1 316 ? 20.932 4.626 1.041 1.00 87.12 316 ASP A O 1
ATOM 2528 N N . ASN A 1 317 ? 22.889 3.554 1.180 1.00 91.50 317 ASN A N 1
ATOM 2529 C CA . ASN A 1 317 ? 23.103 3.605 -0.262 1.00 91.50 317 ASN A CA 1
ATOM 2530 C C . ASN A 1 317 ? 22.252 2.519 -0.927 1.00 91.50 317 ASN A C 1
ATOM 2532 O O . ASN A 1 317 ? 22.335 1.356 -0.541 1.00 91.50 317 ASN A O 1
ATOM 2536 N N . ILE A 1 318 ? 21.515 2.879 -1.971 1.00 94.56 318 ILE A N 1
ATOM 2537 C CA . ILE A 1 318 ? 20.847 1.904 -2.834 1.00 94.56 318 ILE A CA 1
ATOM 2538 C C . ILE A 1 318 ? 21.802 1.593 -3.985 1.00 94.56 318 ILE A C 1
ATOM 2540 O O . ILE A 1 318 ? 22.329 2.508 -4.624 1.00 94.56 318 ILE A O 1
ATOM 2544 N N . ILE A 1 319 ? 22.014 0.308 -4.252 1.00 95.25 319 ILE A N 1
ATOM 2545 C CA . ILE A 1 319 ? 22.859 -0.175 -5.345 1.00 95.25 319 ILE A CA 1
ATOM 2546 C C . ILE A 1 319 ? 21.981 -0.984 -6.303 1.00 95.25 319 ILE A C 1
ATOM 2548 O O . ILE A 1 319 ? 21.343 -1.952 -5.891 1.00 95.25 319 ILE A O 1
ATOM 2552 N N . LEU A 1 320 ? 21.947 -0.561 -7.566 1.00 95.50 320 LEU A N 1
ATOM 2553 C CA . LEU A 1 320 ? 21.297 -1.261 -8.673 1.00 95.50 320 LEU A CA 1
ATOM 2554 C C . LEU A 1 320 ? 22.399 -1.905 -9.521 1.00 95.50 320 LEU A C 1
ATOM 2556 O O . LEU A 1 320 ? 23.208 -1.195 -10.122 1.00 95.50 320 LEU A O 1
ATOM 2560 N N . GLU A 1 321 ? 22.455 -3.234 -9.550 1.00 96.19 321 GLU A N 1
ATOM 2561 C CA . GLU A 1 321 ? 23.474 -3.985 -10.286 1.00 96.19 321 GLU A CA 1
ATOM 2562 C C . GLU A 1 321 ? 22.896 -4.524 -11.596 1.00 96.19 321 GLU A C 1
ATOM 2564 O O . GLU A 1 321 ? 22.072 -5.440 -11.591 1.00 96.19 321 GLU A O 1
ATOM 2569 N N . LEU A 1 322 ? 23.334 -3.972 -12.727 1.00 96.69 322 LEU A N 1
ATOM 2570 C CA . LEU A 1 322 ? 22.999 -4.494 -14.050 1.00 96.69 322 LEU A CA 1
ATOM 2571 C C . LEU A 1 322 ? 24.078 -5.482 -14.474 1.00 96.69 322 LEU A C 1
ATOM 2573 O O . LEU A 1 322 ? 25.179 -5.074 -14.834 1.00 96.69 322 LEU A O 1
ATOM 2577 N N . ASN A 1 323 ? 23.760 -6.770 -14.450 1.00 96.94 323 ASN A N 1
ATOM 2578 C CA . ASN A 1 323 ? 24.644 -7.828 -14.921 1.00 96.94 323 ASN A CA 1
ATOM 2579 C C . ASN A 1 323 ? 24.395 -8.053 -16.412 1.00 96.94 323 ASN A C 1
ATOM 2581 O O . ASN A 1 323 ? 23.305 -8.479 -16.794 1.00 96.94 323 ASN A O 1
ATOM 2585 N N . ALA A 1 324 ? 25.392 -7.761 -17.241 1.00 97.06 324 ALA A N 1
ATOM 2586 C CA . ALA A 1 324 ? 25.323 -7.906 -18.686 1.00 97.06 324 ALA A CA 1
ATOM 2587 C C . ALA A 1 324 ? 26.137 -9.123 -19.148 1.00 97.06 324 ALA A C 1
ATOM 2589 O O . ALA A 1 324 ? 27.263 -9.332 -18.699 1.00 97.06 324 ALA A O 1
ATOM 2590 N N . ASN A 1 325 ? 25.580 -9.912 -20.064 1.00 96.94 325 ASN A N 1
ATOM 2591 C CA . ASN A 1 325 ? 26.212 -11.077 -20.684 1.00 96.94 325 ASN A CA 1
ATOM 2592 C C . ASN A 1 325 ? 26.154 -10.937 -22.208 1.00 96.94 325 ASN A C 1
ATOM 2594 O O . ASN A 1 325 ? 25.079 -11.026 -22.803 1.00 96.94 325 ASN A O 1
ATOM 2598 N N . ASN A 1 326 ? 27.310 -10.727 -22.836 1.00 96.44 326 ASN A N 1
ATOM 2599 C CA . ASN A 1 326 ? 27.435 -10.628 -24.284 1.00 96.44 326 ASN A CA 1
ATOM 2600 C C . ASN A 1 326 ? 27.543 -12.029 -24.896 1.00 96.44 326 ASN A C 1
ATOM 2602 O O . ASN A 1 326 ? 28.582 -12.682 -24.808 1.00 96.44 326 ASN A O 1
ATOM 2606 N N . LYS A 1 327 ? 26.481 -12.474 -25.567 1.00 94.75 327 LYS A N 1
ATOM 2607 C CA . LYS A 1 327 ? 26.413 -13.763 -26.273 1.00 94.75 327 LYS A CA 1
ATOM 2608 C C . LYS A 1 327 ? 26.969 -13.702 -27.694 1.00 94.75 327 LYS A C 1
ATOM 2610 O O . LYS A 1 327 ? 26.994 -14.722 -28.386 1.00 94.75 327 LYS A O 1
ATOM 2615 N N . SER A 1 328 ? 27.354 -12.520 -28.162 1.00 93.88 328 SER A N 1
ATOM 2616 C CA . SER A 1 328 ? 27.896 -12.327 -29.499 1.00 93.88 328 SER A CA 1
ATOM 2617 C C . SER A 1 328 ? 29.401 -12.618 -29.556 1.00 93.88 328 SER A C 1
ATOM 2619 O O . SER A 1 328 ? 30.089 -12.726 -28.540 1.00 93.88 328 SER A O 1
ATOM 2621 N N . ASN A 1 329 ? 29.916 -12.710 -30.783 1.00 93.81 329 ASN A N 1
ATOM 2622 C CA . ASN A 1 329 ? 31.350 -12.825 -31.060 1.00 93.81 329 ASN A CA 1
ATOM 2623 C C . ASN A 1 329 ? 32.020 -11.456 -31.288 1.00 93.81 329 ASN A C 1
ATOM 2625 O O . ASN A 1 329 ? 33.165 -11.399 -31.731 1.00 93.81 329 ASN A O 1
ATOM 2629 N N . GLU A 1 330 ? 31.305 -10.360 -31.035 1.00 94.94 330 GLU A N 1
ATOM 2630 C CA . GLU A 1 330 ? 31.760 -8.988 -31.250 1.00 94.94 330 GLU A CA 1
ATOM 2631 C C . GLU A 1 330 ? 31.749 -8.219 -29.926 1.00 94.94 330 GLU A C 1
ATOM 2633 O O . GLU A 1 330 ? 31.062 -8.592 -28.976 1.00 94.94 330 GLU A O 1
ATOM 2638 N N . ILE A 1 331 ? 32.510 -7.130 -29.861 1.00 95.75 331 ILE A N 1
ATOM 2639 C CA . ILE A 1 331 ? 32.458 -6.208 -28.723 1.00 95.75 331 ILE A CA 1
ATOM 2640 C C . ILE A 1 331 ? 31.126 -5.450 -28.771 1.00 95.75 331 ILE A C 1
ATOM 2642 O O . ILE A 1 331 ? 30.639 -5.096 -29.852 1.00 95.75 331 ILE A O 1
ATOM 2646 N N . ARG A 1 332 ? 30.537 -5.213 -27.597 1.00 96.44 332 ARG A N 1
ATOM 2647 C CA . ARG A 1 332 ? 29.304 -4.439 -27.433 1.00 96.44 332 ARG A CA 1
ATOM 2648 C C . ARG A 1 332 ? 29.521 -3.278 -26.475 1.00 96.44 332 ARG A C 1
ATOM 2650 O O . ARG A 1 332 ? 30.100 -3.455 -25.405 1.00 96.44 332 ARG A O 1
ATOM 2657 N N . THR A 1 333 ? 29.036 -2.101 -26.849 1.00 97.38 333 THR A N 1
ATOM 2658 C CA . THR A 1 333 ? 29.094 -0.891 -26.030 1.00 97.38 333 THR A CA 1
ATOM 2659 C C . THR A 1 333 ? 27.724 -0.630 -25.424 1.00 97.38 333 THR A C 1
ATOM 2661 O O . THR A 1 333 ? 26.786 -0.265 -26.133 1.00 97.38 333 THR A O 1
ATOM 2664 N N . ILE A 1 334 ? 27.614 -0.766 -24.106 1.00 96.88 334 ILE A N 1
ATOM 2665 C CA . ILE A 1 334 ? 26.375 -0.535 -23.361 1.00 96.88 334 ILE A CA 1
ATOM 2666 C C . ILE A 1 334 ? 26.418 0.869 -22.757 1.00 96.88 334 ILE A C 1
ATOM 2668 O O . ILE A 1 334 ? 27.312 1.173 -21.964 1.00 96.88 334 ILE A O 1
ATOM 2672 N N . THR A 1 335 ? 25.448 1.722 -23.090 1.00 97.06 335 THR A N 1
ATOM 2673 C CA . THR A 1 335 ? 25.231 3.012 -22.416 1.00 97.06 335 THR A CA 1
ATOM 2674 C C . THR A 1 335 ? 24.001 2.948 -21.538 1.00 97.06 335 THR A C 1
ATOM 2676 O O . THR A 1 335 ? 22.918 2.638 -22.023 1.00 97.06 335 THR A O 1
ATOM 2679 N N . THR A 1 336 ? 24.158 3.250 -20.253 1.00 96.75 336 THR A N 1
ATOM 2680 C CA . THR A 1 336 ? 23.080 3.161 -19.264 1.00 96.75 336 THR A CA 1
ATOM 2681 C C . THR A 1 336 ? 22.829 4.509 -18.609 1.00 96.75 336 THR A C 1
ATOM 2683 O O . THR A 1 336 ? 23.736 5.090 -18.006 1.00 96.75 336 THR A O 1
ATOM 2686 N N . ALA A 1 337 ? 21.587 4.978 -18.701 1.00 95.94 337 ALA A N 1
ATOM 2687 C CA . ALA A 1 337 ? 21.086 6.143 -17.985 1.00 95.94 337 ALA A CA 1
ATOM 2688 C C . ALA A 1 337 ? 20.241 5.711 -16.776 1.00 95.94 337 ALA A C 1
ATOM 2690 O O . ALA A 1 337 ? 19.491 4.734 -16.850 1.00 95.94 337 ALA A O 1
ATOM 2691 N N . LEU A 1 338 ? 20.364 6.459 -15.674 1.00 95.81 338 LEU A N 1
ATOM 2692 C CA . LEU A 1 338 ? 19.543 6.316 -14.472 1.00 95.81 338 LEU A CA 1
ATOM 2693 C C . LEU A 1 338 ? 18.880 7.650 -14.140 1.00 95.81 338 LEU A C 1
ATOM 2695 O O . LEU A 1 338 ? 19.561 8.656 -13.923 1.00 95.81 338 LEU A O 1
ATOM 2699 N N . THR A 1 339 ? 17.560 7.626 -14.013 1.00 94.56 339 THR A N 1
ATOM 2700 C CA . THR A 1 339 ? 16.767 8.744 -13.507 1.00 94.56 339 THR A CA 1
ATOM 2701 C C . THR A 1 339 ? 16.010 8.312 -12.256 1.00 94.56 339 THR A C 1
ATOM 2703 O O . THR A 1 339 ? 15.423 7.234 -12.210 1.00 94.56 339 THR A O 1
ATOM 2706 N N . ILE A 1 340 ? 16.032 9.149 -11.222 1.00 93.06 340 ILE A N 1
ATOM 2707 C CA . ILE A 1 340 ? 15.472 8.854 -9.899 1.00 93.06 340 ILE A CA 1
ATOM 2708 C C . ILE A 1 340 ? 14.398 9.877 -9.591 1.00 93.06 340 ILE A C 1
ATOM 2710 O O . ILE A 1 340 ? 14.666 11.076 -9.630 1.00 93.06 340 ILE A O 1
ATOM 2714 N N . PHE A 1 341 ? 13.202 9.409 -9.263 1.00 89.38 341 PHE A N 1
ATOM 2715 C CA . PHE A 1 341 ? 12.066 10.226 -8.866 1.00 89.38 341 PHE A CA 1
ATOM 2716 C C . PHE A 1 341 ? 11.753 9.972 -7.392 1.00 89.38 341 PHE A C 1
ATOM 2718 O O . PHE A 1 341 ? 11.619 8.829 -6.957 1.00 89.38 341 PHE A O 1
ATOM 2725 N N . ILE A 1 342 ? 11.604 11.048 -6.625 1.00 88.38 342 ILE A N 1
ATOM 2726 C CA . ILE A 1 342 ? 11.082 10.993 -5.263 1.00 88.38 342 ILE A CA 1
ATOM 2727 C C . ILE A 1 342 ? 9.607 11.344 -5.319 1.00 88.38 342 ILE A C 1
ATOM 2729 O O . ILE A 1 342 ? 9.244 12.453 -5.713 1.00 88.38 342 ILE A O 1
ATOM 2733 N N . ILE A 1 343 ? 8.764 10.395 -4.934 1.00 79.25 343 ILE A N 1
ATOM 2734 C CA . ILE A 1 343 ? 7.309 10.509 -5.005 1.00 79.25 343 ILE A CA 1
ATOM 2735 C C . ILE A 1 343 ? 6.757 10.482 -3.579 1.00 79.25 343 ILE A C 1
ATOM 2737 O O . ILE A 1 343 ? 7.291 9.791 -2.708 1.00 79.25 343 ILE A O 1
ATOM 2741 N N . SER A 1 344 ? 5.697 11.241 -3.316 1.00 72.25 344 SER A N 1
ATOM 2742 C CA . SER A 1 344 ? 4.948 11.112 -2.064 1.00 72.25 344 SER A CA 1
ATOM 2743 C C . SER A 1 344 ? 4.353 9.704 -1.916 1.00 72.25 344 SER A C 1
ATOM 2745 O O . SER A 1 344 ? 3.975 9.074 -2.900 1.00 72.25 344 SER A O 1
ATOM 2747 N N . SER A 1 345 ? 4.226 9.214 -0.680 1.00 63.53 345 SER A N 1
ATOM 2748 C CA . SER A 1 345 ? 3.711 7.863 -0.367 1.00 63.53 345 SER A CA 1
ATOM 2749 C C . SER A 1 345 ? 2.328 7.530 -0.950 1.00 63.53 345 SER A C 1
ATOM 2751 O O . SER A 1 345 ? 2.014 6.362 -1.161 1.00 63.53 345 SER A O 1
ATOM 2753 N N . ASN A 1 346 ? 1.513 8.540 -1.258 1.00 58.41 346 ASN A N 1
ATOM 2754 C CA . ASN A 1 346 ? 0.225 8.384 -1.933 1.00 58.41 346 ASN A CA 1
ATOM 2755 C C . ASN A 1 346 ? 0.322 8.327 -3.472 1.00 58.41 346 ASN A C 1
ATOM 2757 O O . ASN A 1 346 ? -0.710 8.331 -4.133 1.00 58.41 346 ASN A O 1
ATOM 2761 N N . ASN A 1 347 ? 1.531 8.294 -4.044 1.00 57.34 347 ASN A N 1
ATOM 2762 C CA . ASN A 1 347 ? 1.808 8.268 -5.485 1.00 57.34 347 ASN A CA 1
ATOM 2763 C C . ASN A 1 347 ? 1.197 9.436 -6.287 1.00 57.34 347 ASN A C 1
ATOM 2765 O O . ASN A 1 347 ? 1.025 9.326 -7.494 1.00 57.34 347 ASN A O 1
ATOM 2769 N N . GLN A 1 348 ? 0.872 10.563 -5.642 1.00 56.97 348 GLN A N 1
ATOM 2770 C CA . GLN A 1 348 ? 0.182 11.686 -6.300 1.00 56.97 348 GLN A CA 1
ATOM 2771 C C . GLN A 1 348 ? 1.090 12.858 -6.672 1.00 56.97 348 GLN A C 1
ATOM 2773 O O . GLN A 1 348 ? 0.715 13.671 -7.516 1.00 56.97 348 GLN A O 1
ATOM 2778 N N . LYS A 1 349 ? 2.258 13.000 -6.036 1.00 67.31 349 LYS A N 1
ATOM 2779 C CA . LYS A 1 349 ? 3.122 14.166 -6.237 1.00 67.31 349 LYS A CA 1
ATOM 2780 C C . LYS A 1 349 ? 4.567 13.746 -6.447 1.00 67.31 349 LYS A C 1
ATOM 2782 O O . LYS A 1 349 ? 5.194 13.190 -5.545 1.00 67.31 349 LYS A O 1
ATOM 2787 N N . LEU A 1 350 ? 5.113 14.095 -7.612 1.00 76.50 350 LEU A N 1
ATOM 2788 C CA . LEU A 1 350 ? 6.557 14.144 -7.795 1.00 76.50 350 LEU A CA 1
ATOM 2789 C C . LEU A 1 350 ? 7.116 15.280 -6.933 1.00 76.50 350 LEU A C 1
ATOM 2791 O O . LEU A 1 350 ? 6.717 16.437 -7.070 1.00 76.50 350 LEU A O 1
ATOM 2795 N N . ILE A 1 351 ? 8.020 14.933 -6.026 1.00 81.00 351 ILE A N 1
ATOM 2796 C CA . ILE A 1 351 ? 8.694 15.870 -5.129 1.00 81.00 351 ILE A CA 1
ATOM 2797 C C . ILE A 1 351 ? 9.999 16.343 -5.767 1.00 81.00 351 ILE A C 1
ATOM 2799 O O . ILE A 1 351 ? 10.317 17.529 -5.714 1.00 81.00 351 ILE A O 1
ATOM 2803 N N . PHE A 1 352 ? 10.750 15.419 -6.368 1.00 84.56 352 PHE A N 1
ATOM 2804 C CA . PHE A 1 352 ? 12.045 15.706 -6.970 1.00 84.56 352 PHE A CA 1
ATOM 2805 C C . PHE A 1 352 ? 12.408 14.675 -8.037 1.00 84.56 352 PHE A C 1
ATOM 2807 O O . PHE A 1 352 ? 12.018 13.513 -7.933 1.00 84.56 352 PHE A O 1
ATOM 2814 N N . SER A 1 353 ? 13.197 15.091 -9.023 1.00 87.81 353 SER A N 1
ATOM 2815 C CA . SER A 1 353 ? 13.789 14.215 -10.032 1.00 87.81 353 SER A CA 1
ATOM 2816 C C . SER A 1 353 ? 15.281 14.492 -10.172 1.00 87.81 353 SER A C 1
ATOM 2818 O O . SER A 1 353 ? 15.696 15.650 -10.218 1.00 87.81 353 SER A O 1
ATOM 2820 N N . HIS A 1 354 ? 16.079 13.438 -10.299 1.00 89.38 354 HIS A N 1
ATOM 2821 C CA . HIS A 1 354 ? 17.520 13.529 -10.494 1.00 89.38 354 HIS A CA 1
ATOM 2822 C C . HIS A 1 354 ? 17.987 12.582 -11.595 1.00 89.38 354 HIS A C 1
ATOM 2824 O O . HIS A 1 354 ? 17.746 11.379 -11.529 1.00 89.38 354 HIS A O 1
ATOM 2830 N N . GLU A 1 355 ? 18.685 13.128 -12.586 1.00 91.44 355 GLU A N 1
ATOM 2831 C CA . GLU A 1 355 ? 19.345 12.367 -13.646 1.00 91.44 355 GLU A CA 1
ATOM 2832 C C . GLU A 1 355 ? 20.817 12.158 -13.286 1.00 91.44 355 GLU A C 1
ATOM 2834 O O . GLU A 1 355 ? 21.518 13.107 -12.925 1.00 91.44 355 GLU A O 1
ATOM 2839 N N . GLN A 1 356 ? 21.287 10.916 -13.386 1.00 91.19 356 GLN A N 1
ATOM 2840 C CA . GLN A 1 356 ? 22.695 10.588 -13.194 1.00 91.19 356 GLN A CA 1
ATOM 2841 C C . GLN A 1 356 ? 23.476 10.640 -14.516 1.00 91.19 356 GLN A C 1
ATOM 2843 O O . GLN A 1 356 ? 22.888 10.485 -15.590 1.00 91.19 356 GLN A O 1
ATOM 2848 N N . PRO A 1 357 ? 24.812 10.810 -14.464 1.00 91.88 357 PRO A N 1
ATOM 2849 C CA . PRO A 1 357 ? 25.661 10.664 -15.640 1.00 91.88 357 PRO A CA 1
ATOM 2850 C C . PRO A 1 357 ? 25.488 9.296 -16.315 1.00 91.88 357 PRO A C 1
ATOM 2852 O O . PRO A 1 357 ? 25.300 8.277 -15.647 1.00 91.88 357 PRO A O 1
ATOM 2855 N N . ILE A 1 358 ? 25.597 9.274 -17.645 1.00 93.56 358 ILE A N 1
ATOM 2856 C CA . ILE A 1 358 ? 25.544 8.034 -18.426 1.00 93.56 358 ILE A CA 1
ATOM 2857 C C . ILE A 1 358 ? 26.759 7.170 -18.085 1.00 93.56 358 ILE A C 1
ATOM 2859 O O . ILE A 1 358 ? 27.904 7.619 -18.176 1.00 93.56 358 ILE A O 1
ATOM 2863 N N . HIS A 1 359 ? 26.501 5.912 -17.746 1.00 95.69 359 HIS A N 1
ATOM 2864 C CA . HIS A 1 359 ? 27.529 4.900 -17.540 1.00 95.69 359 HIS A CA 1
ATOM 2865 C C . HIS A 1 359 ? 27.797 4.172 -18.855 1.00 95.69 359 HIS A C 1
ATOM 2867 O O . HIS A 1 359 ? 26.862 3.853 -19.589 1.00 95.69 359 HIS A O 1
ATOM 2873 N N . ILE A 1 360 ? 29.069 3.911 -19.157 1.00 96.56 360 ILE A N 1
ATOM 2874 C CA . ILE A 1 360 ? 29.494 3.238 -20.387 1.00 96.56 360 ILE A CA 1
ATOM 2875 C C . ILE A 1 360 ? 30.270 1.981 -20.010 1.00 96.56 360 ILE A C 1
ATOM 2877 O O . ILE A 1 360 ? 31.248 2.066 -19.270 1.00 96.56 360 ILE A O 1
ATOM 2881 N N . LEU A 1 361 ? 29.851 0.840 -20.551 1.00 96.81 361 LEU A N 1
ATOM 2882 C CA . LEU A 1 361 ? 30.539 -0.440 -20.418 1.00 96.81 361 LEU A CA 1
ATOM 2883 C C . LEU A 1 361 ? 30.892 -0.977 -21.804 1.00 96.81 361 LEU A C 1
ATOM 2885 O O . LEU A 1 361 ? 30.009 -1.158 -22.640 1.00 96.81 361 LEU A O 1
ATOM 2889 N N . ASN A 1 362 ? 32.173 -1.263 -22.028 1.00 96.88 362 ASN A N 1
ATOM 2890 C CA . ASN A 1 362 ? 32.632 -1.983 -23.214 1.00 96.88 362 ASN A CA 1
ATOM 2891 C C . ASN A 1 362 ? 32.746 -3.463 -22.853 1.00 96.88 362 ASN A C 1
ATOM 2893 O O . ASN A 1 362 ? 33.634 -3.848 -22.093 1.00 96.88 362 ASN A O 1
ATOM 2897 N N . LEU A 1 363 ? 31.831 -4.274 -23.372 1.00 96.31 363 LEU A N 1
ATOM 2898 C CA . LEU A 1 363 ? 31.708 -5.682 -23.037 1.00 96.31 363 LEU A CA 1
ATOM 2899 C C . LEU A 1 363 ? 32.294 -6.546 -24.155 1.00 96.31 363 LEU A C 1
ATOM 2901 O O . LEU A 1 363 ? 31.776 -6.601 -25.272 1.00 96.31 363 LEU A O 1
ATOM 2905 N N . GLU A 1 364 ? 33.390 -7.228 -23.836 1.00 97.06 364 GLU A N 1
ATOM 2906 C CA . GLU A 1 364 ? 34.080 -8.140 -24.748 1.00 97.06 364 GLU A CA 1
ATOM 2907 C C . GLU A 1 364 ? 33.182 -9.302 -25.205 1.00 97.06 364 GLU A C 1
ATOM 2909 O O . GLU A 1 364 ? 32.227 -9.694 -24.526 1.00 97.06 364 GLU A O 1
ATOM 2914 N N . ALA A 1 365 ? 33.513 -9.881 -26.358 1.00 95.88 365 ALA A N 1
ATOM 2915 C CA . ALA A 1 365 ? 32.793 -11.016 -26.929 1.00 95.88 365 ALA A CA 1
ATOM 2916 C C . ALA A 1 365 ? 32.743 -12.217 -25.963 1.00 95.88 365 ALA A C 1
ATOM 2918 O O . ALA A 1 365 ? 33.771 -12.638 -25.421 1.00 95.88 365 ALA A O 1
ATOM 2919 N N . GLY A 1 366 ? 31.556 -12.795 -25.757 1.00 94.00 366 GLY A N 1
ATOM 2920 C CA . GLY A 1 366 ? 31.365 -13.954 -24.878 1.00 94.00 366 GLY A CA 1
ATOM 2921 C C . GLY A 1 366 ? 31.623 -13.693 -23.387 1.00 94.00 366 GLY A C 1
ATOM 2922 O O . GLY A 1 366 ? 31.810 -14.655 -22.634 1.00 94.00 366 GLY A O 1
ATOM 2923 N N . LYS A 1 367 ? 31.734 -12.429 -22.953 1.00 96.38 367 LYS A N 1
ATOM 2924 C CA . LYS A 1 367 ? 32.032 -12.056 -21.562 1.00 96.38 367 LYS A CA 1
ATOM 2925 C C . LYS A 1 367 ? 30.812 -11.516 -20.827 1.00 96.38 367 LYS A C 1
ATOM 2927 O O . LYS A 1 367 ? 29.860 -11.019 -21.423 1.00 96.38 367 LYS A O 1
ATOM 2932 N N . ASN A 1 368 ? 30.925 -11.576 -19.501 1.00 95.94 368 ASN A N 1
ATOM 2933 C CA . ASN A 1 368 ? 29.981 -10.996 -18.562 1.00 95.94 368 ASN A CA 1
ATOM 2934 C C . ASN A 1 368 ? 30.689 -9.910 -17.762 1.00 95.94 368 ASN A C 1
ATOM 2936 O O . ASN A 1 368 ? 31.832 -10.116 -17.347 1.00 95.94 368 ASN A O 1
ATOM 2940 N N . ASP A 1 369 ? 29.999 -8.808 -17.517 1.00 96.88 369 ASP A N 1
ATOM 2941 C CA . ASP A 1 369 ? 30.445 -7.741 -16.625 1.00 96.88 369 ASP A CA 1
ATOM 2942 C C . ASP A 1 369 ? 29.217 -7.032 -16.037 1.00 96.88 369 ASP A C 1
ATOM 2944 O O . ASP A 1 369 ? 28.081 -7.350 -16.410 1.00 96.88 369 ASP A O 1
ATOM 2948 N N . ASN A 1 370 ? 29.408 -6.102 -15.103 1.00 95.31 370 ASN A N 1
ATOM 2949 C CA . ASN A 1 370 ? 28.300 -5.378 -14.495 1.00 95.31 370 ASN A CA 1
ATOM 2950 C C . ASN A 1 370 ? 28.472 -3.855 -14.487 1.00 95.31 370 ASN A C 1
ATOM 2952 O O . ASN A 1 370 ? 29.568 -3.305 -14.543 1.00 95.31 370 ASN A O 1
ATOM 2956 N N . ILE A 1 371 ? 27.334 -3.165 -14.425 1.00 96.19 371 ILE A N 1
ATOM 2957 C CA . ILE A 1 371 ? 27.255 -1.727 -14.168 1.00 96.19 371 ILE A CA 1
ATOM 2958 C C . ILE A 1 371 ? 26.577 -1.557 -12.813 1.00 96.19 371 ILE A C 1
ATOM 2960 O O . ILE A 1 371 ? 25.435 -1.979 -12.631 1.00 96.19 371 ILE A O 1
ATOM 2964 N N . GLN A 1 372 ? 27.272 -0.930 -11.865 1.00 95.38 372 GLN A N 1
ATOM 2965 C CA . GLN A 1 372 ? 26.706 -0.571 -10.568 1.00 95.38 372 GLN A CA 1
ATOM 2966 C C . GLN A 1 372 ? 26.241 0.884 -10.589 1.00 95.38 372 GLN A C 1
ATOM 2968 O O . GLN A 1 372 ? 27.055 1.805 -10.660 1.00 95.38 372 GLN A O 1
ATOM 2973 N N . LEU A 1 373 ? 24.931 1.092 -10.490 1.00 95.88 373 LEU A N 1
ATOM 2974 C CA . LEU A 1 373 ? 24.339 2.417 -10.352 1.00 95.88 373 LEU A CA 1
ATOM 2975 C C . LEU A 1 373 ? 24.032 2.664 -8.875 1.00 95.88 373 LEU A C 1
ATOM 2977 O O . LEU A 1 373 ? 23.362 1.858 -8.225 1.00 95.88 373 LEU A O 1
ATOM 2981 N N . LYS A 1 374 ? 24.528 3.775 -8.328 1.00 95.12 374 LYS A N 1
ATOM 2982 C CA . LYS A 1 374 ? 24.445 4.072 -6.894 1.00 95.12 374 LYS A CA 1
ATOM 2983 C C . LYS A 1 374 ? 23.553 5.279 -6.630 1.00 95.12 374 LYS A C 1
ATOM 2985 O O . LYS A 1 374 ? 23.834 6.364 -7.133 1.00 95.12 374 LYS A O 1
ATOM 2990 N N . ILE A 1 375 ? 22.544 5.114 -5.777 1.00 95.06 375 ILE A N 1
ATOM 2991 C CA . ILE A 1 375 ? 21.737 6.211 -5.228 1.00 95.06 375 ILE A CA 1
ATOM 2992 C C . ILE A 1 375 ? 22.185 6.457 -3.789 1.00 95.06 375 ILE A C 1
ATOM 2994 O O . ILE A 1 375 ? 22.121 5.559 -2.945 1.00 95.06 375 ILE A O 1
ATOM 2998 N N . THR A 1 376 ? 22.666 7.661 -3.500 1.00 92.94 376 THR A N 1
ATOM 2999 C CA . THR A 1 376 ? 23.165 8.017 -2.172 1.00 92.94 376 THR A CA 1
ATOM 3000 C C . THR A 1 376 ? 22.049 8.573 -1.282 1.00 92.94 376 THR A C 1
ATOM 3002 O O . THR A 1 376 ? 21.090 9.166 -1.781 1.00 92.94 376 THR A O 1
ATOM 3005 N N . PRO A 1 377 ? 22.176 8.464 0.051 1.00 89.38 377 PRO A N 1
ATOM 3006 C CA . PRO A 1 377 ? 21.174 8.969 0.991 1.00 89.38 377 PRO A CA 1
ATOM 3007 C C . PRO A 1 377 ? 20.836 10.452 0.811 1.00 89.38 377 PRO A C 1
ATOM 3009 O O . PRO A 1 377 ? 19.686 10.861 0.958 1.00 89.38 377 PRO A O 1
ATOM 3012 N N . GLN A 1 378 ? 21.825 11.271 0.441 1.00 88.25 378 GLN A N 1
ATOM 3013 C CA . GLN A 1 378 ? 21.640 12.706 0.211 1.00 88.25 378 GLN A CA 1
ATOM 3014 C C . GLN A 1 378 ? 20.637 13.001 -0.913 1.00 88.25 378 GLN A C 1
ATOM 3016 O O . GLN A 1 378 ? 20.016 14.059 -0.896 1.00 88.25 378 GLN A O 1
ATOM 3021 N N . GLN A 1 379 ? 20.452 12.075 -1.859 1.00 89.94 379 GLN A N 1
ATOM 3022 C CA . GLN A 1 379 ? 19.529 12.242 -2.982 1.00 89.94 379 GLN A CA 1
ATOM 3023 C C . GLN A 1 379 ? 18.058 12.029 -2.592 1.00 89.94 379 GLN A C 1
ATOM 3025 O O . GLN A 1 379 ? 17.186 12.419 -3.362 1.00 89.94 379 GLN A O 1
ATOM 3030 N N . TYR A 1 380 ? 17.758 11.439 -1.424 1.00 88.94 380 TYR A N 1
ATOM 3031 C CA . TYR A 1 380 ? 16.372 11.148 -1.030 1.00 88.94 380 TYR A CA 1
ATOM 3032 C C . TYR A 1 380 ? 15.994 11.526 0.413 1.00 88.94 380 TYR A C 1
ATOM 3034 O O . TYR A 1 380 ? 14.838 11.873 0.650 1.00 88.94 380 TYR A O 1
ATOM 3042 N N . ILE A 1 381 ? 16.926 11.531 1.378 1.00 85.94 381 ILE A N 1
ATOM 3043 C CA . ILE A 1 381 ? 16.615 11.798 2.800 1.00 85.94 381 ILE A CA 1
ATOM 3044 C C . ILE A 1 381 ? 15.981 13.179 3.010 1.00 85.94 381 ILE A C 1
ATOM 3046 O O . ILE A 1 381 ? 15.124 13.336 3.880 1.00 85.94 381 ILE A O 1
ATOM 3050 N N . TYR A 1 382 ? 16.414 14.189 2.250 1.00 83.50 382 TYR A N 1
ATOM 3051 C CA . TYR A 1 382 ? 15.941 15.568 2.420 1.00 83.50 382 TYR A CA 1
ATOM 3052 C C . TYR A 1 382 ? 14.446 15.726 2.105 1.00 83.50 382 TYR A C 1
ATOM 3054 O O . TYR A 1 382 ? 13.784 16.607 2.647 1.00 83.50 382 TYR A O 1
ATOM 3062 N N . TYR A 1 383 ? 13.899 14.854 1.258 1.00 82.38 383 TYR A N 1
ATOM 3063 C CA . TYR A 1 383 ? 12.545 14.988 0.726 1.00 82.38 383 TYR A CA 1
ATOM 3064 C C . TYR A 1 383 ? 11.466 14.341 1.596 1.00 82.38 383 TYR A C 1
ATOM 3066 O O . TYR A 1 383 ? 10.280 14.498 1.310 1.00 82.38 383 TYR A O 1
ATOM 3074 N N . GLY A 1 384 ? 11.841 13.636 2.665 1.00 76.31 384 GLY A N 1
ATOM 3075 C CA . GLY A 1 384 ? 10.864 13.157 3.630 1.00 76.31 384 GLY A CA 1
ATOM 3076 C C . GLY A 1 384 ? 11.365 12.071 4.570 1.00 76.31 384 GLY A C 1
ATOM 3077 O O . GLY A 1 384 ? 12.556 11.878 4.806 1.00 76.31 384 GLY A O 1
ATOM 3078 N N . LYS A 1 385 ? 10.400 11.376 5.166 1.00 76.19 385 LYS A N 1
ATOM 3079 C CA . LYS A 1 385 ? 10.620 10.244 6.069 1.00 76.19 385 LYS A CA 1
ATOM 3080 C C . LYS A 1 385 ? 10.380 8.958 5.306 1.00 76.19 385 LYS A C 1
ATOM 3082 O O . LYS A 1 385 ? 9.587 8.953 4.368 1.00 76.19 385 LYS A O 1
ATOM 3087 N N . GLN A 1 386 ? 10.992 7.885 5.784 1.00 68.50 386 GLN A N 1
ATOM 3088 C CA . GLN A 1 386 ? 10.908 6.553 5.208 1.00 68.50 386 GLN A CA 1
ATOM 3089 C C . GLN A 1 386 ? 9.519 6.156 4.694 1.00 68.50 386 GLN A C 1
ATOM 3091 O O . GLN A 1 386 ? 9.378 5.826 3.525 1.00 68.50 386 GLN A O 1
ATOM 3096 N N . ASP A 1 387 ? 8.499 6.211 5.549 1.00 65.69 387 ASP A N 1
ATOM 3097 C CA . ASP A 1 387 ? 7.163 5.726 5.187 1.00 65.69 387 ASP A CA 1
ATOM 3098 C C . ASP A 1 387 ? 6.297 6.803 4.509 1.00 65.69 387 ASP A C 1
ATOM 3100 O O . ASP A 1 387 ? 5.110 6.588 4.271 1.00 65.69 387 ASP A O 1
ATOM 3104 N N . ASN A 1 388 ? 6.872 7.978 4.219 1.00 71.75 388 ASN A N 1
ATOM 3105 C CA . ASN A 1 388 ? 6.186 9.082 3.546 1.00 71.75 388 ASN A CA 1
ATOM 3106 C C . ASN A 1 388 ? 6.709 9.351 2.125 1.00 71.75 388 ASN A C 1
ATOM 3108 O O . ASN A 1 388 ? 6.138 10.180 1.414 1.00 71.75 388 ASN A O 1
ATOM 3112 N N . ILE A 1 389 ? 7.771 8.662 1.700 1.00 80.00 389 ILE A N 1
ATOM 3113 C CA . ILE A 1 389 ? 8.325 8.798 0.352 1.00 80.00 389 ILE A CA 1
ATOM 3114 C C . ILE A 1 389 ? 8.525 7.437 -0.301 1.00 80.00 389 ILE A C 1
ATOM 3116 O O . ILE A 1 389 ? 8.756 6.432 0.367 1.00 80.00 389 ILE A O 1
ATOM 3120 N N . ILE A 1 390 ? 8.480 7.431 -1.626 1.00 82.19 390 ILE A N 1
ATOM 3121 C CA . ILE A 1 390 ? 8.849 6.302 -2.473 1.00 82.19 390 ILE A CA 1
ATOM 3122 C C . ILE A 1 390 ? 9.973 6.783 -3.389 1.00 82.19 390 ILE A C 1
ATOM 3124 O O . ILE A 1 390 ? 9.871 7.854 -3.993 1.00 82.19 390 ILE A O 1
ATOM 3128 N N . VAL A 1 391 ? 11.050 6.002 -3.483 1.00 89.25 391 VAL A N 1
ATOM 3129 C CA . VAL A 1 391 ? 12.113 6.242 -4.466 1.00 89.25 391 VAL A CA 1
ATOM 3130 C C . VAL A 1 391 ? 11.808 5.381 -5.683 1.00 89.25 391 VAL A C 1
ATOM 3132 O O . VAL A 1 391 ? 11.946 4.162 -5.625 1.00 89.25 391 VAL A O 1
ATOM 3135 N N . LYS A 1 392 ? 11.374 6.009 -6.774 1.00 89.06 392 LYS A N 1
ATOM 3136 C CA . LYS A 1 392 ? 11.163 5.346 -8.061 1.00 89.06 392 LYS A CA 1
ATOM 3137 C C . LYS A 1 392 ? 12.402 5.531 -8.929 1.00 89.06 392 LYS A C 1
ATOM 3139 O O . LYS A 1 392 ? 12.919 6.644 -9.026 1.00 89.06 392 LYS A O 1
ATOM 3144 N N . TYR A 1 393 ? 12.876 4.470 -9.565 1.00 91.88 393 TYR A N 1
ATOM 3145 C CA . TYR A 1 393 ? 13.982 4.555 -10.519 1.00 91.88 393 TYR A CA 1
ATOM 3146 C C . TYR A 1 393 ? 13.512 4.235 -11.935 1.00 91.88 393 TYR A C 1
ATOM 3148 O O . TYR A 1 393 ? 12.570 3.473 -12.127 1.00 91.88 393 TYR A O 1
ATOM 3156 N N . TYR A 1 394 ? 14.205 4.810 -12.911 1.00 93.62 394 TYR A N 1
ATOM 3157 C CA . TYR A 1 394 ? 14.067 4.560 -14.338 1.00 93.62 394 TYR A CA 1
ATOM 3158 C C . TYR A 1 394 ? 15.456 4.264 -14.897 1.00 93.62 394 TYR A C 1
ATOM 3160 O O . TYR A 1 394 ? 16.360 5.093 -14.791 1.00 93.62 394 TYR A O 1
ATOM 3168 N N . ILE A 1 395 ? 15.622 3.078 -15.469 1.00 95.19 395 ILE A N 1
ATOM 3169 C CA . ILE A 1 395 ? 16.842 2.615 -16.122 1.00 95.19 395 ILE A CA 1
ATOM 3170 C C . ILE A 1 395 ? 16.543 2.427 -17.600 1.00 95.19 395 ILE A C 1
ATOM 3172 O O . ILE A 1 395 ? 15.578 1.749 -17.960 1.00 95.19 395 ILE A O 1
ATOM 3176 N N . HIS A 1 396 ? 17.417 2.969 -18.439 1.00 95.19 396 HIS A N 1
ATOM 3177 C CA . HIS A 1 396 ? 17.425 2.696 -19.867 1.00 95.19 396 HIS A CA 1
ATOM 3178 C C . HIS A 1 396 ? 18.868 2.436 -20.313 1.00 95.19 396 HIS A C 1
ATOM 3180 O O . HIS A 1 396 ? 19.730 3.314 -20.236 1.00 95.19 396 HIS A O 1
ATOM 3186 N N . SER A 1 397 ? 19.121 1.207 -20.763 1.00 95.31 397 SER A N 1
ATOM 3187 C CA . SER A 1 397 ? 20.377 0.762 -21.363 1.00 95.31 397 SER A CA 1
ATOM 3188 C C . SER A 1 397 ? 20.218 0.586 -22.874 1.00 95.31 397 SER A C 1
ATOM 3190 O O . SER A 1 397 ? 19.225 0.018 -23.319 1.00 95.31 397 SER A O 1
ATOM 3192 N N . LEU A 1 398 ? 21.196 1.051 -23.652 1.00 94.25 398 LEU A N 1
ATOM 3193 C CA . LEU A 1 398 ? 21.258 0.939 -25.112 1.00 94.25 398 LEU A CA 1
ATOM 3194 C C . LEU A 1 398 ? 22.571 0.260 -25.500 1.00 94.25 398 LEU A C 1
ATOM 3196 O O . LEU A 1 398 ? 23.642 0.674 -25.051 1.00 94.25 398 LEU A O 1
ATOM 3200 N N . ILE A 1 399 ? 22.484 -0.761 -26.345 1.00 94.94 399 ILE A N 1
ATOM 3201 C CA . ILE A 1 399 ? 23.626 -1.409 -26.978 1.00 94.94 399 ILE A CA 1
ATOM 3202 C C . ILE A 1 399 ? 23.845 -0.714 -28.322 1.00 94.94 399 ILE A C 1
ATOM 3204 O O . ILE A 1 399 ? 23.038 -0.855 -29.239 1.00 94.94 399 ILE A O 1
ATOM 3208 N N . LYS A 1 400 ? 24.933 0.052 -28.442 1.00 94.06 400 LYS A N 1
ATOM 3209 C CA . LYS A 1 400 ? 25.142 0.963 -29.581 1.00 94.06 400 LYS A CA 1
ATOM 3210 C C . LYS A 1 400 ? 25.220 0.269 -30.937 1.00 94.06 400 LYS A C 1
ATOM 3212 O O . LYS A 1 400 ? 24.909 0.883 -31.947 1.00 94.06 400 LYS A O 1
ATOM 3217 N N . GLU A 1 401 ? 25.721 -0.960 -30.979 1.00 94.31 401 GLU A N 1
ATOM 3218 C CA . GLU A 1 401 ? 25.993 -1.661 -32.235 1.00 94.31 401 GLU A CA 1
ATOM 3219 C C . GLU A 1 401 ? 24.759 -2.360 -32.821 1.00 94.31 401 GLU A C 1
ATOM 3221 O O . GLU A 1 401 ? 24.751 -2.667 -34.012 1.00 94.31 401 GLU A O 1
ATOM 3226 N N . THR A 1 402 ? 23.744 -2.650 -32.003 1.00 90.81 402 THR A N 1
ATOM 3227 C CA . THR A 1 402 ? 22.566 -3.439 -32.407 1.00 90.81 402 THR A CA 1
ATOM 3228 C C . THR A 1 402 ? 21.244 -2.706 -32.219 1.00 90.81 402 THR A C 1
ATOM 3230 O O . THR A 1 402 ? 20.201 -3.276 -32.539 1.00 90.81 402 THR A O 1
ATOM 3233 N N . ASP A 1 403 ? 21.282 -1.494 -31.656 1.00 88.25 403 ASP A N 1
ATOM 3234 C CA . ASP A 1 403 ? 20.121 -0.736 -31.179 1.00 88.25 403 ASP A CA 1
ATOM 3235 C C . ASP A 1 403 ? 19.234 -1.528 -30.199 1.00 88.25 403 ASP A C 1
ATOM 3237 O O . ASP A 1 403 ? 18.089 -1.169 -29.922 1.00 88.25 403 ASP A O 1
ATOM 3241 N N . GLN A 1 404 ? 19.771 -2.612 -29.626 1.00 90.50 404 GLN A N 1
ATOM 3242 C CA . GLN A 1 404 ? 19.098 -3.362 -28.581 1.00 90.50 404 GLN A CA 1
ATOM 3243 C C . GLN A 1 404 ? 18.962 -2.469 -27.344 1.00 90.50 404 GLN A C 1
ATOM 3245 O O . GLN A 1 404 ? 19.918 -1.814 -26.921 1.00 90.50 404 GLN A O 1
ATOM 3250 N N . THR A 1 405 ? 17.784 -2.481 -26.726 1.00 90.12 405 THR A N 1
ATOM 3251 C CA . THR A 1 405 ? 17.510 -1.720 -25.507 1.00 90.12 405 THR A CA 1
ATOM 3252 C C . THR A 1 405 ? 17.098 -2.627 -24.356 1.00 90.12 405 THR A C 1
ATOM 3254 O O . THR A 1 405 ? 16.603 -3.739 -24.536 1.00 90.12 405 THR A O 1
ATOM 3257 N N . PHE A 1 406 ? 17.331 -2.140 -23.143 1.00 92.31 406 PHE A N 1
ATOM 3258 C CA . PHE A 1 406 ? 16.799 -2.702 -21.912 1.00 92.31 406 PHE A CA 1
ATOM 3259 C C . PHE A 1 406 ? 16.256 -1.558 -21.064 1.00 92.31 406 PHE A C 1
ATOM 3261 O O . PHE A 1 406 ? 16.996 -0.641 -20.702 1.00 92.31 406 PHE A O 1
ATOM 3268 N N . THR A 1 407 ? 14.968 -1.608 -20.738 1.00 92.25 407 THR A N 1
ATOM 3269 C CA . THR A 1 407 ? 14.292 -0.572 -19.952 1.00 92.25 407 THR A CA 1
ATOM 3270 C C . THR A 1 407 ? 13.624 -1.169 -18.726 1.00 92.25 407 THR A C 1
ATOM 3272 O O . THR A 1 407 ? 12.889 -2.151 -18.831 1.00 92.25 407 THR A O 1
ATOM 3275 N N . ARG A 1 408 ? 13.838 -0.576 -17.550 1.00 90.44 408 ARG A N 1
ATOM 3276 C CA . ARG A 1 408 ? 13.177 -0.988 -16.301 1.00 90.44 408 ARG A CA 1
ATOM 3277 C C . ARG A 1 408 ? 12.834 0.218 -15.444 1.00 90.44 408 ARG A C 1
ATOM 3279 O O . ARG A 1 408 ? 13.613 1.161 -15.354 1.00 90.44 408 ARG A O 1
ATOM 3286 N N . ASP A 1 409 ? 11.695 0.152 -14.775 1.00 88.69 409 ASP A N 1
ATOM 3287 C CA . ASP A 1 409 ? 11.310 1.087 -13.728 1.00 88.69 409 ASP A CA 1
ATOM 3288 C C . ASP A 1 409 ? 10.611 0.343 -12.594 1.00 88.69 409 ASP A C 1
ATOM 3290 O O . ASP A 1 409 ? 9.786 -0.541 -12.840 1.00 88.69 409 ASP A O 1
ATOM 3294 N N . ASP A 1 410 ? 10.943 0.702 -11.358 1.00 86.25 410 ASP A N 1
ATOM 3295 C CA . ASP A 1 410 ? 10.305 0.140 -10.171 1.00 86.25 410 ASP A CA 1
ATOM 3296 C C . ASP A 1 410 ? 10.456 1.073 -8.960 1.00 86.25 410 ASP A C 1
ATOM 3298 O O . ASP A 1 410 ? 11.180 2.075 -8.990 1.00 86.25 410 ASP A O 1
ATOM 3302 N N . ASN A 1 411 ? 9.751 0.729 -7.888 1.00 86.06 411 ASN A N 1
ATOM 3303 C CA . ASN A 1 411 ? 9.723 1.441 -6.623 1.00 86.06 411 ASN A CA 1
ATOM 3304 C C . ASN A 1 411 ? 10.602 0.743 -5.581 1.00 86.06 411 ASN A C 1
ATOM 3306 O O . ASN A 1 411 ? 10.527 -0.468 -5.380 1.00 86.06 411 ASN A O 1
ATOM 3310 N N . ILE A 1 412 ? 11.376 1.529 -4.843 1.00 87.19 412 ILE A N 1
ATOM 3311 C CA . ILE A 1 412 ? 12.188 1.054 -3.724 1.00 87.19 412 ILE A CA 1
ATOM 3312 C C . ILE A 1 412 ? 11.405 1.241 -2.430 1.00 87.19 412 ILE A C 1
ATOM 3314 O O . ILE A 1 412 ? 10.900 2.330 -2.142 1.00 87.19 412 ILE A O 1
ATOM 3318 N N . VAL A 1 413 ? 11.339 0.171 -1.637 1.00 80.19 413 VAL A N 1
ATOM 3319 C CA . VAL A 1 413 ? 10.651 0.144 -0.344 1.00 80.19 413 VAL A CA 1
ATOM 3320 C C . VAL A 1 413 ? 11.626 -0.210 0.774 1.00 80.19 413 VAL A C 1
ATOM 3322 O O . VAL A 1 413 ? 12.172 -1.315 0.850 1.00 80.19 413 VAL A O 1
ATOM 3325 N N . PHE A 1 414 ? 11.805 0.746 1.677 1.00 86.06 414 PHE A N 1
ATOM 3326 C CA . PHE A 1 414 ? 12.722 0.651 2.807 1.00 86.06 414 PHE A CA 1
ATOM 3327 C C . PHE A 1 414 ? 12.186 -0.239 3.946 1.00 86.06 414 PHE A C 1
ATOM 3329 O O . PHE A 1 414 ? 10.976 -0.332 4.168 1.00 86.06 414 PHE A O 1
ATOM 3336 N N . ASN A 1 415 ? 13.092 -0.858 4.707 1.00 81.69 415 ASN A N 1
ATOM 3337 C CA . ASN A 1 415 ? 12.803 -1.648 5.914 1.00 81.69 415 ASN A CA 1
ATOM 3338 C C . ASN A 1 415 ? 12.286 -0.802 7.062 1.00 81.69 415 ASN A C 1
ATOM 3340 O O . ASN A 1 415 ? 13.010 0.076 7.531 1.00 81.69 415 ASN A O 1
ATOM 3344 N N . LYS A 1 416 ? 11.067 -1.058 7.548 1.00 77.94 416 LYS A N 1
ATOM 3345 C CA . LYS A 1 416 ? 10.513 -0.307 8.682 1.00 77.94 416 LYS A CA 1
ATOM 3346 C C . LYS A 1 416 ? 11.432 -0.382 9.899 1.00 77.94 416 LYS A C 1
ATOM 3348 O O . LYS A 1 416 ? 11.879 -1.456 10.284 1.00 77.94 416 LYS A O 1
ATOM 3353 N N . ASN A 1 417 ? 11.665 0.777 10.502 1.00 75.75 417 ASN A N 1
ATOM 3354 C CA . ASN A 1 417 ? 12.433 0.904 11.729 1.00 75.75 417 ASN A CA 1
ATOM 3355 C C . ASN A 1 417 ? 11.516 0.753 12.947 1.00 75.75 417 ASN A C 1
ATOM 3357 O O . ASN A 1 417 ? 10.615 1.571 13.150 1.00 75.75 417 ASN A O 1
ATOM 3361 N N . ASP A 1 418 ? 11.781 -0.248 13.785 1.00 82.75 418 ASP A N 1
ATOM 3362 C CA . ASP A 1 418 ? 11.102 -0.412 15.070 1.00 82.75 418 ASP A CA 1
ATOM 3363 C C . ASP A 1 418 ? 11.700 0.545 16.107 1.00 82.75 418 ASP A C 1
ATOM 3365 O O . ASP A 1 418 ? 12.708 0.265 16.755 1.00 82.75 418 ASP A O 1
ATOM 3369 N N . ILE A 1 419 ? 11.068 1.710 16.256 1.00 90.19 419 ILE A N 1
ATOM 3370 C CA . ILE A 1 419 ? 11.499 2.755 17.198 1.00 90.19 419 ILE A CA 1
ATOM 3371 C C . ILE A 1 419 ? 11.009 2.470 18.615 1.00 90.19 419 ILE A C 1
ATOM 3373 O O . ILE A 1 419 ? 11.613 2.920 19.588 1.00 90.19 419 ILE A O 1
ATOM 3377 N N . ILE A 1 420 ? 9.903 1.741 18.745 1.00 93.38 420 ILE A N 1
ATOM 3378 C CA . ILE A 1 420 ? 9.307 1.418 20.037 1.00 93.38 420 ILE A CA 1
ATOM 3379 C C . ILE A 1 420 ? 9.272 -0.080 20.283 1.00 93.38 420 ILE A C 1
ATOM 3381 O O . ILE A 1 420 ? 9.012 -0.866 19.378 1.00 93.38 420 ILE A O 1
ATOM 3385 N N . LYS A 1 421 ? 9.462 -0.455 21.545 1.00 94.25 421 LYS A N 1
ATOM 3386 C CA . LYS A 1 421 ? 9.236 -1.800 22.057 1.00 94.25 421 LYS A CA 1
ATOM 3387 C C . LYS A 1 421 ? 8.443 -1.703 23.360 1.00 94.25 421 LYS A C 1
ATOM 3389 O O . LYS A 1 421 ? 8.974 -1.202 24.355 1.00 94.25 421 LYS A O 1
ATOM 3394 N N . PRO A 1 422 ? 7.179 -2.140 23.382 1.00 92.38 422 PRO A N 1
ATOM 3395 C CA . PRO A 1 422 ? 6.434 -2.188 24.623 1.00 92.38 422 PRO A CA 1
ATOM 3396 C C . PRO A 1 422 ? 6.966 -3.268 25.571 1.00 92.38 422 PRO A C 1
ATOM 3398 O O . PRO A 1 422 ? 7.478 -4.303 25.144 1.00 92.38 422 PRO A O 1
ATOM 3401 N N . ILE A 1 423 ? 6.824 -3.008 26.865 1.00 91.69 423 ILE A N 1
ATOM 3402 C CA . ILE A 1 423 ? 7.253 -3.843 27.981 1.00 91.69 423 ILE A CA 1
ATOM 3403 C C . ILE A 1 423 ? 6.082 -3.892 28.959 1.00 91.69 423 ILE A C 1
ATOM 3405 O O . ILE A 1 423 ? 5.644 -2.859 29.468 1.00 91.69 423 ILE A O 1
ATOM 3409 N N . LEU A 1 424 ? 5.567 -5.090 29.194 1.00 85.69 424 LEU A N 1
ATOM 3410 C CA . LEU A 1 424 ? 4.456 -5.336 30.098 1.00 85.69 424 LEU A CA 1
ATOM 3411 C C . LEU A 1 424 ? 4.859 -6.466 31.046 1.00 85.69 424 LEU A C 1
ATOM 3413 O O . LEU A 1 424 ? 5.375 -7.481 30.582 1.00 85.69 424 LEU A O 1
ATOM 3417 N N . ASP A 1 425 ? 4.659 -6.263 32.348 1.00 77.31 425 ASP A N 1
ATOM 3418 C CA . ASP A 1 425 ? 5.060 -7.236 33.371 1.00 77.31 425 ASP A CA 1
ATOM 3419 C C . ASP A 1 425 ? 4.084 -8.424 33.457 1.00 77.31 425 ASP A C 1
ATOM 3421 O O . ASP A 1 425 ? 4.504 -9.547 33.726 1.00 77.31 425 ASP A O 1
ATOM 3425 N N . GLU A 1 426 ? 2.795 -8.185 33.192 1.00 76.50 426 GLU A N 1
ATOM 3426 C CA . GLU A 1 426 ? 1.715 -9.179 33.232 1.00 76.50 426 GLU A CA 1
ATOM 3427 C C . GLU A 1 426 ? 0.790 -8.995 32.019 1.00 76.50 426 GLU A C 1
ATOM 3429 O O . GLU A 1 426 ? 0.394 -7.875 31.697 1.00 76.50 426 GLU A O 1
ATOM 3434 N N . ASP A 1 427 ? 0.435 -10.085 31.342 1.00 70.88 427 ASP A N 1
ATOM 3435 C CA . ASP A 1 427 ? -0.443 -10.118 30.162 1.00 70.88 427 ASP A CA 1
ATOM 3436 C C . ASP A 1 427 ? -1.935 -10.299 30.503 1.00 70.88 427 ASP A C 1
ATOM 3438 O O . ASP A 1 427 ? -2.803 -9.998 29.675 1.00 70.88 427 ASP A O 1
ATOM 3442 N N . VAL A 1 428 ? -2.230 -10.721 31.736 1.00 73.88 428 VAL A N 1
ATOM 3443 C CA . VAL A 1 428 ? -3.579 -10.868 32.297 1.00 73.88 428 VAL A CA 1
ATOM 3444 C C . VAL A 1 428 ? -3.779 -9.861 33.422 1.00 73.88 428 VAL A C 1
ATOM 3446 O O . VAL A 1 428 ? -3.027 -9.857 34.393 1.00 73.88 428 VAL A O 1
ATOM 3449 N N . ILE A 1 429 ? -4.804 -9.012 33.314 1.00 77.62 429 ILE A N 1
ATOM 3450 C CA . ILE A 1 429 ? -5.003 -7.890 34.239 1.00 77.62 429 ILE A CA 1
ATOM 3451 C C . ILE A 1 429 ? -6.446 -7.842 34.747 1.00 77.62 429 ILE A C 1
ATOM 3453 O O . ILE A 1 429 ? -7.401 -8.020 33.995 1.00 77.62 429 ILE A O 1
ATOM 3457 N N . GLU A 1 430 ? -6.628 -7.576 36.040 1.00 73.94 430 GLU A N 1
ATOM 3458 C CA . GLU A 1 430 ? -7.952 -7.393 36.644 1.00 73.94 430 GLU A CA 1
ATOM 3459 C C . GLU A 1 430 ? -8.560 -6.024 36.283 1.00 73.94 430 GLU A C 1
ATOM 3461 O O . GLU A 1 430 ? -7.896 -4.983 36.357 1.00 73.94 430 GLU A O 1
ATOM 3466 N N . THR A 1 431 ? -9.853 -5.999 35.946 1.00 71.44 431 THR A N 1
ATOM 3467 C CA . THR A 1 431 ? -10.601 -4.756 35.707 1.00 71.44 431 THR A CA 1
ATOM 3468 C C . THR A 1 431 ? -10.518 -3.803 36.893 1.00 71.44 431 THR A C 1
ATOM 3470 O O . THR A 1 431 ? -10.633 -4.225 38.040 1.00 71.44 431 THR A O 1
ATOM 3473 N N . GLY A 1 432 ? -10.405 -2.501 36.619 1.00 68.88 432 GLY A N 1
ATOM 3474 C CA . GLY A 1 432 ? -10.419 -1.456 37.649 1.00 68.88 432 GLY A CA 1
ATOM 3475 C C . GLY A 1 432 ? -9.050 -1.144 38.263 1.00 68.88 432 GLY A C 1
ATOM 3476 O O . GLY A 1 432 ? -8.916 -0.126 38.944 1.00 68.88 432 GLY A O 1
ATOM 3477 N N . LYS A 1 433 ? -8.013 -1.943 37.976 1.00 76.19 433 LYS A N 1
ATOM 3478 C CA . LYS A 1 433 ? -6.623 -1.632 38.341 1.00 76.19 433 LYS A CA 1
ATOM 3479 C C . LYS A 1 433 ? -5.885 -0.937 37.187 1.00 76.19 433 LYS A C 1
ATOM 3481 O O . LYS A 1 433 ? -6.099 -1.287 36.026 1.00 76.19 433 LYS A O 1
ATOM 3486 N N . PRO A 1 434 ? -5.015 0.051 37.474 1.00 81.81 434 PRO A N 1
ATOM 3487 C CA . PRO A 1 434 ? -4.189 0.666 36.444 1.00 81.81 434 PRO A CA 1
ATOM 3488 C C . PRO A 1 434 ? -3.150 -0.325 35.915 1.00 81.81 434 PRO A C 1
ATOM 3490 O O . PRO A 1 434 ? -2.419 -0.934 36.695 1.00 81.81 434 PRO A O 1
ATOM 3493 N N . ILE A 1 435 ? -3.026 -0.406 34.593 1.00 86.00 435 ILE A N 1
ATOM 3494 C CA . ILE A 1 435 ? -1.928 -1.096 33.909 1.00 86.00 435 ILE A CA 1
ATOM 3495 C C . ILE A 1 435 ? -0.724 -0.160 33.898 1.00 86.00 435 ILE A C 1
ATOM 3497 O O . ILE A 1 435 ? -0.858 0.984 33.461 1.00 86.00 435 ILE A O 1
ATOM 3501 N N . LEU A 1 436 ? 0.450 -0.625 34.325 1.00 89.12 436 LEU A N 1
ATOM 3502 C CA . LEU A 1 436 ? 1.700 0.101 34.107 1.00 89.12 436 LEU A CA 1
ATOM 3503 C C . LEU A 1 436 ? 2.393 -0.452 32.858 1.00 89.12 436 LEU A C 1
ATOM 3505 O O . LEU A 1 436 ? 2.997 -1.516 32.894 1.00 89.12 436 LEU A O 1
ATOM 3509 N N . LEU A 1 437 ? 2.295 0.276 31.750 1.00 91.38 437 LEU A N 1
ATOM 3510 C CA . LEU A 1 437 ? 2.939 -0.075 30.490 1.00 91.38 437 LEU A CA 1
ATOM 3511 C C . LEU A 1 437 ? 4.300 0.623 30.391 1.00 91.38 437 LEU A C 1
ATOM 3513 O O . LEU A 1 437 ? 4.365 1.855 30.366 1.00 91.38 437 LEU A O 1
ATOM 3517 N N . GLY A 1 438 ? 5.374 -0.154 30.287 1.00 93.88 438 GLY A N 1
ATOM 3518 C CA . GLY A 1 438 ? 6.677 0.332 29.849 1.00 93.88 438 GLY A CA 1
ATOM 3519 C C . GLY A 1 438 ? 6.728 0.428 28.323 1.00 93.88 438 GLY A C 1
ATOM 3520 O O . GLY A 1 438 ? 6.247 -0.447 27.613 1.00 93.88 438 GLY A O 1
ATOM 3521 N N . ILE A 1 439 ? 7.320 1.486 27.782 1.00 95.12 439 ILE A N 1
ATOM 3522 C CA . ILE A 1 439 ? 7.600 1.619 26.351 1.00 95.12 439 ILE A CA 1
ATOM 3523 C C . ILE A 1 439 ? 9.057 2.018 26.213 1.00 95.12 439 ILE A C 1
ATOM 3525 O O . ILE A 1 439 ? 9.436 3.150 26.526 1.00 95.12 439 ILE A O 1
ATOM 3529 N N . GLN A 1 440 ? 9.876 1.084 25.742 1.00 94.88 440 GLN A N 1
ATOM 3530 C CA . GLN A 1 440 ? 11.225 1.395 25.312 1.00 94.88 440 GLN A CA 1
ATOM 3531 C C . GLN A 1 440 ? 11.151 2.158 23.991 1.00 94.88 440 GLN A C 1
ATOM 3533 O O . GLN A 1 440 ? 10.551 1.678 23.036 1.00 94.88 440 GLN A O 1
ATOM 3538 N N . ILE A 1 441 ? 11.768 3.333 23.937 1.00 94.81 441 ILE A N 1
ATOM 3539 C CA . ILE A 1 441 ? 11.998 4.093 22.708 1.00 94.81 441 ILE A CA 1
ATOM 3540 C C . ILE A 1 441 ? 13.486 3.980 22.400 1.00 94.81 441 ILE A C 1
ATOM 3542 O O . ILE A 1 441 ? 14.302 4.366 23.236 1.00 94.81 441 ILE A O 1
ATOM 3546 N N . ALA A 1 442 ? 13.839 3.456 21.231 1.00 93.12 442 ALA A N 1
ATOM 3547 C CA . ALA A 1 442 ? 15.210 3.323 20.757 1.00 93.12 442 ALA A CA 1
ATOM 3548 C C . ALA A 1 442 ? 15.360 4.037 19.409 1.00 93.12 442 ALA A C 1
ATOM 3550 O O . ALA A 1 442 ? 14.735 3.665 18.419 1.00 93.12 442 ALA A O 1
ATOM 3551 N N . ASN A 1 443 ? 16.194 5.075 19.361 1.00 90.69 443 ASN A N 1
ATOM 3552 C CA . ASN A 1 443 ? 16.481 5.778 18.119 1.00 90.69 443 ASN A CA 1
ATOM 3553 C C . ASN A 1 443 ? 17.457 4.957 17.263 1.00 90.69 443 ASN A C 1
ATOM 3555 O O . ASN A 1 443 ? 18.672 5.032 17.444 1.00 90.69 443 ASN A O 1
ATOM 3559 N N . THR A 1 444 ? 16.938 4.178 16.316 1.00 84.88 444 THR A N 1
ATOM 3560 C CA . THR A 1 444 ? 17.767 3.397 15.385 1.00 84.88 444 THR A CA 1
ATOM 3561 C C . THR A 1 444 ? 18.405 4.252 14.288 1.00 84.88 444 THR A C 1
ATOM 3563 O O . THR A 1 444 ? 19.402 3.825 13.698 1.00 84.88 444 THR A O 1
ATOM 3566 N N . LEU A 1 445 ? 17.894 5.468 14.066 1.00 80.44 445 LEU A N 1
ATOM 3567 C CA . LEU A 1 445 ? 18.310 6.370 12.998 1.00 80.44 445 LEU A CA 1
ATOM 3568 C C . LEU A 1 445 ? 19.696 6.979 13.262 1.00 80.44 445 LEU A C 1
ATOM 3570 O O . LEU A 1 445 ? 20.160 7.109 14.397 1.00 80.44 445 LEU A O 1
ATOM 3574 N N . SER A 1 446 ? 20.342 7.431 12.188 1.00 78.81 446 SER A N 1
ATOM 3575 C CA . SER A 1 446 ? 21.601 8.191 12.227 1.00 78.81 446 SER A CA 1
ATOM 3576 C C . SER A 1 446 ? 21.419 9.676 12.578 1.00 78.81 446 SER A C 1
ATOM 3578 O O . SER A 1 446 ? 22.400 10.412 12.676 1.00 78.81 446 SER A O 1
ATOM 3580 N N . ARG A 1 447 ? 20.175 10.124 12.788 1.00 81.88 447 ARG A N 1
ATOM 3581 C CA . ARG A 1 447 ? 19.800 11.506 13.124 1.00 81.88 447 ARG A CA 1
ATOM 3582 C C . ARG A 1 447 ? 18.990 11.573 14.416 1.00 81.88 447 ARG A C 1
ATOM 3584 O O . ARG A 1 447 ? 18.444 10.571 14.871 1.00 81.88 447 ARG A O 1
ATOM 3591 N N . GLN A 1 448 ? 18.928 12.760 15.008 1.00 89.31 448 GLN A N 1
ATOM 3592 C CA . GLN A 1 448 ? 18.138 13.016 16.211 1.00 89.31 448 GLN A CA 1
ATOM 3593 C C . GLN A 1 448 ? 16.636 12.897 15.917 1.00 89.31 448 GLN A C 1
ATOM 3595 O O . GLN A 1 448 ? 16.196 13.340 14.863 1.00 89.31 448 GLN A O 1
ATOM 3600 N N . ILE A 1 449 ? 15.866 12.329 16.850 1.00 90.25 449 ILE A N 1
ATOM 3601 C CA . ILE A 1 449 ? 14.397 12.305 16.807 1.00 90.25 449 ILE A CA 1
ATOM 3602 C C . ILE A 1 449 ? 13.839 13.419 17.694 1.00 90.25 449 ILE A C 1
ATOM 3604 O O . ILE A 1 449 ? 14.210 13.505 18.867 1.00 90.25 449 ILE A O 1
ATOM 3608 N N . ASN A 1 450 ? 12.914 14.224 17.169 1.00 90.62 450 ASN A N 1
ATOM 3609 C CA . ASN A 1 450 ? 12.302 15.358 17.867 1.00 90.62 450 ASN A CA 1
ATOM 3610 C C . ASN A 1 450 ? 10.770 15.275 17.911 1.00 90.62 450 ASN A C 1
ATOM 3612 O O . ASN A 1 450 ? 10.142 14.691 17.031 1.00 90.62 450 ASN A O 1
ATOM 3616 N N . ASN A 1 451 ? 10.167 15.901 18.929 1.00 89.56 451 ASN A N 1
ATOM 3617 C CA . ASN A 1 451 ? 8.714 16.096 19.051 1.00 89.56 451 ASN A CA 1
ATOM 3618 C C . ASN A 1 451 ? 7.887 14.800 18.937 1.00 89.56 451 ASN A C 1
ATOM 3620 O O . ASN A 1 451 ? 6.866 14.737 18.247 1.00 89.56 451 ASN A O 1
ATOM 3624 N N . GLY A 1 452 ? 8.340 13.752 19.630 1.00 91.56 452 GLY A N 1
ATOM 3625 C CA . GLY A 1 452 ? 7.667 12.457 19.653 1.00 91.56 452 GLY A CA 1
ATOM 3626 C C . GLY A 1 452 ? 6.293 12.499 20.331 1.00 91.56 452 GLY A C 1
ATOM 3627 O O . GLY A 1 452 ? 6.070 13.233 21.294 1.00 91.56 452 GLY A O 1
ATOM 3628 N N . ARG A 1 453 ? 5.365 11.672 19.853 1.00 92.25 453 ARG A N 1
ATOM 3629 C CA . ARG A 1 453 ? 4.042 11.424 20.441 1.00 92.25 453 ARG A CA 1
ATOM 3630 C C . ARG A 1 453 ? 3.736 9.934 20.362 1.00 92.25 453 ARG A C 1
ATOM 3632 O O . ARG A 1 453 ? 4.000 9.309 19.337 1.00 92.25 453 ARG A O 1
ATOM 3639 N N . ILE A 1 454 ? 3.176 9.386 21.435 1.00 92.62 454 ILE A N 1
ATOM 3640 C CA . ILE A 1 454 ? 2.722 7.996 21.507 1.00 92.62 454 ILE A CA 1
ATOM 3641 C C . ILE A 1 454 ? 1.196 7.984 21.507 1.00 92.62 454 ILE A C 1
ATOM 3643 O O . ILE A 1 454 ? 0.573 8.606 22.363 1.00 92.62 454 ILE A O 1
ATOM 3647 N N . TYR A 1 455 ? 0.611 7.257 20.568 1.00 90.56 455 TYR A N 1
ATOM 3648 C CA . TYR A 1 455 ? -0.816 6.984 20.468 1.00 90.56 455 TYR A CA 1
ATOM 3649 C C . TYR A 1 455 ? -1.073 5.573 20.989 1.00 90.56 455 TYR A C 1
ATOM 3651 O O . TYR A 1 455 ? -0.358 4.646 20.610 1.00 90.56 455 TYR A O 1
ATOM 3659 N N . ILE A 1 456 ? -2.053 5.420 21.877 1.00 89.81 456 ILE A N 1
ATOM 3660 C CA . ILE A 1 456 ? -2.425 4.142 22.489 1.00 89.81 456 ILE A CA 1
ATOM 3661 C C . ILE A 1 456 ? -3.921 3.921 22.278 1.00 89.81 456 ILE A C 1
ATOM 3663 O O . ILE A 1 456 ? -4.735 4.719 22.748 1.00 89.81 456 ILE A O 1
ATOM 3667 N N . ASP A 1 457 ? -4.267 2.833 21.594 1.00 87.25 457 ASP A N 1
ATOM 3668 C CA . ASP A 1 457 ? -5.637 2.458 21.237 1.00 87.25 457 ASP A CA 1
ATOM 3669 C C . ASP A 1 457 ? -5.935 0.984 21.554 1.00 87.25 457 ASP A C 1
ATOM 3671 O O . ASP A 1 457 ? -5.062 0.123 21.455 1.00 87.25 457 ASP A O 1
ATOM 3675 N N . GLY A 1 458 ? -7.194 0.679 21.878 1.00 84.12 458 GLY A N 1
ATOM 3676 C CA . GLY A 1 458 ? -7.693 -0.684 22.120 1.00 84.12 458 GLY A CA 1
ATOM 3677 C C . GLY A 1 458 ? -8.198 -0.887 23.550 1.00 84.12 458 GLY A C 1
ATOM 3678 O O . GLY A 1 458 ? -7.879 -0.107 24.439 1.00 84.12 458 GLY A O 1
ATOM 3679 N N . LEU A 1 459 ? -9.026 -1.913 23.789 1.00 78.56 459 LEU A N 1
ATOM 3680 C CA . LEU A 1 459 ? -9.609 -2.206 25.120 1.00 78.56 459 LEU A CA 1
ATOM 3681 C C . LEU A 1 459 ? -10.361 -1.012 25.754 1.00 78.56 459 LEU A C 1
ATOM 3683 O O . LEU A 1 459 ? -10.364 -0.819 26.973 1.00 78.56 459 LEU A O 1
ATOM 3687 N N . GLY A 1 460 ? -10.989 -0.188 24.908 1.00 77.50 460 GLY A N 1
ATOM 3688 C CA . GLY A 1 460 ? -11.665 1.046 25.310 1.00 77.50 460 GLY A CA 1
ATOM 3689 C C . GLY A 1 460 ? -10.726 2.179 25.761 1.00 77.50 460 GLY A C 1
ATOM 3690 O O . GLY A 1 460 ? -11.196 3.211 26.243 1.00 77.50 460 GLY A O 1
ATOM 3691 N N . ILE A 1 461 ? -9.412 2.020 25.574 1.00 82.06 461 ILE A N 1
ATOM 3692 C CA . ILE A 1 461 ? -8.394 3.061 25.747 1.00 82.06 461 ILE A CA 1
ATOM 3693 C C . ILE A 1 461 ? -8.233 3.817 24.422 1.00 82.06 461 ILE A C 1
ATOM 3695 O O . ILE A 1 461 ? -8.198 3.221 23.347 1.00 82.06 461 ILE A O 1
ATOM 3699 N N . ASN A 1 462 ? -8.149 5.142 24.518 1.00 84.75 462 ASN A N 1
ATOM 3700 C CA . ASN A 1 462 ? -7.751 6.052 23.445 1.00 84.75 462 ASN A CA 1
ATOM 3701 C C . ASN A 1 462 ? -6.979 7.201 24.110 1.00 84.75 462 ASN A C 1
ATOM 3703 O O . ASN A 1 462 ? -7.585 8.088 24.711 1.00 84.75 462 ASN A O 1
ATOM 3707 N N . GLN A 1 463 ? -5.647 7.128 24.098 1.00 86.94 463 GLN A N 1
ATOM 3708 C CA . GLN A 1 463 ? -4.773 8.059 24.816 1.00 86.94 463 GLN A CA 1
AT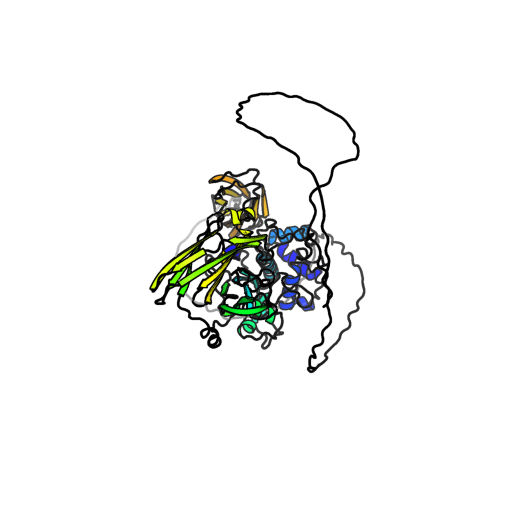OM 3709 C C . GLN A 1 463 ? -3.618 8.525 23.929 1.00 86.94 463 GLN A C 1
ATOM 3711 O O . GLN A 1 463 ? -3.016 7.734 23.208 1.00 86.94 463 GLN A O 1
ATOM 3716 N N . ILE A 1 464 ? -3.281 9.813 24.025 1.00 89.81 464 ILE A N 1
ATOM 3717 C CA . ILE A 1 464 ? -2.124 10.417 23.358 1.00 89.81 464 ILE A CA 1
ATOM 3718 C C . ILE A 1 464 ? -1.161 10.907 24.438 1.00 89.81 464 ILE A C 1
ATOM 3720 O O . ILE A 1 464 ? -1.550 11.669 25.324 1.00 89.81 464 ILE A O 1
ATOM 3724 N N . VAL A 1 465 ? 0.095 10.473 24.369 1.00 91.88 465 VAL A N 1
ATOM 3725 C CA . VAL A 1 465 ? 1.148 10.822 25.327 1.00 91.88 465 VAL A CA 1
ATOM 3726 C C . VAL A 1 465 ? 2.257 11.594 24.605 1.00 91.88 465 VAL A C 1
ATOM 3728 O O . VAL A 1 465 ? 2.957 11.013 23.771 1.00 91.88 465 VAL A O 1
ATOM 3731 N N . PRO A 1 466 ? 2.438 12.899 24.884 1.00 91.88 466 PRO A N 1
ATOM 3732 C CA . PRO A 1 466 ? 3.545 13.661 24.322 1.00 91.88 466 PRO A CA 1
ATOM 3733 C C . PRO A 1 466 ? 4.876 13.205 24.931 1.00 91.88 466 PRO A C 1
ATOM 3735 O O . PRO A 1 466 ? 4.989 12.995 26.140 1.00 91.88 466 PRO A O 1
ATOM 3738 N N . VAL A 1 467 ? 5.901 13.075 24.091 1.00 91.69 467 VAL A N 1
ATOM 3739 C CA . VAL A 1 467 ? 7.266 12.743 24.500 1.00 91.69 467 VAL A CA 1
ATOM 3740 C C . VAL A 1 467 ? 8.078 14.034 24.521 1.00 91.69 467 VAL A C 1
ATOM 3742 O O . VAL A 1 467 ? 8.615 14.473 23.508 1.00 91.69 467 VAL A O 1
ATOM 3745 N N . ASN A 1 468 ? 8.148 14.660 25.698 1.00 87.75 468 ASN A N 1
ATOM 3746 C CA . ASN A 1 468 ? 8.750 15.984 25.909 1.00 87.75 468 ASN A CA 1
ATOM 3747 C C . ASN A 1 468 ? 10.289 15.948 25.959 1.00 87.75 468 ASN A C 1
ATOM 3749 O O . ASN A 1 468 ? 10.906 16.517 26.860 1.00 87.75 468 ASN A O 1
ATOM 3753 N N . ARG A 1 469 ? 10.915 15.227 25.029 1.00 90.38 469 ARG A N 1
ATOM 3754 C CA . ARG A 1 469 ? 12.367 15.179 24.858 1.00 90.38 469 ARG A CA 1
ATOM 3755 C C . ARG A 1 469 ? 12.730 14.730 23.450 1.00 90.38 469 ARG A C 1
ATOM 3757 O O . ARG A 1 469 ? 11.969 14.010 22.805 1.00 90.38 469 ARG A O 1
ATOM 3764 N N . SER A 1 470 ? 13.930 15.099 23.030 1.00 93.19 470 SER A N 1
ATOM 3765 C CA . SER A 1 470 ? 14.556 14.547 21.835 1.00 93.19 470 SER A CA 1
ATOM 3766 C C . SER A 1 470 ? 15.406 13.320 22.175 1.00 93.19 470 SER A C 1
ATOM 3768 O O . SER A 1 470 ? 15.770 13.101 23.339 1.00 93.19 470 SER A O 1
ATOM 3770 N N . PHE A 1 471 ? 15.714 12.527 21.150 1.00 93.38 471 PHE A N 1
ATOM 3771 C CA . PHE A 1 471 ? 16.558 11.337 21.249 1.00 93.38 471 PHE A CA 1
ATOM 3772 C C . PHE A 1 471 ? 17.742 11.456 20.300 1.00 93.38 471 PHE A C 1
ATOM 3774 O O . PHE A 1 471 ? 17.547 11.537 19.085 1.00 93.38 471 PHE A O 1
ATOM 3781 N N . ALA A 1 472 ? 18.961 11.453 20.834 1.00 93.94 472 ALA A N 1
ATOM 3782 C CA . ALA A 1 472 ? 20.174 11.431 20.022 1.00 93.94 472 ALA A CA 1
ATOM 3783 C C . ALA A 1 472 ? 20.272 10.120 19.207 1.00 93.94 472 ALA A C 1
ATOM 3785 O O . ALA A 1 472 ? 19.600 9.139 19.543 1.00 93.94 472 ALA A O 1
ATOM 3786 N N . PRO A 1 473 ? 21.073 10.067 18.124 1.00 90.56 473 PRO A N 1
ATOM 3787 C CA . PRO A 1 473 ? 21.302 8.825 17.383 1.00 90.56 473 PRO A CA 1
ATOM 3788 C C . PRO A 1 473 ? 21.734 7.678 18.309 1.00 90.56 473 PRO A C 1
ATOM 3790 O O . PRO A 1 473 ? 22.600 7.872 19.162 1.00 90.56 473 PRO A O 1
ATOM 3793 N N . LYS A 1 474 ? 21.137 6.490 18.140 1.00 89.12 474 LYS A N 1
ATOM 3794 C CA . LYS A 1 474 ? 21.371 5.277 18.957 1.00 89.12 474 LYS A CA 1
ATOM 3795 C C . LYS A 1 474 ? 21.007 5.390 20.446 1.00 89.12 474 LYS A C 1
ATOM 3797 O O . LYS A 1 474 ? 21.233 4.443 21.198 1.00 89.12 474 LYS A O 1
ATOM 3802 N N . GLU A 1 475 ? 20.416 6.500 20.885 1.00 94.50 475 GLU A N 1
ATOM 3803 C CA . GLU A 1 475 ? 19.916 6.640 22.252 1.00 94.50 475 GLU A CA 1
ATOM 3804 C C . GLU A 1 475 ? 18.690 5.745 22.492 1.00 94.50 475 GLU A C 1
ATOM 3806 O O . GLU A 1 475 ? 17.857 5.564 21.603 1.00 94.50 475 GLU A O 1
ATOM 3811 N N . SER A 1 476 ? 18.543 5.223 23.714 1.00 93.69 476 SER A N 1
ATOM 3812 C CA . SER A 1 476 ? 17.314 4.549 24.138 1.00 93.69 476 SER A CA 1
ATOM 3813 C C . SER A 1 476 ? 16.860 4.970 25.537 1.00 93.69 476 SER A C 1
ATOM 3815 O O . SER A 1 476 ? 17.668 5.326 26.394 1.00 93.69 476 SER A O 1
ATOM 3817 N N . THR A 1 477 ? 15.549 4.943 25.776 1.00 94.25 477 THR A N 1
ATOM 3818 C CA . THR A 1 477 ? 14.935 5.210 27.085 1.00 94.25 477 THR A CA 1
ATOM 3819 C C . THR A 1 477 ? 13.708 4.333 27.292 1.00 94.25 477 THR A C 1
ATOM 3821 O O . THR A 1 477 ? 13.198 3.765 26.331 1.00 94.25 477 THR A O 1
ATOM 3824 N N . ILE A 1 478 ? 13.199 4.260 28.522 1.00 94.88 478 ILE A N 1
ATOM 3825 C CA . ILE A 1 478 ? 11.924 3.606 28.832 1.00 94.88 478 ILE A CA 1
ATOM 3826 C C . ILE A 1 478 ? 10.989 4.633 29.465 1.00 94.88 478 ILE A C 1
ATOM 3828 O O . ILE A 1 478 ? 11.325 5.258 30.473 1.00 94.88 478 ILE A O 1
ATOM 3832 N N . LEU A 1 479 ? 9.804 4.792 28.881 1.00 92.88 479 LEU A N 1
ATOM 3833 C CA . LEU A 1 479 ? 8.713 5.583 29.441 1.00 92.88 479 LEU A CA 1
ATOM 3834 C C . LEU A 1 479 ? 7.694 4.657 30.094 1.00 92.88 479 LEU A C 1
ATOM 3836 O O . LEU A 1 479 ? 7.357 3.627 29.527 1.00 92.88 479 LEU A O 1
ATOM 3840 N N . HIS A 1 480 ? 7.177 5.043 31.256 1.00 92.62 480 HIS A N 1
ATOM 3841 C CA . HIS A 1 480 ? 6.114 4.304 31.931 1.00 92.62 480 HIS A CA 1
ATOM 3842 C C . HIS A 1 480 ? 4.806 5.084 31.838 1.00 92.62 480 HIS A C 1
ATOM 3844 O O . HIS A 1 480 ? 4.756 6.267 32.182 1.00 92.62 480 HIS A O 1
ATOM 3850 N N . ILE A 1 481 ? 3.747 4.422 31.382 1.00 91.81 481 ILE A N 1
ATOM 3851 C CA . ILE A 1 481 ? 2.428 5.010 31.154 1.00 91.81 481 ILE A CA 1
ATOM 3852 C C . ILE A 1 481 ? 1.400 4.193 31.928 1.00 91.81 481 ILE A C 1
ATOM 3854 O O . ILE A 1 481 ? 1.391 2.967 31.864 1.00 91.81 481 ILE A O 1
ATOM 3858 N N . LYS A 1 482 ? 0.524 4.879 32.666 1.00 90.19 482 LYS A N 1
ATOM 3859 C CA . LYS A 1 482 ? -0.611 4.244 33.340 1.00 90.19 482 LYS A CA 1
ATOM 3860 C C . LYS A 1 482 ? -1.808 4.203 32.400 1.00 90.19 482 LYS A C 1
ATOM 3862 O O . LYS A 1 482 ? -2.214 5.260 31.919 1.00 90.19 482 LYS A O 1
ATOM 3867 N N . LEU A 1 483 ? -2.378 3.022 32.184 1.00 88.31 483 LEU A N 1
ATOM 3868 C CA . LEU A 1 483 ? -3.576 2.821 31.369 1.00 88.31 483 LEU A CA 1
ATOM 3869 C C . LEU A 1 483 ? -4.736 2.323 32.230 1.00 88.31 483 LEU A C 1
ATOM 3871 O O . LEU A 1 483 ? -4.535 1.583 33.192 1.00 88.31 483 LEU A O 1
ATOM 3875 N N . TYR A 1 484 ? -5.950 2.716 31.855 1.00 85.75 484 TYR A N 1
ATOM 3876 C CA . TYR A 1 484 ? -7.187 2.328 32.529 1.00 85.75 484 TYR A CA 1
ATOM 3877 C C . TYR A 1 484 ? -8.125 1.718 31.493 1.00 85.75 484 TYR A C 1
ATOM 3879 O O . TYR A 1 484 ? -8.852 2.451 30.818 1.00 85.75 484 TYR A O 1
ATOM 3887 N N . PRO A 1 485 ? -8.071 0.397 31.294 1.00 81.88 485 PRO A N 1
ATOM 3888 C CA . PRO A 1 485 ? -8.952 -0.248 30.344 1.00 81.88 485 PRO A CA 1
ATOM 3889 C C . PRO A 1 485 ? -10.400 -0.218 30.830 1.00 81.88 485 PRO A C 1
ATOM 3891 O O . PRO A 1 485 ? -10.678 -0.346 32.022 1.00 81.88 485 PRO A O 1
ATOM 3894 N N . THR A 1 486 ? -11.328 -0.066 29.890 1.00 79.88 486 THR A N 1
ATOM 3895 C CA . THR A 1 486 ? -12.768 0.038 30.181 1.00 79.88 486 THR A CA 1
ATOM 3896 C C . THR A 1 486 ? -13.564 -1.151 29.650 1.00 79.88 486 THR A C 1
ATOM 3898 O O . THR A 1 486 ? -14.746 -1.288 29.960 1.00 79.88 486 THR A O 1
ATOM 3901 N N . ARG A 1 487 ? -12.919 -2.036 28.881 1.00 77.75 487 ARG A N 1
ATOM 3902 C CA . ARG A 1 487 ? -13.531 -3.217 28.274 1.00 77.75 487 ARG A CA 1
ATOM 3903 C C . ARG A 1 487 ? -12.835 -4.496 28.732 1.00 77.75 487 ARG A C 1
ATOM 3905 O O . ARG A 1 487 ? -11.614 -4.562 28.789 1.00 77.75 487 ARG A O 1
ATOM 3912 N N . ILE A 1 488 ? -13.648 -5.504 29.025 1.00 81.06 488 ILE A N 1
ATOM 3913 C CA . ILE A 1 488 ? -13.243 -6.825 29.521 1.00 81.06 488 ILE A CA 1
ATOM 3914 C C . ILE A 1 488 ? -13.029 -7.772 28.338 1.00 81.06 488 ILE A C 1
ATOM 3916 O O . ILE A 1 488 ? -13.681 -7.627 27.298 1.00 81.06 488 ILE A O 1
ATOM 3920 N N . GLY A 1 489 ? -12.153 -8.758 28.518 1.00 78.50 489 GLY A N 1
ATOM 3921 C CA . GLY A 1 489 ? -11.907 -9.852 27.587 1.00 78.50 489 GLY A CA 1
ATOM 3922 C C . GLY A 1 489 ? -10.529 -9.806 26.935 1.00 78.50 489 GLY A C 1
ATOM 3923 O O . GLY A 1 489 ? -9.700 -8.941 27.218 1.00 78.50 489 GLY A O 1
ATOM 3924 N N . VAL A 1 490 ? -10.301 -10.768 26.044 1.00 75.50 490 VAL A N 1
ATOM 3925 C CA . VAL A 1 490 ? -9.074 -10.883 25.252 1.00 75.50 490 VAL A CA 1
ATOM 3926 C C . VAL A 1 490 ? -9.135 -9.908 24.078 1.00 75.50 490 VAL A C 1
ATOM 3928 O O . VAL A 1 490 ? -10.042 -9.971 23.244 1.00 75.50 490 VAL A O 1
ATOM 3931 N N . SER A 1 491 ? -8.160 -9.009 23.989 1.00 79.88 491 SER A N 1
ATOM 3932 C CA . SER A 1 491 ? -7.986 -8.114 22.844 1.00 79.88 491 SER A CA 1
ATOM 3933 C C . SER A 1 491 ? -6.514 -7.715 22.700 1.00 79.88 491 SER A C 1
ATOM 3935 O O . SER A 1 491 ? -5.615 -8.422 23.152 1.00 79.88 491 SER A O 1
ATOM 3937 N N . ARG A 1 492 ? -6.242 -6.608 22.007 1.00 86.81 492 ARG A N 1
ATOM 3938 C CA . ARG A 1 492 ? -4.890 -6.109 21.761 1.00 86.81 492 ARG A CA 1
ATOM 3939 C C . ARG A 1 492 ? -4.810 -4.600 21.977 1.00 86.81 492 ARG A C 1
ATOM 3941 O O . ARG A 1 492 ? -5.733 -3.882 21.593 1.00 86.81 492 ARG A O 1
ATOM 3948 N N . LEU A 1 493 ? -3.692 -4.141 22.537 1.00 88.00 493 LEU A N 1
ATOM 3949 C CA . LEU A 1 493 ? -3.309 -2.731 22.588 1.00 88.00 493 LEU A CA 1
ATOM 3950 C C . LEU A 1 493 ? -2.431 -2.382 21.391 1.00 88.00 493 LEU A C 1
ATOM 3952 O O . LEU A 1 493 ? -1.459 -3.078 21.100 1.00 88.00 493 LEU A O 1
ATOM 3956 N N . TYR A 1 494 ? -2.770 -1.285 20.730 1.00 90.06 494 TYR A N 1
ATOM 3957 C CA . TYR A 1 494 ? -2.045 -0.696 19.615 1.00 90.06 494 TYR A CA 1
ATOM 3958 C C . TYR A 1 494 ? -1.285 0.510 20.132 1.00 90.06 494 TYR A C 1
ATOM 3960 O O . TYR A 1 494 ? -1.881 1.410 20.720 1.00 90.06 494 TYR A O 1
ATOM 3968 N N . ILE A 1 495 ? 0.025 0.517 19.926 1.00 91.56 495 ILE A N 1
ATOM 3969 C CA . ILE A 1 495 ? 0.913 1.571 20.401 1.00 91.56 495 ILE A CA 1
ATOM 3970 C C . ILE A 1 495 ? 1.669 2.090 19.196 1.00 91.56 495 ILE A C 1
ATOM 3972 O O . ILE A 1 495 ? 2.420 1.339 18.579 1.00 91.56 495 ILE A O 1
ATOM 3976 N N . THR A 1 496 ? 1.508 3.366 18.878 1.00 90.31 496 THR A N 1
ATOM 3977 C CA . THR A 1 496 ? 2.170 3.983 17.732 1.00 90.31 496 THR A CA 1
ATOM 3978 C C . THR A 1 496 ? 2.955 5.202 18.157 1.00 90.31 496 THR A C 1
ATOM 3980 O O . THR A 1 496 ? 2.425 6.109 18.789 1.00 90.31 496 THR A O 1
ATOM 3983 N N . PHE A 1 497 ? 4.215 5.258 17.750 1.00 91.06 497 PHE A N 1
ATOM 3984 C CA . PHE A 1 497 ? 5.072 6.418 17.904 1.00 91.06 497 PHE A CA 1
ATOM 3985 C C . PHE A 1 497 ? 5.173 7.197 16.593 1.00 91.06 497 PHE A C 1
ATOM 3987 O O . PHE A 1 497 ? 5.430 6.618 15.535 1.00 91.06 497 PHE A O 1
ATOM 3994 N N . ILE A 1 498 ? 4.988 8.512 16.676 1.00 88.31 498 ILE A N 1
ATOM 3995 C CA . ILE A 1 498 ? 5.120 9.461 15.564 1.00 88.31 498 ILE A CA 1
ATOM 3996 C C . ILE A 1 498 ? 5.955 10.635 16.044 1.00 88.31 498 ILE A C 1
ATOM 3998 O O . ILE A 1 498 ? 5.824 11.064 17.190 1.00 88.31 498 ILE A O 1
ATOM 4002 N N . SER A 1 499 ? 6.808 11.169 15.180 1.00 87.75 499 SER A N 1
ATOM 4003 C CA . SER A 1 499 ? 7.665 12.305 15.507 1.00 87.75 499 SER A CA 1
ATOM 4004 C C . SER A 1 499 ? 7.935 13.158 14.272 1.00 87.75 499 SER A C 1
ATOM 4006 O O . SER A 1 499 ? 7.484 12.835 13.170 1.00 87.75 499 SER A O 1
ATOM 4008 N N . ASP A 1 500 ? 8.723 14.219 14.418 1.00 84.06 500 ASP A N 1
ATOM 4009 C CA . ASP A 1 500 ? 9.168 15.037 13.286 1.00 84.06 500 ASP A CA 1
ATOM 4010 C C . ASP A 1 500 ? 10.171 14.311 12.382 1.00 84.06 500 ASP A C 1
ATOM 4012 O O . ASP A 1 500 ? 10.385 14.748 11.258 1.00 84.06 500 ASP A O 1
ATOM 4016 N N . ASP A 1 501 ? 10.684 13.153 12.806 1.00 82.12 501 ASP A N 1
ATOM 4017 C CA . ASP A 1 501 ? 11.725 12.382 12.112 1.00 82.12 501 ASP A CA 1
ATOM 4018 C C . ASP A 1 501 ? 11.283 10.949 11.754 1.00 82.12 501 ASP A C 1
ATOM 4020 O O . ASP A 1 501 ? 11.848 10.326 10.851 1.00 82.12 501 ASP A O 1
ATOM 4024 N N . VAL A 1 502 ? 10.238 10.448 12.420 1.00 82.38 502 VAL A N 1
ATOM 4025 C CA . VAL A 1 502 ? 9.646 9.111 12.262 1.00 82.38 502 VAL A CA 1
ATOM 4026 C C . VAL A 1 502 ? 8.199 9.272 11.819 1.00 82.38 502 VAL A C 1
ATOM 4028 O O . VAL A 1 502 ? 7.408 9.920 12.504 1.00 82.38 502 VAL A O 1
ATOM 4031 N N . TYR A 1 503 ? 7.845 8.703 10.665 1.00 78.94 503 TYR A N 1
ATOM 4032 C CA . TYR A 1 503 ? 6.479 8.807 10.150 1.00 78.94 503 TYR A CA 1
ATOM 4033 C C . TYR A 1 503 ? 5.504 7.986 10.992 1.00 78.94 503 TYR A C 1
ATOM 4035 O O . TYR A 1 503 ? 4.479 8.508 11.424 1.00 78.94 503 TYR A O 1
ATOM 4043 N N . SER A 1 504 ? 5.826 6.716 11.245 1.00 83.50 504 SER A N 1
ATOM 4044 C CA . SER A 1 504 ? 5.074 5.867 12.162 1.00 83.50 504 SER A CA 1
ATOM 4045 C C . SER A 1 504 ? 5.889 4.636 12.556 1.00 83.50 504 SER A C 1
ATOM 4047 O O . SER A 1 504 ? 6.444 3.959 11.701 1.00 83.50 504 SER A O 1
ATOM 4049 N N . SER A 1 505 ? 5.910 4.305 13.844 1.00 88.06 505 SER A N 1
ATOM 4050 C CA . SER A 1 505 ? 6.383 3.013 14.354 1.00 88.06 505 SER A CA 1
ATOM 4051 C C . SER A 1 505 ? 5.283 2.430 15.227 1.00 88.06 505 SER A C 1
ATOM 4053 O O . SER A 1 505 ? 4.987 3.005 16.271 1.00 88.06 505 SER A O 1
ATOM 4055 N N . THR A 1 506 ? 4.668 1.318 14.818 1.00 88.50 506 THR A N 1
ATOM 4056 C CA . THR A 1 506 ? 3.523 0.728 15.534 1.00 88.50 506 THR A CA 1
ATOM 4057 C C . THR A 1 506 ? 3.832 -0.671 16.036 1.00 88.50 506 THR A C 1
ATOM 4059 O O . THR A 1 506 ? 4.306 -1.506 15.275 1.00 88.50 506 THR A O 1
ATOM 4062 N N . GLN A 1 507 ? 3.501 -0.929 17.298 1.00 90.06 507 GLN A N 1
ATOM 4063 C CA . GLN A 1 507 ? 3.607 -2.226 17.954 1.00 90.06 507 GLN A CA 1
ATOM 4064 C C . GLN A 1 507 ? 2.253 -2.638 18.531 1.00 90.06 507 GLN A C 1
ATOM 4066 O O . GLN A 1 507 ? 1.438 -1.791 18.904 1.00 90.06 507 GLN A O 1
ATOM 4071 N N . ILE A 1 508 ? 2.017 -3.947 18.595 1.00 88.94 508 ILE A N 1
ATOM 4072 C CA . ILE A 1 508 ? 0.783 -4.520 19.131 1.00 88.94 508 ILE A CA 1
ATOM 4073 C C . ILE A 1 508 ? 1.125 -5.464 20.277 1.00 88.94 508 ILE A C 1
ATOM 4075 O O . ILE A 1 508 ? 2.009 -6.305 20.132 1.00 88.94 508 ILE A O 1
ATOM 4079 N N . ILE A 1 509 ? 0.378 -5.380 21.374 1.00 88.44 509 ILE A N 1
ATOM 4080 C CA . ILE A 1 509 ? 0.483 -6.324 22.490 1.00 88.44 509 ILE A CA 1
ATOM 4081 C C . ILE A 1 509 ? -0.870 -7.014 22.682 1.00 88.44 509 ILE A C 1
ATOM 4083 O O . ILE A 1 509 ? -1.881 -6.311 22.765 1.00 88.44 509 ILE A O 1
ATOM 4087 N N . PRO A 1 510 ? -0.936 -8.352 22.762 1.00 87.00 510 PRO A N 1
ATOM 4088 C CA . PRO A 1 510 ? -2.125 -9.041 23.251 1.00 87.00 510 PRO A CA 1
ATOM 4089 C C . PRO A 1 510 ? -2.293 -8.820 24.759 1.00 87.00 510 PRO A C 1
ATOM 4091 O O . PRO A 1 510 ? -1.322 -8.904 25.503 1.00 87.00 510 PRO A O 1
ATOM 4094 N N . LEU A 1 511 ? -3.514 -8.525 25.201 1.00 84.44 511 LEU A N 1
ATOM 4095 C CA . LEU A 1 511 ? -3.852 -8.401 26.619 1.00 84.44 511 LEU A CA 1
ATOM 4096 C C . LEU A 1 511 ? -5.202 -9.060 26.900 1.00 84.44 511 LEU A C 1
ATOM 4098 O O . LEU A 1 511 ? -6.141 -8.942 26.103 1.00 84.44 511 LEU A O 1
ATOM 4102 N N . GLU A 1 512 ? -5.308 -9.690 28.064 1.00 83.62 512 GLU A N 1
ATOM 4103 C CA . GLU A 1 512 ? -6.562 -10.206 28.602 1.00 83.62 512 GLU A CA 1
ATOM 4104 C C . GLU A 1 512 ? -6.966 -9.434 29.853 1.00 83.62 512 GLU A C 1
ATOM 4106 O O . GLU A 1 512 ? -6.187 -9.267 30.790 1.00 83.62 512 GLU A O 1
ATOM 4111 N N . ILE A 1 513 ? -8.212 -8.963 29.864 1.00 80.94 513 ILE A N 1
ATOM 4112 C CA . ILE A 1 513 ? -8.773 -8.248 31.004 1.00 80.94 513 ILE A CA 1
ATOM 4113 C C . ILE A 1 513 ? -9.867 -9.091 31.633 1.00 80.94 513 ILE A C 1
ATOM 4115 O O . ILE A 1 513 ? -10.874 -9.377 30.984 1.00 80.94 513 ILE A O 1
ATOM 4119 N N . LEU A 1 514 ? -9.682 -9.456 32.898 1.00 81.19 514 LEU A N 1
ATOM 4120 C CA . LEU A 1 514 ? -10.607 -10.287 33.664 1.00 81.19 514 LEU A CA 1
ATOM 4121 C C . LEU A 1 514 ? -11.465 -9.443 34.600 1.00 81.19 514 LEU A C 1
ATOM 4123 O O . LEU A 1 514 ? -10.999 -8.445 35.145 1.00 81.19 514 LEU A O 1
ATOM 4127 N N . HIS A 1 515 ? -12.708 -9.873 34.826 1.00 75.62 515 HIS A N 1
ATOM 4128 C CA . HIS A 1 515 ? -13.551 -9.298 35.873 1.00 75.62 515 HIS A CA 1
ATOM 4129 C C . HIS A 1 515 ? -12.846 -9.340 37.232 1.00 75.62 515 HIS A C 1
ATOM 4131 O O . HIS A 1 515 ? -12.194 -10.327 37.573 1.00 75.62 515 HIS A O 1
ATOM 4137 N N . GLU A 1 516 ? -13.041 -8.289 38.027 1.00 65.25 516 GLU A N 1
ATOM 4138 C CA . GLU A 1 516 ? -12.651 -8.287 39.432 1.00 65.25 516 GLU A CA 1
ATOM 4139 C C . GLU A 1 516 ? -13.321 -9.492 40.122 1.00 65.25 516 GLU A C 1
ATOM 4141 O O . GLU A 1 516 ? -14.542 -9.659 39.997 1.00 65.25 516 GLU A O 1
ATOM 4146 N N . PRO A 1 517 ? -12.567 -10.376 40.802 1.00 53.06 517 PRO A N 1
ATOM 4147 C CA . PRO A 1 517 ? -13.173 -11.500 41.493 1.00 53.06 517 PRO A CA 1
ATOM 4148 C C . PRO A 1 517 ? -14.134 -10.948 42.544 1.00 53.06 517 PRO A C 1
ATOM 4150 O O . PRO A 1 517 ? -13.727 -10.212 43.448 1.00 53.06 517 PRO A O 1
ATOM 4153 N N . ILE A 1 518 ? -15.417 -11.304 42.428 1.00 47.47 518 ILE A N 1
ATOM 4154 C CA . ILE A 1 518 ? -16.401 -11.033 43.474 1.00 47.47 518 ILE A CA 1
ATOM 4155 C C . ILE A 1 518 ? -15.855 -11.708 44.729 1.00 47.47 518 ILE A C 1
ATOM 4157 O O . ILE A 1 518 ? -15.830 -12.934 44.824 1.00 47.47 518 ILE A O 1
ATOM 4161 N N . LYS A 1 519 ? -15.369 -10.915 45.687 1.00 44.66 519 LYS A N 1
ATOM 4162 C CA . LYS A 1 519 ? -15.068 -11.425 47.021 1.00 44.66 519 LYS A CA 1
ATOM 4163 C C . LYS A 1 519 ? -16.393 -11.908 47.586 1.00 44.66 519 LYS A C 1
ATOM 4165 O O . LYS A 1 519 ? -17.216 -11.079 47.971 1.00 44.66 519 LYS A O 1
ATOM 4170 N N . GLU A 1 520 ? -16.603 -13.222 47.608 1.00 40.47 520 GLU A N 1
ATOM 4171 C CA . GLU A 1 520 ? -17.659 -13.831 48.406 1.00 40.47 520 GLU A CA 1
ATOM 4172 C C . GLU A 1 520 ? -17.506 -13.284 49.826 1.00 40.47 520 GLU A C 1
ATOM 4174 O O . GLU A 1 520 ? -16.547 -13.577 50.546 1.00 40.47 520 GLU A O 1
ATOM 4179 N N . GLN A 1 521 ? -18.418 -12.390 50.201 1.00 40.03 521 GLN A N 1
ATOM 4180 C CA . GLN A 1 521 ? -18.569 -11.992 51.581 1.00 40.03 521 GLN A CA 1
ATOM 4181 C C . GLN A 1 521 ? -19.055 -13.244 52.299 1.00 40.03 521 GLN A C 1
ATOM 4183 O O . GLN A 1 521 ? -20.221 -13.612 52.202 1.00 40.03 521 GLN A O 1
ATOM 4188 N N . ASN A 1 522 ? -18.136 -13.928 52.979 1.00 39.16 522 ASN A N 1
ATOM 4189 C CA . ASN A 1 522 ? -18.483 -14.915 53.986 1.00 39.16 522 ASN A CA 1
ATOM 4190 C C . ASN A 1 522 ? -19.294 -14.196 55.072 1.00 39.16 522 ASN A C 1
ATOM 4192 O O . ASN A 1 522 ? -18.730 -13.658 56.028 1.00 39.16 522 ASN A O 1
ATOM 4196 N N . GLU A 1 523 ? -20.615 -14.149 54.908 1.00 34.84 523 GLU A N 1
ATOM 4197 C CA . GLU A 1 523 ? -21.522 -13.850 56.005 1.00 34.84 523 GLU A CA 1
ATOM 4198 C C . GLU A 1 523 ? -21.309 -14.913 57.094 1.00 34.84 523 GLU A C 1
ATOM 4200 O O . GLU A 1 523 ? -21.305 -16.116 56.806 1.00 34.84 523 GLU A O 1
ATOM 4205 N N . PRO A 1 524 ? -21.109 -14.521 58.361 1.00 38.91 524 PRO A N 1
ATOM 4206 C CA . PRO A 1 524 ? -21.012 -15.488 59.434 1.00 38.91 524 PRO A CA 1
ATOM 4207 C C . PRO A 1 524 ? -22.399 -16.097 59.659 1.00 38.91 524 PRO A C 1
ATOM 4209 O O . PRO A 1 524 ? -23.309 -15.433 60.151 1.00 38.91 524 PRO A O 1
ATOM 4212 N N . LEU A 1 525 ? -22.548 -17.378 59.313 1.00 34.00 525 LEU A N 1
ATOM 4213 C CA . LEU A 1 525 ? -23.722 -18.187 59.639 1.00 34.00 525 LEU A CA 1
ATOM 4214 C C . LEU A 1 525 ? -24.064 -18.044 61.131 1.00 34.00 525 LEU A C 1
ATOM 4216 O O . LEU A 1 525 ? -23.334 -18.527 62.004 1.00 34.00 525 LEU A O 1
ATOM 4220 N N . LEU A 1 526 ? -25.202 -17.403 61.416 1.00 32.59 526 LEU A N 1
ATOM 4221 C CA . LEU A 1 526 ? -25.853 -17.453 62.719 1.00 32.59 526 LEU A CA 1
ATOM 4222 C C . LEU A 1 526 ? -26.148 -18.923 63.046 1.00 32.59 526 LEU A C 1
ATOM 4224 O O . LEU A 1 526 ? -27.018 -19.553 62.446 1.00 32.59 526 LEU A O 1
ATOM 4228 N N 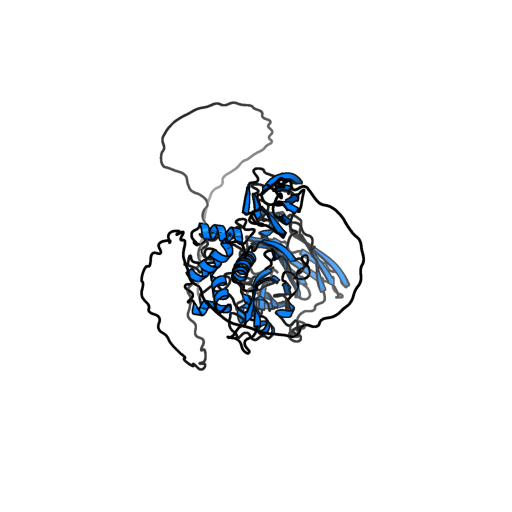. LYS A 1 527 ? -25.427 -19.477 64.021 1.00 31.86 527 LYS A N 1
ATOM 4229 C CA . LYS A 1 527 ? -25.759 -20.770 64.622 1.00 31.86 527 LYS A CA 1
ATOM 4230 C C . LYS A 1 527 ? -27.033 -20.612 65.450 1.00 31.86 527 LYS A C 1
ATOM 4232 O O . LYS A 1 527 ? -26.984 -20.127 66.578 1.00 31.86 527 LYS A O 1
ATOM 4237 N N . THR A 1 528 ? -28.169 -21.040 64.912 1.00 31.28 528 THR A N 1
ATOM 4238 C CA . THR A 1 528 ? -29.364 -21.314 65.713 1.00 31.28 528 THR A CA 1
ATOM 4239 C C . THR A 1 528 ? -29.245 -22.693 66.349 1.00 31.28 528 THR A C 1
ATOM 4241 O O . THR A 1 528 ? -29.154 -23.708 65.660 1.00 31.28 528 THR A O 1
ATOM 4244 N N . ASN A 1 529 ? -29.251 -22.705 67.681 1.00 30.72 529 ASN A N 1
ATOM 4245 C CA . ASN A 1 529 ? -29.371 -23.890 68.520 1.00 30.72 529 ASN A CA 1
ATOM 4246 C C . ASN A 1 529 ? -30.642 -24.678 68.186 1.00 30.72 529 ASN A C 1
ATOM 4248 O O . ASN A 1 529 ? -31.739 -24.134 68.268 1.00 30.72 529 ASN A O 1
ATOM 4252 N N . THR A 1 530 ? -30.501 -25.976 67.938 1.00 31.34 530 THR A N 1
ATOM 4253 C CA . THR A 1 530 ? -31.510 -26.974 68.315 1.00 31.34 530 THR A CA 1
ATOM 4254 C C . THR A 1 530 ? -30.781 -28.237 68.752 1.00 31.34 530 THR A C 1
ATOM 4256 O O . THR A 1 530 ? -30.092 -28.893 67.975 1.00 31.34 530 THR A O 1
ATOM 4259 N N . GLU A 1 531 ? -30.880 -28.529 70.046 1.00 31.92 531 GLU A N 1
ATOM 4260 C CA . GLU A 1 531 ? -30.488 -29.809 70.612 1.00 31.92 531 GLU A CA 1
ATOM 4261 C C . GLU A 1 531 ? -31.593 -30.855 70.400 1.00 31.92 531 GLU A C 1
ATOM 4263 O O . GLU A 1 531 ? -32.781 -30.540 70.373 1.00 31.92 531 GLU A O 1
ATOM 4268 N N . THR A 1 532 ? -31.142 -32.109 70.439 1.00 28.50 532 THR A N 1
ATOM 4269 C CA . THR A 1 532 ? -31.807 -33.333 70.915 1.00 28.50 532 THR A CA 1
ATOM 4270 C C . THR A 1 532 ? -32.444 -34.321 69.924 1.00 28.50 532 THR A C 1
ATOM 4272 O O . THR A 1 532 ? -33.313 -34.003 69.123 1.00 28.50 532 THR A O 1
ATOM 4275 N N . LEU A 1 533 ? -32.028 -35.579 70.167 1.00 28.17 533 LEU A N 1
ATOM 4276 C CA . LEU A 1 533 ? -32.677 -36.882 69.934 1.00 28.17 533 LEU A CA 1
ATOM 4277 C C . LEU A 1 533 ? -32.244 -37.732 68.721 1.00 28.17 533 LEU A C 1
ATOM 4279 O O . LEU A 1 533 ? -32.946 -37.918 67.741 1.00 28.17 533 LEU A O 1
ATOM 4283 N N . SER A 1 534 ? -31.067 -38.340 68.912 1.00 28.27 534 SER A N 1
ATOM 4284 C CA . SER A 1 534 ? -30.840 -39.797 69.016 1.00 28.27 534 SER A CA 1
ATOM 4285 C C . SER A 1 534 ? -31.292 -40.775 67.911 1.00 28.27 534 SER A C 1
ATOM 4287 O O . SER A 1 534 ? -32.451 -41.165 67.857 1.00 28.27 534 SER A O 1
ATOM 4289 N N . LYS A 1 535 ? -30.249 -41.367 67.302 1.00 28.62 535 LYS A N 1
ATOM 4290 C CA . LYS A 1 535 ? -29.937 -42.810 67.159 1.00 28.62 535 LYS A CA 1
ATOM 4291 C C . LYS A 1 535 ? -30.712 -43.696 66.160 1.00 28.62 535 LYS A C 1
ATOM 4293 O O . LYS A 1 535 ? -31.933 -43.723 66.123 1.00 28.62 535 LYS A O 1
ATOM 4298 N N . THR A 1 536 ? -29.887 -44.567 65.554 1.00 27.95 536 THR A N 1
ATOM 4299 C CA . THR A 1 536 ? -30.121 -45.826 64.805 1.00 27.95 536 THR A CA 1
ATOM 4300 C C . THR A 1 536 ? -30.588 -45.671 63.359 1.00 27.95 536 THR A C 1
ATOM 4302 O O . THR A 1 536 ? -31.460 -44.863 63.097 1.00 27.95 536 THR A O 1
ATOM 4305 N N . ASP A 1 537 ? -30.099 -46.380 62.341 1.00 28.97 537 ASP A N 1
ATOM 4306 C CA . ASP A 1 537 ? -29.002 -47.336 62.158 1.00 28.97 537 ASP A CA 1
ATOM 4307 C C . ASP A 1 537 ? -28.860 -47.576 60.630 1.00 28.97 537 ASP A C 1
ATOM 4309 O O . ASP A 1 537 ? -29.852 -47.640 59.913 1.00 28.97 537 ASP A O 1
ATOM 4313 N N . GLU A 1 538 ? -27.617 -47.710 60.165 1.00 29.98 538 GLU A N 1
ATOM 4314 C CA . GLU A 1 538 ? -27.130 -48.687 59.175 1.00 29.98 538 GLU A CA 1
ATOM 4315 C C . GLU A 1 538 ? -27.845 -48.948 57.819 1.00 29.98 538 GLU A C 1
ATOM 4317 O O . GLU A 1 538 ? -28.857 -49.626 57.725 1.00 29.98 538 GLU A O 1
ATOM 4322 N N . LYS A 1 539 ? -27.080 -48.626 56.757 1.00 28.02 539 LYS A N 1
ATOM 4323 C CA . LYS A 1 539 ? -26.559 -49.535 55.704 1.00 28.02 539 LYS A CA 1
ATOM 4324 C C . LYS A 1 539 ? -27.455 -50.084 54.570 1.00 28.02 539 LYS A C 1
ATOM 4326 O O . LYS A 1 539 ? -28.386 -50.847 54.772 1.00 28.02 539 LYS A O 1
ATOM 4331 N N . VAL A 1 540 ? -26.868 -49.901 53.373 1.00 29.62 540 VAL A N 1
ATOM 4332 C CA . VAL A 1 540 ? -26.723 -50.841 52.232 1.00 29.62 540 VAL A CA 1
ATOM 4333 C C . VAL A 1 540 ? -27.713 -50.699 51.063 1.00 29.62 540 VAL A C 1
ATOM 4335 O O . VAL A 1 540 ? -28.811 -51.237 51.054 1.00 29.62 540 VAL A O 1
ATOM 4338 N N . ASP A 1 541 ? -27.241 -49.980 50.037 1.00 28.14 541 ASP A N 1
ATOM 4339 C CA . ASP A 1 541 ? -26.911 -50.494 48.693 1.00 28.14 541 ASP A CA 1
ATOM 4340 C C . ASP A 1 541 ? -27.752 -51.655 48.115 1.00 28.14 541 ASP A C 1
ATOM 4342 O O . ASP A 1 541 ? -27.574 -52.808 48.505 1.00 28.14 541 ASP A O 1
ATOM 4346 N N . LYS A 1 542 ? -28.515 -51.383 47.040 1.00 30.66 542 LYS A N 1
ATOM 4347 C CA . LYS A 1 542 ? -28.221 -51.854 45.660 1.00 30.66 542 LYS A CA 1
ATOM 4348 C C . LYS A 1 542 ? -29.389 -51.644 44.680 1.00 30.66 542 LYS A C 1
ATOM 4350 O O . LYS A 1 542 ? -30.485 -52.147 44.874 1.00 30.66 542 LYS A O 1
ATOM 4355 N N . GLN A 1 543 ? -29.053 -50.955 43.586 1.00 26.33 543 GLN A N 1
ATOM 4356 C CA . GLN A 1 543 ? -29.372 -51.233 42.172 1.00 26.33 543 GLN A CA 1
ATOM 4357 C C . GLN A 1 543 ? -30.645 -52.023 41.815 1.00 26.33 543 GLN A C 1
ATOM 4359 O O . GLN A 1 543 ? -30.708 -53.224 42.053 1.00 26.33 543 GLN A O 1
ATOM 4364 N N . THR A 1 544 ? -31.523 -51.417 41.006 1.00 29.44 544 THR A N 1
ATOM 4365 C CA . THR A 1 544 ? -31.795 -51.751 39.576 1.00 29.44 544 THR A CA 1
ATOM 4366 C C . THR A 1 544 ? -32.844 -50.755 39.031 1.00 29.44 544 THR A C 1
ATOM 4368 O O . THR A 1 544 ? -33.759 -50.393 39.758 1.00 29.44 544 THR A O 1
ATOM 4371 N N . LYS A 1 545 ? -32.578 -50.041 37.916 1.00 27.39 545 LYS A N 1
ATOM 4372 C CA . LYS A 1 545 ? -33.074 -50.310 36.535 1.00 27.39 545 LYS A CA 1
ATOM 4373 C C . LYS A 1 545 ? -34.587 -50.569 36.501 1.00 27.39 545 LYS A C 1
ATOM 4375 O O . LYS A 1 545 ? -35.046 -51.436 37.221 1.00 27.39 545 LYS A O 1
ATOM 4380 N N . GLU A 1 546 ? -35.437 -49.943 35.701 1.00 27.58 546 GLU A N 1
ATOM 4381 C CA . GLU A 1 546 ? -35.387 -49.121 34.487 1.00 27.58 546 GLU A CA 1
ATOM 4382 C C . GLU A 1 546 ? -36.783 -48.464 34.413 1.00 27.58 546 GLU A C 1
ATOM 4384 O O . GLU A 1 546 ? -37.755 -49.097 34.812 1.00 27.58 546 GLU A O 1
ATOM 4389 N N . ASN A 1 547 ? -36.910 -47.234 33.911 1.00 27.72 547 ASN A N 1
ATOM 4390 C CA . ASN A 1 547 ? -38.191 -46.717 33.417 1.00 27.72 547 ASN A CA 1
ATOM 4391 C C . ASN A 1 547 ? -37.913 -45.821 32.205 1.00 27.72 547 ASN A C 1
ATOM 4393 O O . ASN A 1 547 ? -37.248 -44.790 32.325 1.00 27.72 547 ASN A O 1
ATOM 4397 N N . GLU A 1 548 ? -38.409 -46.246 31.044 1.00 28.44 548 GLU A N 1
ATOM 4398 C CA . GLU A 1 548 ? -38.610 -45.396 29.870 1.00 28.44 548 GLU A CA 1
ATOM 4399 C C . GLU A 1 548 ? -39.676 -44.323 30.164 1.00 28.44 548 GLU A C 1
ATOM 4401 O O . GLU A 1 548 ? -40.628 -44.598 30.902 1.00 28.44 548 GLU A O 1
ATOM 4406 N N . PRO A 1 549 ? -39.584 -43.122 29.561 1.00 31.66 549 PRO A N 1
ATOM 4407 C CA . PRO A 1 549 ? -40.659 -42.147 29.576 1.00 31.66 549 PRO A CA 1
ATOM 4408 C C . PRO A 1 549 ? -41.423 -42.164 28.245 1.00 31.66 549 PRO A C 1
ATOM 4410 O O . PRO A 1 549 ? -40.839 -42.068 27.166 1.00 31.66 549 PRO A O 1
ATOM 4413 N N . ILE A 1 550 ? -42.750 -42.189 28.319 1.00 26.55 550 ILE A N 1
ATOM 4414 C CA . ILE A 1 550 ? -43.623 -41.801 27.212 1.00 26.55 550 ILE A CA 1
ATOM 4415 C C . ILE A 1 550 ? -44.378 -40.553 27.657 1.00 26.55 550 ILE A C 1
ATOM 4417 O O . ILE A 1 550 ? -45.059 -40.587 28.675 1.00 26.55 550 ILE A O 1
ATOM 4421 N N . SER A 1 551 ? -44.135 -39.478 26.894 1.00 24.55 551 SER A N 1
ATOM 4422 C CA . SER A 1 551 ? -45.090 -38.522 26.306 1.00 24.55 551 SER A CA 1
ATOM 4423 C C . SER A 1 551 ? -46.239 -38.004 27.198 1.00 24.55 551 SER A C 1
ATOM 4425 O O . SER A 1 551 ? -46.850 -38.711 27.975 1.00 24.55 551 SER A O 1
ATOM 4427 N N . SER A 1 552 ? -46.713 -36.773 27.102 1.00 26.12 552 SER A N 1
ATOM 4428 C CA . SER A 1 552 ? -46.647 -35.768 26.053 1.00 26.12 552 SER A CA 1
ATOM 4429 C C . SER A 1 552 ? -47.450 -34.567 26.550 1.00 26.12 552 SER A C 1
ATOM 4431 O O . SER A 1 552 ? -48.375 -34.719 27.342 1.00 26.12 552 SER A O 1
ATOM 4433 N N . SER A 1 553 ? -47.153 -33.430 25.927 1.00 26.61 553 SER A N 1
ATOM 4434 C CA . SER A 1 553 ? -48.113 -32.415 25.483 1.00 26.61 553 SER A CA 1
ATOM 4435 C C . SER A 1 553 ? -48.931 -31.645 26.521 1.00 26.61 553 SER A C 1
ATOM 4437 O O . SER A 1 553 ? -49.872 -32.164 27.109 1.00 26.61 553 SER A O 1
ATOM 4439 N N . ASN A 1 554 ? -48.639 -30.342 26.500 1.00 26.98 554 ASN A N 1
ATOM 4440 C CA . ASN A 1 554 ? -49.571 -29.240 26.258 1.00 26.98 554 ASN A CA 1
ATOM 4441 C C . ASN A 1 554 ? -50.719 -29.061 27.248 1.00 26.98 554 ASN A C 1
ATOM 4443 O O . ASN A 1 554 ? -51.615 -29.888 27.311 1.00 26.98 554 ASN A O 1
ATOM 4447 N N . ILE A 1 555 ? -50.790 -27.865 27.834 1.00 28.56 555 ILE A N 1
ATOM 4448 C CA . ILE A 1 555 ? -51.957 -26.994 27.681 1.00 28.56 555 ILE A CA 1
ATOM 4449 C C . ILE A 1 555 ? -51.524 -25.531 27.847 1.00 28.56 555 ILE A C 1
ATOM 4451 O O . ILE A 1 555 ? -50.627 -25.185 28.611 1.00 28.56 555 ILE A O 1
ATOM 4455 N N . SER A 1 556 ? -52.177 -24.752 27.004 1.00 25.59 556 SER A N 1
ATOM 4456 C CA . SER A 1 556 ? -52.198 -23.329 26.718 1.00 25.59 556 SER A CA 1
ATOM 4457 C C . SER A 1 556 ? -52.595 -22.404 27.872 1.00 25.59 556 SER A C 1
ATOM 4459 O O . SER A 1 556 ? -53.324 -22.809 28.771 1.00 25.59 556 SER A O 1
ATOM 4461 N N . ASP A 1 557 ? -52.190 -21.142 27.695 1.00 28.58 557 ASP A N 1
ATOM 4462 C CA . ASP A 1 557 ? -52.911 -19.889 27.961 1.00 28.58 557 ASP A CA 1
ATOM 4463 C C . ASP A 1 557 ? -53.585 -19.687 29.327 1.00 28.58 557 ASP A C 1
ATOM 4465 O O . ASP A 1 557 ? -54.595 -20.309 29.634 1.00 28.58 557 ASP A O 1
ATOM 4469 N N . GLN A 1 558 ? -53.159 -18.653 30.059 1.00 26.61 558 GLN A N 1
ATOM 4470 C CA . GLN A 1 558 ? -53.952 -17.421 30.148 1.00 26.61 558 GLN A CA 1
ATOM 4471 C C . GLN A 1 558 ? -53.232 -16.297 30.905 1.00 26.61 558 GLN A C 1
ATOM 4473 O O . GLN A 1 558 ? -52.362 -16.505 31.743 1.00 26.61 558 GLN A O 1
ATOM 4478 N N . GLU A 1 559 ? -53.633 -15.100 30.496 1.00 28.62 559 GLU A N 1
ATOM 4479 C CA . GLU A 1 559 ? -53.277 -13.749 30.908 1.00 28.62 559 GLU A CA 1
ATOM 4480 C C . GLU A 1 559 ? -53.239 -13.530 32.428 1.00 28.62 559 GLU A C 1
ATOM 4482 O O . GLU A 1 559 ? -54.108 -14.026 33.137 1.00 28.62 559 GLU A O 1
ATOM 4487 N N . ASP A 1 560 ? -52.362 -12.633 32.902 1.00 28.70 560 ASP A N 1
ATOM 4488 C CA . ASP A 1 560 ? -52.853 -11.612 33.828 1.00 28.70 560 ASP A CA 1
ATOM 4489 C C . ASP A 1 560 ? -52.057 -10.299 33.808 1.00 28.70 560 ASP A C 1
ATOM 4491 O O . ASP A 1 560 ? -50.835 -10.243 33.651 1.00 28.70 560 ASP A O 1
ATOM 4495 N N . LYS A 1 561 ? -52.822 -9.218 33.940 1.00 27.23 561 LYS A N 1
ATOM 4496 C CA . LYS A 1 561 ? -52.412 -7.811 33.965 1.00 27.23 561 LYS A CA 1
ATOM 4497 C C . LYS A 1 561 ? -51.892 -7.458 35.360 1.00 27.23 561 LYS A C 1
ATOM 4499 O O . LYS A 1 561 ? -52.528 -7.844 36.329 1.00 27.23 561 LYS A O 1
ATOM 4504 N N . THR A 1 562 ? -50.882 -6.585 35.483 1.00 27.42 562 THR A N 1
ATOM 4505 C CA . THR A 1 562 ? -51.014 -5.217 36.060 1.00 27.42 562 THR A CA 1
ATOM 4506 C C . THR A 1 562 ? -49.684 -4.522 36.429 1.00 27.42 562 THR A C 1
ATOM 4508 O O . THR A 1 562 ? -48.810 -5.108 37.047 1.00 27.42 562 THR A O 1
ATOM 4511 N N . LEU A 1 563 ? -49.656 -3.212 36.108 1.00 27.31 563 LEU A N 1
ATOM 4512 C CA . LEU A 1 563 ? -49.066 -2.051 36.822 1.00 27.31 563 LEU A CA 1
ATOM 4513 C C . LEU A 1 563 ? -47.529 -1.974 36.984 1.00 27.31 563 LEU A C 1
ATOM 4515 O O . LEU A 1 563 ? -46.918 -2.712 37.739 1.00 27.31 563 LEU A O 1
ATOM 4519 N N . LYS A 1 564 ? -46.865 -1.116 36.191 1.00 27.11 564 LYS A N 1
ATOM 4520 C CA . LYS A 1 564 ? -46.533 0.313 36.453 1.00 27.11 564 LYS A CA 1
ATOM 4521 C C . LYS A 1 564 ? -45.495 0.528 37.567 1.00 27.11 564 LYS A C 1
ATOM 4523 O O . LYS A 1 564 ? -45.828 0.417 38.737 1.00 27.11 564 LYS A O 1
ATOM 4528 N N . ASN A 1 565 ? -44.311 1.007 37.175 1.00 26.70 565 ASN A N 1
ATOM 4529 C CA . ASN A 1 565 ? -43.694 2.201 37.758 1.00 26.70 565 ASN A CA 1
ATOM 4530 C C . ASN A 1 565 ? -42.762 2.868 36.733 1.00 26.70 565 ASN A C 1
ATOM 4532 O O . ASN A 1 565 ? -42.033 2.201 36.006 1.00 26.70 565 ASN A O 1
ATOM 4536 N N . GLU A 1 566 ? -42.899 4.188 36.644 1.00 27.66 566 GLU A N 1
ATOM 4537 C CA . GLU A 1 566 ? -42.211 5.111 35.745 1.00 27.66 566 GLU A CA 1
ATOM 4538 C C . GLU A 1 566 ? -40.829 5.488 36.290 1.00 27.66 566 GLU A C 1
ATOM 4540 O O . GLU A 1 566 ? -40.685 5.660 37.494 1.00 27.66 566 GLU A O 1
ATOM 4545 N N . GLU A 1 567 ? -39.873 5.760 35.399 1.00 26.67 567 GLU A N 1
ATOM 4546 C CA . GLU A 1 567 ? -38.928 6.869 35.570 1.00 26.67 567 GLU A CA 1
ATOM 4547 C C . GLU A 1 567 ? -38.589 7.446 34.183 1.00 26.67 567 GLU A C 1
ATOM 4549 O O . GLU A 1 567 ? -38.078 6.762 33.297 1.00 26.67 567 GLU A O 1
ATOM 4554 N N . GLN A 1 568 ? -38.987 8.703 33.970 1.00 27.25 568 GLN A N 1
ATOM 4555 C CA . GLN A 1 568 ? -38.850 9.460 32.724 1.00 27.25 568 GLN A CA 1
ATOM 4556 C C . GLN A 1 568 ? -37.523 10.238 32.703 1.00 27.25 568 GLN A C 1
ATOM 4558 O O . GLN A 1 568 ? -37.199 10.938 33.660 1.00 27.25 568 GLN A O 1
ATOM 4563 N N . GLN A 1 569 ? -36.814 10.209 31.570 1.00 28.19 569 GLN A N 1
ATOM 4564 C CA . GLN A 1 569 ? -35.817 11.219 31.181 1.00 28.19 569 GLN A CA 1
ATOM 4565 C C . GLN A 1 569 ? -36.335 12.008 29.958 1.00 28.19 569 GLN A C 1
ATOM 4567 O O . GLN A 1 569 ? -37.066 11.442 29.141 1.00 28.19 569 GLN A O 1
ATOM 4572 N N . PRO A 1 570 ? -36.021 13.313 29.819 1.00 29.89 570 PRO A N 1
ATOM 4573 C CA . PRO A 1 570 ? -36.696 14.193 28.861 1.00 29.89 570 PRO A CA 1
ATOM 4574 C C . PRO A 1 570 ? -36.165 14.046 27.418 1.00 29.89 570 PRO A C 1
ATOM 4576 O O . PRO A 1 570 ? -34.974 13.794 27.230 1.00 29.89 570 PRO A O 1
ATOM 4579 N N . PRO A 1 571 ? -37.003 14.264 26.381 1.00 30.95 571 PRO A N 1
ATOM 4580 C CA . PRO A 1 571 ? -36.582 14.150 24.988 1.00 30.95 571 PRO A CA 1
ATOM 4581 C C . PRO A 1 571 ? -35.915 15.431 24.456 1.00 30.95 571 PRO A C 1
ATOM 4583 O O . PRO A 1 571 ? -36.324 16.557 24.754 1.00 30.95 571 PRO A O 1
ATOM 4586 N N . LEU A 1 572 ? -34.900 15.233 23.611 1.00 27.95 572 LEU A N 1
ATOM 4587 C CA . LEU A 1 572 ? -34.196 16.259 22.838 1.00 27.95 572 LEU A CA 1
ATOM 4588 C C . LEU A 1 572 ? -35.111 16.879 21.762 1.00 27.95 572 LEU A C 1
ATOM 4590 O O . LEU A 1 572 ? -35.784 16.176 21.010 1.00 27.95 572 LEU A O 1
ATOM 4594 N N . LYS A 1 573 ? -35.114 18.215 21.680 1.00 25.30 573 LYS A N 1
ATOM 4595 C CA . LYS A 1 573 ? -35.844 19.006 20.675 1.00 25.30 573 LYS A CA 1
ATOM 4596 C C . LYS A 1 573 ? -35.210 18.849 19.289 1.00 25.30 573 LYS A C 1
ATOM 4598 O O . LYS A 1 573 ? -34.085 19.293 19.080 1.00 25.30 573 LYS A O 1
ATOM 4603 N N . ILE A 1 574 ? -35.968 18.314 18.335 1.00 27.23 574 ILE A N 1
ATOM 4604 C CA . ILE A 1 574 ? -35.647 18.343 16.902 1.00 27.23 574 ILE A CA 1
ATOM 4605 C C . ILE A 1 574 ? -36.323 19.576 16.285 1.00 27.23 574 ILE A C 1
ATOM 4607 O O . ILE A 1 574 ? -37.537 19.752 16.396 1.00 27.23 574 ILE A O 1
ATOM 4611 N N . LEU A 1 575 ? -35.532 20.441 15.647 1.00 26.72 575 LEU A N 1
ATOM 4612 C CA . LEU A 1 575 ? -36.008 21.551 14.821 1.00 26.72 575 LEU A CA 1
ATOM 4613 C C . LEU A 1 575 ? -36.356 21.013 13.428 1.00 26.72 575 LEU A C 1
ATOM 4615 O O . LEU A 1 575 ? -35.472 20.668 12.651 1.00 26.72 575 LEU A O 1
ATOM 4619 N N . SER A 1 576 ? -37.650 20.938 13.114 1.00 24.58 576 SER A N 1
ATOM 4620 C CA . SER A 1 576 ? -38.141 20.639 11.769 1.00 24.58 576 SER A CA 1
ATOM 4621 C C . SER A 1 576 ? -38.191 21.917 10.926 1.00 24.58 576 SER A C 1
ATOM 4623 O O . SER A 1 576 ? -38.999 22.806 11.205 1.00 24.58 576 SER A O 1
ATOM 4625 N N . THR A 1 577 ? -37.395 21.999 9.865 1.00 26.64 577 THR A N 1
ATOM 4626 C CA . THR A 1 577 ? -37.596 22.964 8.773 1.00 26.64 577 THR A CA 1
ATOM 4627 C C . THR A 1 577 ? -38.228 22.249 7.582 1.00 26.64 577 THR A C 1
ATOM 4629 O O . THR A 1 577 ? -37.638 21.331 7.023 1.00 26.64 577 THR A O 1
ATOM 4632 N N . LYS A 1 578 ? -39.448 22.667 7.220 1.00 24.67 578 LYS A N 1
ATOM 4633 C CA . LYS A 1 578 ? -40.172 22.258 6.006 1.00 24.67 578 LYS A CA 1
ATOM 4634 C C . LYS A 1 578 ? -39.528 22.896 4.777 1.00 24.67 578 LYS A C 1
ATOM 4636 O O . LYS A 1 578 ? -39.486 24.123 4.749 1.00 24.67 578 LYS A O 1
ATOM 4641 N N . ILE A 1 579 ? -39.158 22.112 3.761 1.00 27.86 579 ILE A N 1
ATOM 4642 C CA . ILE A 1 579 ? -39.054 22.558 2.359 1.00 27.86 579 ILE A CA 1
ATOM 4643 C C . ILE A 1 579 ? -39.543 21.421 1.438 1.00 27.86 579 ILE A C 1
ATOM 4645 O O . ILE A 1 579 ? -39.435 20.249 1.779 1.00 27.86 579 ILE A O 1
ATOM 4649 N N . SER A 1 580 ? -40.164 21.855 0.345 1.00 25.33 580 SER A N 1
ATOM 4650 C CA . SER A 1 580 ? -41.023 21.228 -0.662 1.00 25.33 580 SER A CA 1
ATOM 4651 C C . SER A 1 580 ? -40.492 20.002 -1.410 1.00 25.33 580 SER A C 1
ATOM 4653 O O . SER A 1 580 ? -39.353 19.991 -1.870 1.00 25.33 580 SER A O 1
ATOM 4655 N N . ASP A 1 581 ? -41.404 19.049 -1.620 1.00 25.19 581 ASP A N 1
ATOM 4656 C CA . ASP A 1 581 ? -41.326 17.960 -2.593 1.00 25.19 581 ASP A CA 1
ATOM 4657 C C . ASP A 1 581 ? -41.432 18.494 -4.027 1.00 25.19 581 ASP A C 1
ATOM 4659 O O . ASP A 1 581 ? -42.414 19.153 -4.356 1.00 25.19 581 ASP A O 1
ATOM 4663 N N . GLU A 1 582 ? -40.467 18.158 -4.882 1.00 25.64 582 GLU A N 1
ATOM 4664 C CA . GLU A 1 582 ? -40.650 18.055 -6.335 1.00 25.64 582 GLU A CA 1
ATOM 4665 C C . GLU A 1 582 ? -39.524 17.175 -6.915 1.00 25.64 582 GLU A C 1
ATOM 4667 O O . GLU A 1 582 ? -38.375 17.592 -7.031 1.00 25.64 582 GLU A O 1
ATOM 4672 N N . TYR A 1 583 ? -39.856 15.929 -7.258 1.00 27.09 583 TYR A N 1
ATOM 4673 C CA . TYR A 1 583 ? -39.094 15.084 -8.182 1.00 27.09 583 TYR A CA 1
ATOM 4674 C C . TYR A 1 583 ? -40.077 14.586 -9.246 1.00 27.09 583 TYR A C 1
ATOM 4676 O O . TYR A 1 583 ? -41.132 14.066 -8.873 1.00 27.09 583 TYR A O 1
ATOM 4684 N N . PRO A 1 584 ? -39.770 14.705 -10.547 1.00 29.30 584 PRO A N 1
ATOM 4685 C CA . PRO A 1 584 ? -40.512 13.987 -11.563 1.00 29.30 584 PRO A CA 1
ATOM 4686 C C . PRO A 1 584 ? -39.995 12.546 -11.656 1.00 29.30 584 PRO A C 1
ATOM 4688 O O . PRO A 1 584 ? -38.800 12.301 -11.829 1.00 29.30 584 PRO A O 1
ATOM 4691 N N . ASP A 1 585 ? -40.929 11.603 -11.541 1.00 26.86 585 ASP A N 1
ATOM 4692 C CA . ASP A 1 585 ? -40.820 10.272 -12.133 1.00 26.86 585 ASP A CA 1
ATOM 4693 C C . ASP A 1 585 ? -40.492 10.412 -13.624 1.00 26.86 585 ASP A C 1
ATOM 4695 O O . ASP A 1 585 ? -41.135 11.207 -14.307 1.00 26.86 585 ASP A O 1
ATOM 4699 N N . ASP A 1 586 ? -39.609 9.565 -14.160 1.00 27.73 586 ASP A N 1
ATOM 4700 C CA . ASP A 1 586 ? -39.873 9.076 -15.509 1.00 27.73 586 ASP A CA 1
ATOM 4701 C C . ASP A 1 586 ? -39.337 7.673 -15.789 1.00 27.73 586 ASP A C 1
ATOM 4703 O O . ASP A 1 586 ? -38.209 7.285 -15.475 1.00 27.73 586 ASP A O 1
ATOM 4707 N N . ARG A 1 587 ? -40.239 6.899 -16.388 1.00 26.72 587 ARG A N 1
ATOM 4708 C CA . ARG A 1 587 ? -40.079 5.518 -16.824 1.00 26.72 587 ARG A CA 1
ATOM 4709 C C . ARG A 1 587 ? -39.444 5.487 -18.214 1.00 26.72 587 ARG A C 1
ATOM 4711 O O . ARG A 1 587 ? -39.752 6.312 -19.059 1.00 26.72 587 ARG A O 1
ATOM 4718 N N . THR A 1 588 ? -38.662 4.436 -18.460 1.00 28.73 588 THR A N 1
ATOM 4719 C CA . THR A 1 588 ? -38.468 3.750 -19.755 1.00 28.73 588 THR A CA 1
ATOM 4720 C C . THR A 1 588 ? -38.435 4.604 -21.033 1.00 28.73 588 THR A C 1
ATOM 4722 O O . THR A 1 588 ? -39.480 4.942 -21.586 1.00 28.73 588 THR A O 1
ATOM 4725 N N . SER A 1 589 ? -37.255 4.744 -21.641 1.00 26.62 589 SER A N 1
ATOM 4726 C CA . SER A 1 589 ? -37.150 4.958 -23.088 1.00 26.62 589 SER A CA 1
ATOM 4727 C C . SER A 1 589 ? -36.051 4.083 -23.703 1.00 26.62 589 SER A C 1
ATOM 4729 O O . SER A 1 589 ? -34.873 4.156 -23.368 1.00 26.62 589 SER A O 1
ATOM 4731 N N . ASN A 1 590 ? -36.490 3.198 -24.601 1.00 25.61 590 ASN A N 1
ATOM 4732 C CA . ASN A 1 590 ? -35.653 2.481 -25.556 1.00 25.61 590 ASN A CA 1
ATOM 4733 C C . ASN A 1 590 ? -35.024 3.486 -26.524 1.00 25.61 590 ASN A C 1
ATOM 4735 O O . ASN A 1 590 ? -35.767 4.224 -27.173 1.00 25.61 590 ASN A O 1
ATOM 4739 N N . ILE A 1 591 ? -33.702 3.453 -26.706 1.00 27.36 591 ILE A N 1
ATOM 4740 C CA . ILE A 1 591 ? -33.041 4.103 -27.845 1.00 27.36 591 ILE A CA 1
ATOM 4741 C C . ILE A 1 591 ? -31.991 3.148 -28.432 1.00 27.36 591 ILE A C 1
ATOM 4743 O O . ILE A 1 591 ? -31.051 2.722 -27.768 1.00 27.36 591 ILE A O 1
ATOM 4747 N N . SER A 1 592 ? -32.214 2.790 -29.695 1.00 23.48 592 SER A N 1
ATOM 4748 C CA . SER A 1 592 ? -31.325 2.069 -30.614 1.00 23.48 592 SER A CA 1
ATOM 4749 C C . SER A 1 592 ? -30.156 2.949 -31.102 1.00 23.48 592 SER A C 1
ATOM 4751 O O . SER A 1 592 ? -30.284 4.171 -31.084 1.00 23.48 592 SER A O 1
ATOM 4753 N N . PRO A 1 593 ? -29.038 2.371 -31.586 1.00 27.80 593 PRO A N 1
ATOM 4754 C CA . PRO A 1 593 ? -27.771 3.084 -31.720 1.00 27.80 593 PRO A CA 1
ATOM 4755 C C . PRO A 1 593 ? -27.715 3.942 -32.990 1.00 27.80 593 PRO A C 1
ATOM 4757 O O . PRO A 1 593 ? -27.912 3.443 -34.099 1.00 27.80 593 PRO A O 1
ATOM 4760 N N . THR A 1 594 ? -27.376 5.221 -32.838 1.00 25.92 594 THR A N 1
ATOM 4761 C CA . THR A 1 594 ? -27.007 6.111 -33.950 1.00 25.92 594 THR A CA 1
ATOM 4762 C C . THR A 1 594 ? -25.504 6.371 -33.963 1.00 25.92 594 THR A C 1
ATOM 4764 O O . THR A 1 594 ? -24.880 6.573 -32.926 1.00 25.92 594 THR A O 1
ATOM 4767 N N . LYS A 1 595 ? -24.953 6.317 -35.180 1.00 25.38 595 LYS A N 1
ATOM 4768 C CA . LYS A 1 595 ? -23.557 6.535 -35.570 1.00 25.38 595 LYS A CA 1
ATOM 4769 C C . LYS A 1 595 ? -22.977 7.828 -34.982 1.00 25.38 595 LYS A C 1
ATOM 4771 O O . LYS A 1 595 ? -23.614 8.871 -35.076 1.00 25.38 595 LYS A O 1
ATOM 4776 N N . PHE A 1 596 ? -21.753 7.745 -34.465 1.00 25.45 596 PHE A N 1
ATOM 4777 C CA . PHE A 1 596 ? -20.915 8.903 -34.160 1.00 25.45 596 PHE A CA 1
ATOM 4778 C C . PHE A 1 596 ? -20.222 9.385 -35.440 1.00 25.45 596 PHE A C 1
ATOM 4780 O O . PHE A 1 596 ? -19.470 8.625 -36.050 1.00 25.45 596 PHE A O 1
ATOM 4787 N N . ASP A 1 597 ? -20.491 10.633 -35.819 1.00 22.06 597 ASP A N 1
ATOM 4788 C CA . ASP A 1 597 ? -19.667 11.421 -36.736 1.00 22.06 597 ASP A CA 1
ATOM 4789 C C . ASP A 1 597 ? -18.732 12.308 -35.902 1.00 22.06 597 ASP A C 1
ATOM 4791 O O . ASP A 1 597 ? -19.149 12.940 -34.930 1.00 22.06 597 ASP A O 1
ATOM 4795 N N . LEU A 1 598 ? -17.456 12.314 -36.285 1.00 28.70 598 LEU A N 1
ATOM 4796 C CA . LEU A 1 598 ? -16.392 13.143 -35.729 1.00 28.70 598 LEU A CA 1
ATOM 4797 C C . LEU A 1 598 ? -16.476 14.554 -36.322 1.00 28.70 598 LEU A C 1
ATOM 4799 O O . LEU A 1 598 ? -16.288 14.727 -37.526 1.00 28.70 598 LEU A O 1
ATOM 4803 N N . SER A 1 599 ? -16.658 15.566 -35.477 1.00 24.41 599 SER A N 1
ATOM 4804 C CA . SER A 1 599 ? -16.221 16.929 -35.786 1.00 24.41 599 SER A CA 1
ATOM 4805 C C . SER A 1 599 ? -15.852 17.683 -34.510 1.00 24.41 599 SER A C 1
ATOM 4807 O O . SER A 1 599 ? -16.663 17.813 -33.597 1.00 24.41 599 SER A O 1
ATOM 4809 N N . SER A 1 600 ? -14.606 18.142 -34.517 1.00 27.19 600 SER A N 1
ATOM 4810 C CA . SER A 1 600 ? -13.921 19.090 -33.639 1.00 27.19 600 SER A CA 1
ATOM 4811 C C . SER A 1 600 ? -14.787 20.201 -33.039 1.00 27.19 600 SER A C 1
ATOM 4813 O O . SER A 1 600 ? -15.513 20.881 -33.767 1.00 27.19 600 SER A O 1
ATOM 4815 N N . ALA A 1 601 ? -14.595 20.449 -31.746 1.00 26.78 601 ALA A N 1
ATOM 4816 C CA . ALA A 1 601 ? -14.808 21.751 -31.130 1.00 26.78 601 ALA A CA 1
ATOM 4817 C C . ALA A 1 601 ? -13.603 22.040 -30.227 1.00 26.78 601 ALA A C 1
ATOM 4819 O O . ALA A 1 601 ? -13.203 21.188 -29.435 1.00 26.78 601 ALA A O 1
ATOM 4820 N N . ASP A 1 602 ? -13.013 23.201 -30.475 1.00 27.36 602 ASP A N 1
ATOM 4821 C CA . ASP A 1 602 ? -11.811 23.759 -29.876 1.00 27.36 602 ASP A CA 1
ATOM 4822 C C . ASP A 1 602 ? -12.013 24.066 -28.382 1.00 27.36 602 ASP A C 1
ATOM 4824 O O . ASP A 1 602 ? -13.031 24.653 -28.014 1.00 27.36 602 ASP A O 1
ATOM 4828 N N . ASP A 1 603 ? -11.035 23.703 -27.548 1.00 28.67 603 ASP A N 1
ATOM 4829 C CA . ASP A 1 603 ? -10.890 24.215 -26.182 1.00 28.67 603 ASP A CA 1
ATOM 4830 C C . ASP A 1 603 ? -9.639 25.106 -26.144 1.00 28.67 603 ASP A C 1
ATOM 4832 O O . ASP A 1 603 ? -8.536 24.658 -26.465 1.00 28.67 603 ASP A O 1
ATOM 4836 N N . ASP A 1 604 ? -9.859 26.375 -25.797 1.00 28.31 604 ASP A N 1
ATOM 4837 C CA . ASP A 1 604 ? -8.858 27.433 -25.676 1.00 28.31 604 ASP A CA 1
ATOM 4838 C C . ASP A 1 604 ? -7.927 27.222 -24.466 1.00 28.31 604 ASP A C 1
ATOM 4840 O O . ASP A 1 604 ? -8.346 26.837 -23.369 1.00 28.31 604 ASP A O 1
ATOM 4844 N N . ASP A 1 605 ? -6.653 27.534 -24.709 1.00 30.28 605 ASP A N 1
ATOM 4845 C CA . ASP A 1 605 ? -5.538 27.615 -23.769 1.00 30.28 605 ASP A CA 1
ATOM 4846 C C . ASP A 1 605 ? -5.734 28.695 -22.687 1.00 30.28 605 ASP A C 1
ATOM 4848 O O . ASP A 1 605 ? -6.233 29.780 -22.968 1.00 30.28 605 ASP A O 1
ATOM 4852 N N . ASP A 1 606 ? -5.216 28.435 -21.481 1.00 27.94 606 ASP A N 1
ATOM 4853 C CA . ASP A 1 606 ? -4.629 29.466 -20.612 1.00 27.94 606 ASP A CA 1
ATOM 4854 C C . ASP A 1 606 ? -3.579 28.817 -19.683 1.00 27.94 606 ASP A C 1
ATOM 4856 O O . ASP A 1 606 ? -3.875 28.235 -18.632 1.00 27.94 606 ASP A O 1
ATOM 4860 N N . VAL A 1 607 ? -2.320 28.910 -20.114 1.00 28.50 607 VAL A N 1
ATOM 4861 C CA . VAL A 1 607 ? -1.090 28.672 -19.347 1.00 28.50 607 VAL A CA 1
ATOM 4862 C C . VAL A 1 607 ? -0.286 29.963 -19.419 1.00 28.50 607 VAL A C 1
ATOM 4864 O O . VAL A 1 607 ? -0.043 30.415 -20.527 1.00 28.50 607 VAL A O 1
ATOM 4867 N N . ASP A 1 608 ? 0.078 30.517 -18.257 1.00 29.52 608 ASP A N 1
ATOM 4868 C CA . ASP A 1 608 ? 1.215 31.413 -17.936 1.00 29.52 608 ASP A CA 1
ATOM 4869 C C . ASP A 1 608 ? 0.942 31.915 -16.485 1.00 29.52 608 ASP A C 1
ATOM 4871 O O . ASP A 1 608 ? -0.207 32.147 -16.119 1.00 29.52 608 ASP A O 1
ATOM 4875 N N . ASP A 1 609 ? 1.830 32.011 -15.491 1.00 27.61 609 ASP A N 1
ATOM 4876 C CA . ASP A 1 609 ? 3.283 32.123 -15.405 1.00 27.61 609 ASP A CA 1
ATOM 4877 C C . ASP A 1 609 ? 3.770 31.609 -14.026 1.00 27.61 609 ASP A C 1
ATOM 4879 O O . ASP A 1 609 ? 3.107 31.788 -12.998 1.00 27.61 609 ASP A O 1
ATOM 4883 N N . ILE A 1 610 ? 4.979 31.038 -13.981 1.00 26.20 610 ILE A N 1
ATOM 4884 C CA . ILE A 1 610 ? 5.821 30.950 -12.776 1.00 26.20 610 ILE A CA 1
ATOM 4885 C C . ILE A 1 610 ? 7.137 31.651 -13.110 1.00 26.20 610 ILE A C 1
ATOM 4887 O O . ILE A 1 610 ? 7.960 31.064 -13.799 1.00 26.20 610 ILE A O 1
ATOM 4891 N N . GLU A 1 611 ? 7.350 32.856 -12.582 1.00 26.58 611 GLU A N 1
ATOM 4892 C CA . GLU A 1 611 ? 8.643 33.361 -12.098 1.00 26.58 611 GLU A CA 1
ATOM 4893 C C . GLU A 1 611 ? 8.451 34.720 -11.393 1.00 26.58 611 GLU A C 1
ATOM 4895 O O . GLU A 1 611 ? 7.449 35.393 -11.582 1.00 26.58 611 GLU A O 1
ATOM 4900 N N . GLU A 1 612 ? 9.421 35.090 -10.554 1.00 26.00 612 GLU A N 1
ATOM 4901 C CA . GLU A 1 612 ? 9.476 36.258 -9.654 1.00 26.00 612 GLU A CA 1
ATOM 4902 C C . GLU A 1 612 ? 8.682 36.176 -8.343 1.00 26.00 612 GLU A C 1
ATOM 4904 O O . GLU A 1 612 ? 7.507 36.503 -8.273 1.00 26.00 612 GLU A O 1
ATOM 4909 N N . LEU A 1 613 ? 9.389 35.880 -7.243 1.00 26.91 613 LEU A N 1
ATOM 4910 C CA . LEU A 1 613 ? 9.253 36.631 -5.985 1.00 26.91 613 LEU A CA 1
ATOM 4911 C C . LEU A 1 613 ? 10.490 36.388 -5.099 1.00 26.91 613 LEU A C 1
ATOM 4913 O O . LEU A 1 613 ? 10.487 35.599 -4.158 1.00 26.91 613 LEU A O 1
ATOM 4917 N N . ASN A 1 614 ? 11.565 37.114 -5.404 1.00 25.34 614 ASN A N 1
ATOM 4918 C CA . ASN A 1 614 ? 12.601 37.478 -4.440 1.00 25.34 614 ASN A CA 1
ATOM 4919 C C . ASN A 1 614 ? 12.751 39.004 -4.477 1.00 25.34 614 ASN A C 1
ATOM 4921 O O . ASN A 1 614 ? 12.772 39.592 -5.550 1.00 25.34 614 ASN A O 1
ATOM 4925 N N . LEU A 1 615 ? 12.908 39.606 -3.293 1.00 26.56 615 LEU A N 1
ATOM 4926 C CA . LEU A 1 615 ? 13.151 41.032 -3.017 1.00 26.56 615 LEU A CA 1
ATOM 4927 C C . LEU A 1 615 ? 11.940 41.975 -3.112 1.00 26.56 615 LEU A C 1
ATOM 4929 O O . LEU A 1 615 ? 11.653 42.550 -4.155 1.00 26.56 615 LEU A O 1
ATOM 4933 N N . LYS A 1 616 ? 11.341 42.262 -1.948 1.00 28.00 616 LYS A N 1
ATOM 4934 C CA . LYS A 1 616 ? 11.203 43.620 -1.370 1.00 28.00 616 LYS A CA 1
ATOM 4935 C C . LYS A 1 616 ? 10.199 43.591 -0.219 1.00 28.00 616 LYS A C 1
ATOM 4937 O O . LYS A 1 616 ? 9.016 43.369 -0.438 1.00 28.00 616 LYS A O 1
ATOM 4942 N N . LYS A 1 617 ? 10.656 43.907 0.993 1.00 27.30 617 LYS A N 1
ATOM 4943 C CA . LYS A 1 617 ? 9.848 44.624 1.988 1.00 27.30 617 LYS A CA 1
ATOM 4944 C C . LYS A 1 617 ? 10.776 45.265 3.014 1.00 27.30 617 LYS A C 1
ATOM 4946 O O . LYS A 1 617 ? 11.348 44.587 3.855 1.00 27.30 617 LYS A O 1
ATOM 4951 N N . ASN A 1 618 ? 10.932 46.575 2.881 1.00 26.16 618 ASN A N 1
ATOM 4952 C CA . ASN A 1 618 ? 11.382 47.481 3.925 1.00 26.16 618 ASN A CA 1
ATOM 4953 C C . ASN A 1 618 ? 10.506 48.733 3.833 1.00 26.16 618 ASN A C 1
ATOM 4955 O O . ASN A 1 618 ? 10.264 49.202 2.721 1.00 26.16 618 ASN A O 1
ATOM 4959 N N . GLN A 1 619 ? 10.139 49.237 5.017 1.00 26.42 619 GLN A N 1
ATOM 4960 C CA . GLN A 1 619 ? 9.544 50.546 5.328 1.00 26.42 619 GLN A CA 1
ATOM 4961 C C . GLN A 1 619 ? 8.052 50.699 4.990 1.00 26.42 619 GLN A C 1
ATOM 4963 O O . GLN A 1 619 ? 7.615 50.333 3.908 1.00 26.42 619 GLN A O 1
ATOM 4968 N N . ASP A 1 620 ? 7.184 51.222 5.853 1.00 27.39 620 ASP A N 1
ATOM 4969 C CA . ASP A 1 620 ? 7.279 51.773 7.213 1.00 27.39 620 ASP A CA 1
ATOM 4970 C C . ASP A 1 620 ? 5.841 51.817 7.768 1.00 27.39 620 ASP A C 1
ATOM 4972 O O . ASP A 1 620 ? 4.919 52.013 6.983 1.00 27.39 620 ASP A O 1
ATOM 4976 N N . GLU A 1 621 ? 5.647 51.671 9.086 1.00 26.91 621 GLU A N 1
ATOM 4977 C CA . GLU A 1 621 ? 4.705 52.504 9.866 1.00 26.91 621 GLU A CA 1
ATOM 4978 C C . GLU A 1 621 ? 4.854 52.262 11.389 1.00 26.91 621 GLU A C 1
ATOM 4980 O O . GLU A 1 621 ? 4.441 51.253 11.954 1.00 26.91 621 GLU A O 1
ATOM 4985 N N . SER A 1 622 ? 5.542 53.225 12.012 1.00 27.53 622 SER A N 1
ATOM 4986 C CA . SER A 1 622 ? 5.405 53.814 13.359 1.00 27.53 622 SER A CA 1
ATOM 4987 C C . SER A 1 622 ? 4.797 53.042 14.552 1.00 27.53 622 SER A C 1
ATOM 4989 O O . SER A 1 622 ? 3.597 52.791 14.634 1.00 27.53 622 SER A O 1
ATOM 4991 N N . SER A 1 623 ? 5.656 52.886 15.568 1.00 26.27 623 SER A N 1
ATOM 4992 C CA . SER A 1 623 ? 5.460 52.694 17.027 1.00 26.27 623 SER A CA 1
ATOM 4993 C C . SER A 1 623 ? 4.719 53.889 17.712 1.00 26.27 623 SER A C 1
ATOM 4995 O O . SER A 1 623 ? 4.402 54.826 16.978 1.00 26.27 623 SER A O 1
ATOM 4997 N N . PRO A 1 624 ? 4.487 53.980 19.064 1.00 44.88 624 PRO A N 1
ATOM 4998 C CA . PRO A 1 624 ? 5.247 53.382 20.193 1.00 44.88 624 PRO A CA 1
ATOM 4999 C C . PRO A 1 624 ? 4.466 52.929 21.465 1.00 44.88 624 PRO A C 1
ATOM 5001 O O . PRO A 1 624 ? 3.353 53.374 21.720 1.00 44.88 624 PRO A O 1
ATOM 5004 N N . ASN A 1 625 ? 5.110 52.117 22.330 1.00 26.83 625 ASN A N 1
ATOM 5005 C CA . ASN A 1 625 ? 5.225 52.384 23.785 1.00 26.83 625 ASN A CA 1
ATOM 5006 C C . ASN A 1 625 ? 6.124 51.382 24.565 1.00 26.83 625 ASN A C 1
ATOM 5008 O O . ASN A 1 625 ? 5.780 50.221 24.731 1.00 26.83 625 ASN A O 1
ATOM 5012 N N . GLN A 1 626 ? 7.269 51.911 25.024 1.00 28.28 626 GLN A N 1
ATOM 5013 C CA . GLN A 1 626 ? 7.936 51.875 26.350 1.00 28.28 626 GLN A CA 1
ATOM 5014 C C . GLN A 1 626 ? 8.112 50.610 27.243 1.00 28.28 626 GLN A C 1
ATOM 5016 O O . GLN A 1 626 ? 7.150 49.946 27.612 1.00 28.28 626 GLN A O 1
ATOM 5021 N N . ASN A 1 627 ? 9.358 50.532 27.777 1.00 26.94 627 ASN A N 1
ATOM 5022 C CA . ASN A 1 627 ? 9.873 49.965 29.056 1.00 26.94 627 ASN A CA 1
ATOM 5023 C C . ASN A 1 627 ? 10.154 48.442 29.113 1.00 26.94 627 ASN A C 1
ATOM 5025 O O . ASN A 1 627 ? 9.330 47.664 28.661 1.00 26.94 627 ASN A O 1
ATOM 5029 N N . THR A 1 628 ? 11.255 47.888 29.659 1.00 28.02 628 THR A N 1
ATOM 5030 C CA . THR A 1 628 ? 12.419 48.354 30.464 1.00 28.02 628 THR A CA 1
ATOM 5031 C C . THR A 1 628 ? 13.447 47.197 30.593 1.00 28.02 628 THR A C 1
ATOM 5033 O O . THR A 1 628 ? 13.037 46.043 30.632 1.00 28.02 628 THR A O 1
ATOM 5036 N N . ASP A 1 629 ? 14.738 47.543 30.725 1.00 27.00 629 ASP A N 1
ATOM 5037 C CA . ASP A 1 629 ? 15.823 46.919 31.527 1.00 27.00 629 ASP A CA 1
ATOM 5038 C C . ASP A 1 629 ? 16.222 45.423 31.414 1.00 27.00 629 ASP A C 1
ATOM 5040 O O . ASP A 1 629 ? 15.516 44.529 31.869 1.00 27.00 629 ASP A O 1
ATOM 5044 N N . SER A 1 630 ? 17.480 45.143 31.018 1.00 27.86 630 SER A N 1
ATOM 5045 C CA . SER A 1 630 ? 18.638 44.945 31.940 1.00 27.86 630 SER A CA 1
ATOM 5046 C C . SER A 1 630 ? 19.770 44.020 31.412 1.00 27.86 630 SER A C 1
ATOM 5048 O O . SER A 1 630 ? 19.551 42.900 30.971 1.00 27.86 630 SER A O 1
ATOM 5050 N N . SER A 1 631 ? 21.005 44.533 31.551 1.00 27.86 631 SER A N 1
ATOM 5051 C CA . SER A 1 631 ? 22.299 43.875 31.872 1.00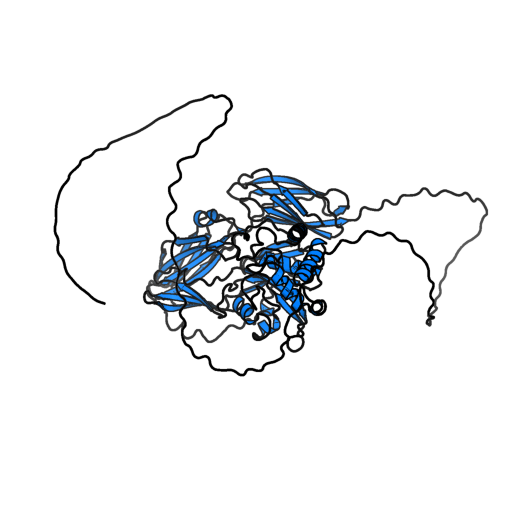 27.86 631 SER A CA 1
ATOM 5052 C C . SER A 1 631 ? 22.972 42.799 30.977 1.00 27.86 631 SER A C 1
ATOM 5054 O O . SER A 1 631 ? 22.607 41.631 30.968 1.00 27.86 631 SER A O 1
ATOM 5056 N N . LEU A 1 632 ? 24.096 43.239 30.381 1.00 25.86 632 LEU A N 1
ATOM 5057 C CA . LEU A 1 632 ? 25.405 42.585 30.088 1.00 25.86 632 LEU A CA 1
ATOM 5058 C C . LEU A 1 632 ? 26.034 41.833 31.312 1.00 25.86 632 LEU A C 1
ATOM 5060 O O . LEU A 1 632 ? 25.459 41.994 32.390 1.00 25.86 632 LEU A O 1
ATOM 5064 N N . PRO A 1 633 ? 27.219 41.136 31.260 1.00 43.88 633 PRO A N 1
ATOM 5065 C CA . PRO A 1 633 ? 28.335 41.242 30.283 1.00 43.88 633 PRO A CA 1
ATOM 5066 C C . PRO A 1 633 ? 29.157 39.967 29.887 1.00 43.88 633 PRO A C 1
ATOM 5068 O O . PRO A 1 633 ? 29.126 38.940 30.550 1.00 43.88 633 PRO A O 1
ATOM 5071 N N . GLN A 1 634 ? 29.940 40.145 28.802 1.00 30.11 634 GLN A N 1
ATOM 5072 C CA . GLN A 1 634 ? 31.356 39.768 28.521 1.00 30.11 634 GLN A CA 1
ATOM 5073 C C . GLN A 1 634 ? 31.906 38.348 28.800 1.00 30.11 634 GLN A C 1
ATOM 5075 O O . GLN A 1 634 ? 31.940 37.912 29.940 1.00 30.11 634 GLN A O 1
ATOM 5080 N N . ASP A 1 635 ? 32.545 37.729 27.787 1.00 26.59 635 ASP A N 1
ATOM 5081 C CA . ASP A 1 635 ? 34.024 37.694 27.725 1.00 26.59 635 ASP A CA 1
ATOM 5082 C C . ASP A 1 635 ? 34.624 37.258 26.366 1.00 26.59 635 ASP A C 1
ATOM 5084 O O . ASP A 1 635 ? 33.996 36.589 25.547 1.00 26.59 635 ASP A O 1
ATOM 5088 N N . LEU A 1 636 ? 35.850 37.741 26.138 1.00 27.88 636 LEU A N 1
ATOM 5089 C CA . LEU A 1 636 ? 36.669 37.758 24.918 1.00 27.88 636 LEU A CA 1
ATOM 5090 C C . LEU A 1 636 ? 37.397 36.433 24.605 1.00 27.88 636 LEU A C 1
ATOM 5092 O O . LEU A 1 636 ? 37.810 35.737 25.524 1.00 27.88 636 LEU A O 1
ATOM 5096 N N . THR A 1 637 ? 37.761 36.179 23.335 1.00 26.17 637 THR A N 1
ATOM 5097 C CA . THR A 1 637 ? 39.162 36.295 22.831 1.00 26.17 637 THR A CA 1
ATOM 5098 C C . THR A 1 637 ? 39.340 35.886 21.359 1.00 26.17 637 THR A C 1
ATOM 5100 O O . THR A 1 637 ? 38.659 35.015 20.830 1.00 26.17 637 THR A O 1
ATOM 5103 N N . LEU A 1 638 ? 40.272 36.593 20.708 1.00 26.75 638 LEU A N 1
ATOM 5104 C CA . LEU A 1 638 ? 40.704 36.513 19.310 1.00 26.75 638 LEU A CA 1
ATOM 5105 C C . LEU A 1 638 ? 41.712 35.379 19.042 1.00 26.75 638 LEU A C 1
ATOM 5107 O O . LEU A 1 638 ? 42.537 35.096 19.905 1.00 26.75 638 LEU A O 1
ATOM 5111 N N . SER A 1 639 ? 41.824 34.951 17.777 1.00 25.39 639 SER A N 1
ATOM 5112 C CA . SER A 1 639 ? 43.134 34.872 17.095 1.00 25.39 639 SER A CA 1
ATOM 5113 C C . SER A 1 639 ? 43.000 34.931 15.566 1.00 25.39 639 SER A C 1
ATOM 5115 O O . SER A 1 639 ? 42.205 34.205 14.974 1.00 25.39 639 SER A O 1
ATOM 5117 N N . LEU A 1 640 ? 43.788 35.831 14.969 1.00 28.64 640 LEU A N 1
ATOM 5118 C CA . LEU A 1 640 ? 43.983 36.094 13.540 1.00 28.64 640 LEU A CA 1
ATOM 5119 C C . LEU A 1 640 ? 44.885 35.048 12.859 1.00 28.64 640 LEU A C 1
ATOM 5121 O O . LEU A 1 640 ? 45.722 34.456 13.527 1.00 28.64 640 LEU A O 1
ATOM 5125 N N . ASP A 1 641 ? 44.753 34.896 11.534 1.00 25.62 641 ASP A N 1
ATOM 5126 C CA . ASP A 1 641 ? 45.751 35.281 10.499 1.00 25.62 641 ASP A CA 1
ATOM 5127 C C . ASP A 1 641 ? 45.245 34.774 9.126 1.00 25.62 641 ASP A C 1
ATOM 5129 O O . ASP A 1 641 ? 44.859 33.618 8.999 1.00 25.62 641 ASP A O 1
ATOM 5133 N N . LYS A 1 642 ? 44.922 35.601 8.116 1.00 29.14 642 LYS A N 1
ATOM 5134 C CA . LYS A 1 642 ? 45.729 36.489 7.246 1.00 29.14 642 LYS A CA 1
ATOM 5135 C C . LYS A 1 642 ? 46.849 35.786 6.472 1.00 29.14 642 LYS A C 1
ATOM 5137 O O . LYS A 1 642 ? 47.889 35.496 7.032 1.00 29.14 642 LYS A O 1
ATOM 5142 N N . ASP A 1 643 ? 46.657 35.689 5.155 1.00 28.27 643 ASP A N 1
ATOM 5143 C CA . ASP A 1 643 ? 47.546 36.271 4.135 1.00 28.27 643 ASP A CA 1
ATOM 5144 C C . ASP A 1 643 ? 46.781 36.325 2.786 1.00 28.27 643 ASP A C 1
ATOM 5146 O O . ASP A 1 643 ? 46.145 35.349 2.405 1.00 28.27 643 ASP A O 1
ATOM 5150 N N . LYS A 1 644 ? 46.502 37.518 2.220 1.00 32.28 644 LYS A N 1
ATOM 5151 C CA . LYS A 1 644 ? 47.327 38.333 1.282 1.00 32.28 644 LYS A CA 1
ATOM 5152 C C . LYS A 1 644 ? 47.306 37.744 -0.154 1.00 32.28 644 LYS A C 1
ATOM 5154 O O . LYS A 1 644 ? 47.471 36.550 -0.302 1.00 32.28 644 LYS A O 1
ATOM 5159 N N . ILE A 1 645 ? 47.157 38.477 -1.267 1.00 29.73 645 ILE A N 1
ATOM 5160 C CA . ILE A 1 645 ? 47.306 39.913 -1.559 1.00 29.73 645 ILE A CA 1
ATOM 5161 C C . ILE A 1 645 ? 46.783 40.233 -2.985 1.00 29.73 645 ILE A C 1
ATOM 5163 O O . ILE A 1 645 ? 46.865 39.386 -3.866 1.00 29.73 645 ILE A O 1
ATOM 5167 N N . SER A 1 646 ? 46.311 41.482 -3.128 1.00 25.75 646 SER A N 1
ATOM 5168 C CA . SER A 1 646 ? 46.216 42.424 -4.275 1.00 25.75 646 SER A CA 1
ATOM 5169 C C . SER A 1 646 ? 45.709 41.980 -5.660 1.00 25.75 646 SER A C 1
ATOM 5171 O O . SER A 1 646 ? 46.255 41.046 -6.230 1.00 25.75 646 SER A O 1
ATOM 5173 N N . VAL A 1 647 ? 44.705 42.600 -6.299 1.00 28.83 647 VAL A N 1
ATOM 5174 C CA . VAL A 1 647 ? 44.306 44.027 -6.470 1.00 28.83 647 VAL A CA 1
ATOM 5175 C C . VAL A 1 647 ? 45.026 44.747 -7.626 1.00 28.83 647 VAL A C 1
ATOM 5177 O O . VAL A 1 647 ? 46.250 44.728 -7.707 1.00 28.83 647 VAL A O 1
ATOM 5180 N N . ASP A 1 648 ? 44.176 45.433 -8.407 1.00 29.19 648 ASP A N 1
ATOM 5181 C CA . ASP A 1 648 ? 44.387 46.544 -9.351 1.00 29.19 648 ASP A CA 1
ATOM 5182 C C . ASP A 1 648 ? 44.831 46.228 -10.782 1.00 29.19 648 ASP A C 1
ATOM 5184 O O . ASP A 1 648 ? 45.679 45.378 -11.013 1.00 29.19 648 ASP A O 1
ATOM 5188 N N . SER A 1 649 ? 44.399 46.943 -11.821 1.00 28.42 649 SER A N 1
ATOM 5189 C CA . SER A 1 649 ? 43.280 47.855 -12.141 1.00 28.42 649 SER A CA 1
ATOM 5190 C C . SER A 1 649 ? 43.570 48.332 -13.581 1.00 28.42 649 SER A C 1
ATOM 5192 O O . SER A 1 649 ? 44.726 48.275 -14.001 1.00 28.42 649 SER A O 1
ATOM 5194 N N . LEU A 1 650 ? 42.560 48.782 -14.338 1.00 27.58 650 LEU A N 1
ATOM 5195 C CA . LEU A 1 650 ? 42.570 50.023 -15.146 1.00 27.58 650 LEU A CA 1
ATOM 5196 C C . LEU A 1 650 ? 41.599 50.009 -16.338 1.00 27.58 650 LEU A C 1
ATOM 5198 O O . LEU A 1 650 ? 41.490 49.050 -17.097 1.00 27.58 650 LEU A O 1
ATOM 5202 N N . ASP A 1 651 ? 40.952 51.169 -16.445 1.00 29.23 651 ASP A N 1
ATOM 5203 C CA . ASP A 1 651 ? 40.088 51.729 -17.480 1.00 29.23 651 ASP A CA 1
ATOM 5204 C C . ASP A 1 651 ? 40.579 51.613 -18.932 1.00 29.23 651 ASP A C 1
ATOM 5206 O O . ASP A 1 651 ? 41.776 51.610 -19.218 1.00 29.23 651 ASP A O 1
ATOM 5210 N N . GLY A 1 652 ? 39.627 51.719 -19.866 1.00 26.00 652 GLY A N 1
ATOM 5211 C CA . GLY A 1 652 ? 39.910 52.093 -21.252 1.00 26.00 652 GLY A CA 1
ATOM 5212 C C . GLY A 1 652 ? 38.668 52.139 -22.139 1.00 26.00 652 GLY A C 1
ATOM 5213 O O . GLY A 1 652 ? 38.124 51.112 -22.520 1.00 26.00 652 GLY A O 1
ATOM 5214 N N . SER A 1 653 ? 38.228 53.350 -22.458 1.00 28.59 653 SER A N 1
ATOM 5215 C CA . SER A 1 653 ? 37.048 53.723 -23.238 1.00 28.59 653 SER A CA 1
ATOM 5216 C C . SER A 1 653 ? 37.216 53.634 -24.771 1.00 28.59 653 SER A C 1
ATOM 5218 O O . SER A 1 653 ? 38.326 53.599 -25.292 1.00 28.59 653 SER A O 1
ATOM 5220 N N . HIS A 1 654 ? 36.064 53.755 -25.452 1.00 30.14 654 HIS A N 1
ATOM 5221 C CA . HIS A 1 654 ? 35.806 54.354 -26.779 1.00 30.14 654 HIS A CA 1
ATOM 5222 C C . HIS A 1 654 ? 35.619 53.503 -28.063 1.00 30.14 654 HIS A C 1
ATOM 5224 O O . HIS A 1 654 ? 36.536 52.909 -28.609 1.00 30.14 654 HIS A O 1
ATOM 5230 N N . ASP A 1 655 ? 34.406 53.702 -28.609 1.00 30.42 655 ASP A N 1
ATOM 5231 C CA . ASP A 1 655 ? 34.042 54.093 -29.987 1.00 30.42 655 ASP A CA 1
ATOM 5232 C C . ASP A 1 655 ? 33.867 53.075 -31.145 1.00 30.42 655 ASP A C 1
ATOM 5234 O O . ASP A 1 655 ? 34.813 52.558 -31.723 1.00 30.42 655 ASP A O 1
ATOM 5238 N N . ARG A 1 656 ? 32.603 53.079 -31.622 1.00 29.56 656 ARG A N 1
ATOM 5239 C CA . ARG A 1 656 ? 32.100 53.229 -33.014 1.00 29.56 656 ARG A CA 1
ATOM 5240 C C . ARG A 1 656 ? 31.851 52.009 -33.924 1.00 29.56 656 ARG A C 1
ATOM 5242 O O . ARG A 1 656 ? 32.766 51.392 -34.440 1.00 29.56 656 ARG A O 1
ATOM 5249 N N . ARG A 1 657 ? 30.555 51.926 -34.289 1.00 27.89 657 ARG A N 1
ATOM 5250 C CA . ARG A 1 657 ? 29.933 51.843 -35.639 1.00 27.89 657 ARG A CA 1
ATOM 5251 C C . ARG A 1 657 ? 30.347 50.695 -36.575 1.00 27.89 657 ARG A C 1
ATOM 5253 O O . ARG A 1 657 ? 31.451 50.706 -37.096 1.00 27.89 657 ARG A O 1
ATOM 5260 N N . HIS A 1 658 ? 29.362 49.896 -37.001 1.00 30.11 658 HIS A N 1
ATOM 5261 C CA . HIS A 1 658 ? 28.837 49.980 -38.375 1.00 30.11 658 HIS A CA 1
ATOM 5262 C C . HIS A 1 658 ? 27.514 49.213 -38.555 1.00 30.11 658 HIS A C 1
ATOM 5264 O O . HIS A 1 658 ? 27.363 48.083 -38.104 1.00 30.11 658 HIS A O 1
ATOM 5270 N N . GLU A 1 659 ? 26.578 49.879 -39.232 1.00 29.38 659 GLU A N 1
ATOM 5271 C CA . GLU A 1 659 ? 25.384 49.343 -39.892 1.00 29.38 659 GLU A CA 1
ATOM 5272 C C . GLU A 1 659 ? 25.753 48.286 -40.947 1.00 29.38 659 GLU A C 1
ATOM 5274 O O . GLU A 1 659 ? 26.790 48.415 -41.601 1.00 29.38 659 GLU A O 1
ATOM 5279 N N . THR A 1 660 ? 24.873 47.319 -41.221 1.00 30.28 660 THR A N 1
ATOM 5280 C CA . THR A 1 660 ? 24.149 47.268 -42.510 1.00 30.28 660 THR A CA 1
ATOM 5281 C C . THR A 1 660 ? 23.111 46.148 -42.566 1.00 30.28 660 THR A C 1
ATOM 5283 O O . THR A 1 660 ? 23.277 45.059 -42.025 1.00 30.28 660 THR A O 1
ATOM 5286 N N . ASP A 1 661 ? 22.031 46.510 -43.246 1.00 30.72 661 ASP A N 1
ATOM 5287 C CA . ASP A 1 661 ? 20.766 45.831 -43.466 1.00 30.72 661 ASP A CA 1
ATOM 5288 C C . ASP A 1 661 ? 20.798 44.558 -44.331 1.00 30.72 661 ASP A C 1
ATOM 5290 O O . ASP A 1 661 ? 21.721 44.297 -45.101 1.00 30.72 661 ASP A O 1
ATOM 5294 N N . ASN A 1 662 ? 19.614 43.932 -44.326 1.00 30.48 662 ASN A N 1
ATOM 5295 C CA . ASN A 1 662 ? 18.939 43.211 -45.411 1.00 30.48 662 ASN A CA 1
ATOM 5296 C C . ASN A 1 662 ? 19.122 41.690 -45.485 1.00 30.48 662 ASN A C 1
ATOM 5298 O O . ASN A 1 662 ? 20.052 41.181 -46.104 1.00 30.48 662 ASN A O 1
ATOM 5302 N N . LYS A 1 663 ? 18.061 40.975 -45.079 1.00 32.84 663 LYS A N 1
ATOM 5303 C CA . LYS A 1 663 ? 17.100 40.393 -46.042 1.00 32.84 663 LYS A CA 1
ATOM 5304 C C . LYS A 1 663 ? 15.823 39.878 -45.351 1.00 32.84 663 LYS A C 1
ATOM 5306 O O . LYS A 1 663 ? 15.861 38.930 -44.580 1.00 32.84 663 LYS A O 1
ATOM 5311 N N . GLN A 1 664 ? 14.708 40.555 -45.654 1.00 33.47 664 GLN A N 1
ATOM 5312 C CA . GLN A 1 664 ? 13.430 40.008 -46.164 1.00 33.47 664 GLN A CA 1
ATOM 5313 C C . GLN A 1 664 ? 13.379 38.476 -46.360 1.00 33.47 664 GLN A C 1
ATOM 5315 O O . GLN A 1 664 ? 14.338 37.905 -46.865 1.00 33.47 664 GLN A O 1
ATOM 5320 N N . GLN A 1 665 ? 12.279 37.742 -46.181 1.00 32.94 665 GLN A N 1
ATOM 5321 C CA . GLN A 1 665 ? 10.861 37.993 -45.884 1.00 32.94 665 GLN A CA 1
ATOM 5322 C C . GLN A 1 665 ? 10.189 36.600 -45.928 1.00 32.94 665 GLN A C 1
ATOM 5324 O O . GLN A 1 665 ? 10.648 35.773 -46.709 1.00 32.94 665 GLN A O 1
ATOM 5329 N N . LEU A 1 666 ? 9.040 36.444 -45.252 1.00 32.66 666 LEU A N 1
ATOM 5330 C CA . LEU A 1 666 ? 7.913 35.554 -45.619 1.00 32.66 666 LEU A CA 1
ATOM 5331 C C . LEU A 1 666 ? 8.246 34.043 -45.671 1.00 32.66 666 LEU A C 1
ATOM 5333 O O . LEU A 1 666 ? 8.955 33.578 -46.553 1.00 32.66 666 LEU A O 1
ATOM 5337 N N . LYS A 1 667 ? 7.698 33.196 -44.807 1.00 37.59 667 LYS A N 1
ATOM 5338 C CA . LYS A 1 667 ? 6.286 33.013 -44.464 1.00 37.59 667 LYS A CA 1
ATOM 5339 C C . LYS A 1 667 ? 6.193 32.139 -43.222 1.00 37.59 667 LYS A C 1
ATOM 5341 O O . LYS A 1 667 ? 7.095 31.280 -43.083 1.00 37.59 667 LYS A O 1
#

Radius of gyration: 35.25 Å; chains: 1; bounding box: 102×106×117 Å

Foldseek 3Di:
DDQKFWAWFFAPVDTDTQIEGLPLVPPLLQVLLVQQCVLVVDPPVCVVALFSSLQSLLLQCEDDPPDFRHQAYHPPPPVFADCACPPHRYLSVSSVVCVVVVNTHDGYHVNAQRVSQSSSCSNCVNVVWHKFKKKFAFWFLDDPLDQEQEFEAEPVRHTDVVVNPGDRARMHMWMWTFDFDPQDPPRDTATFTWTSPQRDQDPNTRIFDRDHLQCQAVVVQPDDDPSSVVNSGAGHKYWYWYAYPVRDIDTADIGHNSGRVWMWTQDPVDNVDTDTPSVSRYDPDPPPDDCPVVVVQWDPQKDWDWDWDLAAAQQDKTKIKIKIFGNAQAKWKKKKKKKKWKAFLNNPDTQDIDIDDIDIDTAHHRDMDIDIDIDGNVNHLVRDAQNTIKIKMWMWMATVPTRRIDIDIDIRHHDDDQQKDKDFPDQEEEAPDWGKIKIKGFQQDQAKWAFKKKFKDDLQDTDIDTDPDIAGHGGMDIDIDIDHGDHAAWDKMWIWMDTRHHSIRIDIDIHGYDYDPPPPPPDPDDDDDDDDDDDDDDDDDDDDDDDDDDYDDDDDDDDDDDDDDDDDDDDDDDDDDDDDDDDDDDDDDDDDDDDDDDDDDDDDDDDDDDDDDDDDDDDDDDDDDDDDDDDDDDDDDDDDDDDDDDDDDDDDDDDDDDDDDDDDDDD

pLDDT: mean 72.63, std 25.71, range [22.06, 97.69]